Protein AF-0000000080324371 (afdb_homodimer)

Structure (mmCIF, N/CA/C/O backbone):
data_AF-0000000080324371-model_v1
#
loop_
_entity.id
_entity.type
_entity.pdbx_description
1 polymer 'TetR family transcriptional regulator'
#
loop_
_atom_site.group_PDB
_atom_site.id
_atom_site.type_symbol
_atom_site.label_atom_id
_atom_site.label_alt_id
_atom_site.label_comp_id
_atom_site.label_asym_id
_atom_site.label_entity_id
_atom_site.label_seq_id
_atom_site.pdbx_PDB_ins_code
_atom_site.Cartn_x
_atom_site.Cartn_y
_atom_site.Cartn_z
_atom_site.occupancy
_atom_site.B_iso_or_equiv
_atom_site.auth_seq_id
_atom_site.auth_comp_id
_atom_site.auth_asym_id
_atom_site.auth_atom_id
_atom_site.pdbx_PDB_model_num
ATOM 1 N N . MET A 1 1 ? -36.125 21.266 4.137 1 37.28 1 MET A N 1
ATOM 2 C CA . MET A 1 1 ? -34.969 22 4.645 1 37.28 1 MET A CA 1
ATOM 3 C C . MET A 1 1 ? -33.719 21.109 4.645 1 37.28 1 MET A C 1
ATOM 5 O O . MET A 1 1 ? -32.625 21.578 4.938 1 37.28 1 MET A O 1
ATOM 9 N N . ARG A 1 2 ? -33.875 19.75 4.891 1 46.59 2 ARG A N 1
ATOM 10 C CA . ARG A 1 2 ? -33 18.625 5.188 1 46.59 2 ARG A CA 1
ATOM 11 C C . ARG A 1 2 ? -32.125 18.297 3.982 1 46.59 2 ARG A C 1
ATOM 13 O O . ARG A 1 2 ? -31.016 17.75 4.137 1 46.59 2 ARG A O 1
ATOM 20 N N . PRO A 1 3 ? -32.656 18.453 2.887 1 45.94 3 PRO A N 1
ATOM 21 C CA . PRO A 1 3 ? -32 18 1.656 1 45.94 3 PRO A CA 1
ATOM 22 C C . PRO A 1 3 ? -30.75 18.812 1.309 1 45.94 3 PRO A C 1
ATOM 24 O O . PRO A 1 3 ? -29.766 18.25 0.835 1 45.94 3 PRO A O 1
ATOM 27 N N . LYS A 1 4 ? -30.766 20.062 1.471 1 50.97 4 LYS A N 1
ATOM 28 C CA . LYS A 1 4 ? -29.656 20.953 1.147 1 50.97 4 LYS A CA 1
ATOM 29 C C . LYS A 1 4 ? -28.438 20.656 2.021 1 50.97 4 LYS A C 1
ATOM 31 O O . LYS A 1 4 ? -27.297 20.734 1.558 1 50.97 4 LYS A O 1
ATOM 36 N N . ASN A 1 5 ? -28.797 20.266 3.211 1 60.06 5 ASN A N 1
ATOM 37 C CA . ASN A 1 5 ? -27.75 19.938 4.168 1 60.06 5 ASN A CA 1
ATOM 38 C C . ASN A 1 5 ? -26.969 18.688 3.76 1 60.06 5 ASN A C 1
ATOM 40 O O . ASN A 1 5 ? -25.75 18.641 3.871 1 60.06 5 ASN A O 1
ATOM 44 N N . LEU A 1 6 ? -27.781 17.797 3.229 1 59.62 6 LEU A N 1
ATOM 45 C CA . LEU A 1 6 ? -27.156 16.547 2.809 1 59.62 6 LEU A CA 1
ATOM 46 C C . LEU A 1 6 ? -26.281 16.766 1.571 1 59.62 6 LEU A C 1
ATOM 48 O O . LEU A 1 6 ? -25.203 16.188 1.453 1 59.62 6 LEU A O 1
ATOM 52 N N . GLU A 1 7 ? -26.781 17.578 0.767 1 70.62 7 GLU A N 1
ATOM 53 C CA . GLU A 1 7 ? -26.031 17.891 -0.445 1 70.62 7 GLU A CA 1
ATOM 54 C C . GLU A 1 7 ? -24.719 18.609 -0.115 1 70.62 7 GLU A C 1
ATOM 56 O O . GLU A 1 7 ? -23.688 18.359 -0.734 1 70.62 7 GLU A O 1
ATOM 61 N N . LYS A 1 8 ? -24.875 19.375 0.866 1 74.19 8 LYS A N 1
ATOM 62 C CA . LYS A 1 8 ? -23.672 20.109 1.271 1 74.19 8 LYS A CA 1
ATOM 63 C C . LYS A 1 8 ? -22.656 19.188 1.927 1 74.19 8 LYS A C 1
ATOM 65 O O . LYS A 1 8 ? -21.453 19.312 1.682 1 74.19 8 LYS A O 1
ATOM 70 N N . GLU A 1 9 ? -23.234 18.297 2.664 1 78.81 9 GLU A N 1
ATOM 71 C CA . GLU A 1 9 ? -22.344 17.344 3.332 1 78.81 9 GLU A CA 1
ATOM 72 C C . GLU A 1 9 ? -21.625 16.453 2.322 1 78.81 9 GLU A C 1
ATOM 74 O O . GLU A 1 9 ? -20.422 16.188 2.461 1 78.81 9 GLU A O 1
ATOM 79 N N . GLU A 1 10 ? -22.391 16.047 1.33 1 85.38 10 GLU A N 1
ATOM 80 C CA . GLU A 1 10 ? -21.797 15.234 0.272 1 85.38 10 GLU A CA 1
ATOM 81 C C . GLU A 1 10 ? -20.734 16.016 -0.492 1 85.38 10 GLU A C 1
ATOM 83 O O . GLU A 1 10 ? -19.703 15.445 -0.878 1 85.38 10 GLU A O 1
ATOM 88 N N . ALA A 1 11 ? -20.969 17.266 -0.593 1 88.38 11 ALA A N 1
ATOM 89 C CA . ALA A 1 11 ? -20.016 18.125 -1.287 1 88.38 11 ALA A CA 1
ATOM 90 C C . ALA A 1 11 ? -18.719 18.25 -0.486 1 88.38 11 ALA A C 1
ATOM 92 O O . ALA A 1 11 ? -17.625 18.188 -1.049 1 88.38 11 ALA A O 1
ATOM 93 N N . ILE A 1 12 ? -18.891 18.344 0.834 1 92.88 12 ILE A N 1
ATOM 94 C CA . ILE A 1 12 ? -17.734 18.5 1.714 1 92.88 12 ILE A CA 1
ATOM 95 C C . ILE A 1 12 ? -16.875 17.234 1.66 1 92.88 12 ILE A C 1
ATOM 97 O O . ILE A 1 12 ? -15.656 17.328 1.526 1 92.88 12 ILE A O 1
ATOM 101 N N . ARG A 1 13 ? -17.5 16.125 1.705 1 94.38 13 ARG A N 1
ATOM 102 C CA . ARG A 1 13 ? -16.781 14.852 1.684 1 94.38 13 ARG A CA 1
ATOM 103 C C . ARG A 1 13 ? -16.062 14.648 0.355 1 94.38 13 ARG A C 1
ATOM 105 O O . ARG A 1 13 ? -14.906 14.234 0.329 1 94.38 13 ARG A O 1
ATOM 112 N N . THR A 1 14 ? -16.781 15.008 -0.686 1 94.44 14 THR A N 1
ATOM 113 C CA . THR A 1 14 ? -16.219 14.859 -2.02 1 94.44 14 THR A CA 1
ATOM 114 C C . THR A 1 14 ? -15.016 15.781 -2.197 1 94.44 14 THR A C 1
ATOM 116 O O . THR A 1 14 ? -13.984 15.367 -2.732 1 94.44 14 THR A O 1
ATOM 119 N N . ILE A 1 15 ? -15.141 16.938 -1.756 1 96.19 15 ILE A N 1
ATOM 120 C CA . ILE A 1 15 ? -14.062 17.922 -1.882 1 96.19 15 ILE A CA 1
ATOM 121 C C . ILE A 1 15 ? -12.875 17.5 -1.022 1 96.19 15 ILE A C 1
ATOM 123 O O . ILE A 1 15 ? -11.727 17.641 -1.436 1 96.19 15 ILE A O 1
ATOM 127 N N . ALA A 1 16 ? -13.148 16.969 0.185 1 96.94 16 ALA A N 1
ATOM 128 C CA . ALA A 1 16 ? -12.078 16.469 1.046 1 96.94 16 ALA A CA 1
ATOM 129 C C . ALA A 1 16 ? -11.297 15.352 0.355 1 96.94 16 ALA A C 1
ATOM 131 O O . ALA A 1 16 ? -10.062 15.367 0.352 1 96.94 16 ALA A O 1
ATOM 132 N N . LEU A 1 17 ? -12.023 14.461 -0.25 1 96.5 17 LEU A N 1
ATOM 133 C CA . LEU A 1 17 ? -11.391 13.344 -0.953 1 96.5 17 LEU A CA 1
ATOM 134 C C . LEU A 1 17 ? -10.555 13.844 -2.127 1 96.5 17 LEU A C 1
ATOM 136 O O . LEU A 1 17 ? -9.477 13.32 -2.393 1 96.5 17 LEU A O 1
ATOM 140 N N . GLN A 1 18 ? -11.023 14.844 -2.764 1 95.88 18 GLN A N 1
ATOM 141 C CA . GLN A 1 18 ? -10.297 15.438 -3.885 1 95.88 18 GLN A CA 1
ATOM 142 C C . GLN A 1 18 ? -9 16.078 -3.416 1 95.88 18 GLN A C 1
ATOM 144 O O . GLN A 1 18 ? -7.953 15.914 -4.051 1 95.88 18 GLN A O 1
ATOM 149 N N . ILE A 1 19 ? -9.062 16.797 -2.336 1 96.56 19 ILE A N 1
ATOM 150 C CA . ILE A 1 19 ? -7.879 17.438 -1.789 1 96.56 19 ILE A CA 1
ATOM 151 C C . ILE A 1 19 ? -6.844 16.391 -1.408 1 96.56 19 ILE A C 1
ATOM 153 O O . ILE A 1 19 ? -5.664 16.516 -1.732 1 96.56 19 ILE A O 1
ATOM 157 N N . ILE A 1 20 ? -7.297 15.305 -0.814 1 96.12 20 ILE A N 1
ATOM 158 C CA . ILE A 1 20 ? -6.398 14.242 -0.388 1 96.12 20 ILE A CA 1
ATOM 159 C C . ILE A 1 20 ? -5.73 13.609 -1.607 1 96.12 20 ILE A C 1
ATOM 161 O O . ILE A 1 20 ? -4.52 13.367 -1.606 1 96.12 20 ILE A O 1
ATOM 165 N N . ALA A 1 21 ? -6.508 13.383 -2.629 1 94.19 21 ALA A N 1
ATOM 166 C CA . ALA A 1 21 ? -6.004 12.727 -3.83 1 94.19 21 ALA A CA 1
ATOM 167 C C . ALA A 1 21 ? -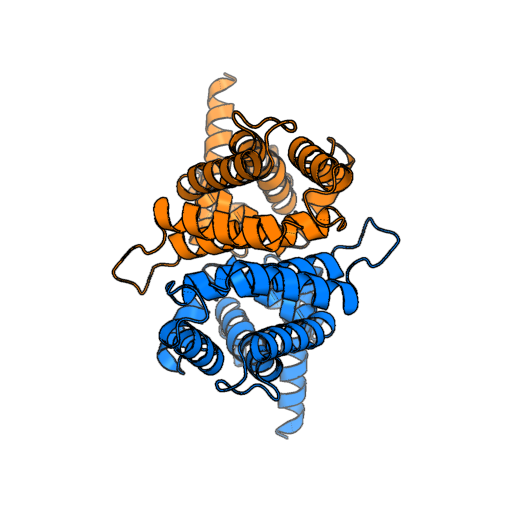5.027 13.633 -4.582 1 94.19 21 ALA A C 1
ATOM 169 O O . ALA A 1 21 ? -4.035 13.156 -5.137 1 94.19 21 ALA A O 1
ATOM 170 N N . GLU A 1 22 ? -5.207 14.906 -4.566 1 93.88 22 GLU A N 1
ATOM 171 C CA . GLU A 1 22 ? -4.441 15.828 -5.398 1 93.88 22 GLU A CA 1
ATOM 172 C C . GLU A 1 22 ? -3.246 16.391 -4.633 1 93.88 22 GLU A C 1
ATOM 174 O O . GLU A 1 22 ? -2.178 16.609 -5.207 1 93.88 22 GLU A O 1
ATOM 179 N N . GLU A 1 23 ? -3.488 16.578 -3.311 1 94.19 23 GLU A N 1
ATOM 180 C CA . GLU A 1 23 ? -2.463 17.312 -2.572 1 94.19 23 GLU A CA 1
ATOM 181 C C . GLU A 1 23 ? -1.86 16.453 -1.464 1 94.19 23 GLU A C 1
ATOM 183 O O . GLU A 1 23 ? -0.812 16.781 -0.91 1 94.19 23 GLU A O 1
ATOM 188 N N . GLY A 1 24 ? -2.529 15.383 -1.181 1 94.5 24 GLY A N 1
ATOM 189 C CA . GLY A 1 24 ? -2.033 14.523 -0.121 1 94.5 24 GLY A CA 1
ATOM 190 C C . GLY A 1 24 ? -2.758 14.719 1.196 1 94.5 24 GLY A C 1
ATOM 191 O O . GLY A 1 24 ? -3.186 15.828 1.52 1 94.5 24 GLY A O 1
ATOM 192 N N . LEU A 1 25 ? -2.828 13.648 1.938 1 94.12 25 LEU A N 1
ATOM 193 C CA . LEU A 1 25 ? -3.453 13.648 3.258 1 94.12 25 LEU A CA 1
ATOM 194 C C . LEU A 1 25 ? -2.795 14.68 4.172 1 94.12 25 LEU A C 1
ATOM 196 O O . LEU A 1 25 ? -3.471 15.32 4.973 1 94.12 25 LEU A O 1
ATOM 200 N N . GLU A 1 26 ? -1.536 14.844 4.02 1 90.88 26 GLU A N 1
ATOM 201 C CA . GLU A 1 26 ? -0.729 15.703 4.875 1 90.88 26 GLU A CA 1
ATOM 202 C C . GLU A 1 26 ? -1.031 17.172 4.613 1 90.88 26 GLU A C 1
ATOM 204 O O . GLU A 1 26 ? -0.633 18.047 5.391 1 90.88 26 GLU A O 1
ATOM 209 N N . ASN A 1 27 ? -1.759 17.453 3.582 1 92.06 27 ASN A N 1
ATOM 210 C CA . ASN A 1 27 ? -2.023 18.844 3.238 1 92.06 27 ASN A CA 1
ATOM 211 C C . ASN A 1 27 ? -3.498 19.203 3.414 1 92.06 27 ASN A C 1
ATOM 213 O O . ASN A 1 27 ? -3.928 20.297 3.049 1 92.06 27 ASN A O 1
ATOM 217 N N . LEU A 1 28 ? -4.25 18.281 3.902 1 94.38 28 LEU A N 1
ATOM 218 C CA . LEU A 1 28 ? -5.641 18.578 4.234 1 94.38 28 LEU A CA 1
ATOM 219 C C . LEU A 1 28 ? -5.742 19.297 5.578 1 94.38 28 LEU A C 1
ATOM 221 O O . LEU A 1 28 ? -5.094 18.891 6.547 1 94.38 28 LEU A O 1
ATOM 225 N N . SER A 1 29 ? -6.406 20.406 5.633 1 94 29 SER A N 1
ATOM 226 C CA . SER A 1 29 ? -6.77 21.094 6.867 1 94 29 SER A CA 1
ATOM 227 C C . SER A 1 29 ? -8.234 21.5 6.859 1 94 29 SER A C 1
ATOM 229 O O . SER A 1 29 ? -8.852 21.609 5.797 1 94 29 SER A O 1
ATOM 231 N N . MET A 1 30 ? -8.75 21.766 8.062 1 95.06 30 MET A N 1
ATOM 232 C CA . MET A 1 30 ? -10.148 22.156 8.18 1 95.06 30 MET A CA 1
ATOM 233 C C . MET A 1 30 ? -10.398 23.5 7.504 1 95.06 30 MET A C 1
ATOM 235 O O . MET A 1 30 ? -11.422 23.688 6.844 1 95.06 30 MET A O 1
ATOM 239 N N . GLN A 1 31 ? -9.422 24.344 7.633 1 95.56 31 GLN A N 1
ATOM 240 C CA . GLN A 1 31 ? -9.531 25.656 7.016 1 95.56 31 GLN A CA 1
ATOM 241 C C . GLN A 1 31 ? -9.5 25.562 5.492 1 95.56 31 GLN A C 1
ATOM 243 O O . GLN A 1 31 ? -10.312 26.188 4.809 1 95.56 31 GLN A O 1
ATOM 248 N N . LYS A 1 32 ? -8.617 24.781 4.984 1 95.56 32 LYS A N 1
ATOM 249 C CA . LYS A 1 32 ? -8.5 24.578 3.541 1 95.56 32 LYS A CA 1
ATOM 250 C C . LYS A 1 32 ? -9.773 23.953 2.973 1 95.56 32 LYS A C 1
ATOM 252 O O . LYS A 1 32 ? -10.25 24.359 1.908 1 95.56 32 LYS A O 1
ATOM 257 N N . LEU A 1 33 ? -10.297 22.953 3.648 1 97 33 LEU A N 1
ATOM 258 C CA . LEU A 1 33 ? -11.516 22.281 3.227 1 97 33 LEU A CA 1
ATOM 259 C C . LEU A 1 33 ? -12.695 23.25 3.191 1 97 33 LEU A C 1
ATOM 261 O O . LEU A 1 33 ? -13.461 23.266 2.223 1 97 33 LEU A O 1
ATOM 265 N N . ALA A 1 34 ? -12.797 24.094 4.25 1 96.44 34 ALA A N 1
ATOM 266 C CA . ALA A 1 34 ? -13.875 25.094 4.309 1 96.44 34 ALA A CA 1
ATOM 267 C C . ALA A 1 34 ? -13.805 26.047 3.119 1 96.44 34 ALA A C 1
ATOM 269 O O . ALA A 1 34 ? -14.82 26.297 2.463 1 96.44 34 ALA A O 1
ATOM 270 N N . LYS A 1 35 ? -12.633 26.469 2.836 1 96.5 35 LYS A N 1
ATOM 271 C CA . LYS A 1 35 ? -12.422 27.391 1.722 1 96.5 35 LYS A CA 1
ATOM 272 C C . LYS A 1 35 ? -12.766 26.719 0.39 1 96.5 35 LYS A C 1
ATOM 274 O O . LYS A 1 35 ? -13.484 27.297 -0.427 1 96.5 35 LYS A O 1
ATOM 279 N N . ALA A 1 36 ? -12.344 25.578 0.18 1 95.62 36 ALA A N 1
ATOM 280 C CA . ALA A 1 36 ? -12.562 24.859 -1.076 1 95.62 36 ALA A CA 1
ATOM 281 C C . ALA A 1 36 ? -14.039 24.531 -1.273 1 95.62 36 ALA A C 1
ATOM 283 O O . ALA A 1 36 ? -14.539 24.531 -2.402 1 95.62 36 ALA A O 1
ATOM 284 N N . ALA A 1 37 ? -14.695 24.219 -0.164 1 94.94 37 ALA A N 1
ATOM 285 C CA . ALA A 1 37 ? -16.109 23.844 -0.215 1 94.94 37 ALA A CA 1
ATOM 286 C C . ALA A 1 37 ? -17 25.078 -0.212 1 94.94 37 ALA A C 1
ATOM 288 O O . ALA A 1 37 ? -18.234 24.969 -0.323 1 94.94 37 ALA A O 1
ATOM 289 N N . ASN A 1 38 ? -16.406 26.203 -0.071 1 94.94 38 ASN A N 1
ATOM 290 C CA . ASN A 1 38 ? -17.141 27.469 -0.043 1 94.94 38 ASN A CA 1
ATOM 291 C C . ASN A 1 38 ? -18.172 27.5 1.08 1 94.94 38 ASN A C 1
ATOM 293 O O . ASN A 1 38 ? -19.344 27.797 0.844 1 94.94 38 ASN A O 1
ATOM 297 N N . VAL A 1 39 ? -17.703 27.062 2.256 1 94.75 39 VAL A N 1
ATOM 298 C CA . VAL A 1 39 ? -18.5 27.156 3.479 1 94.75 39 VAL A CA 1
ATOM 299 C C . VAL A 1 39 ? -17.641 27.75 4.602 1 94.75 39 VAL A C 1
ATOM 301 O O . VAL A 1 39 ? -16.422 27.844 4.48 1 94.75 39 VAL A O 1
ATOM 304 N N . SER A 1 40 ? -18.344 28.172 5.613 1 92.5 40 SER A N 1
ATOM 305 C CA . SER A 1 40 ? -17.609 28.688 6.762 1 92.5 40 SER A CA 1
ATOM 306 C C . SER A 1 40 ? -16.953 27.562 7.555 1 92.5 40 SER A C 1
ATOM 308 O O . SER A 1 40 ? -17.469 26.453 7.598 1 92.5 40 SER A O 1
ATOM 310 N N . PRO A 1 41 ? -15.789 27.844 8.188 1 94.06 41 PRO A N 1
ATOM 311 C CA . PRO A 1 41 ? -15.188 26.844 9.07 1 94.06 41 PRO A CA 1
ATOM 312 C C . PRO A 1 41 ? -16.156 26.328 10.133 1 94.06 41 PRO A C 1
ATOM 314 O O . PRO A 1 41 ? -16.109 25.156 10.508 1 94.06 41 PRO A O 1
ATOM 317 N N . ARG A 1 42 ? -17.016 27.156 10.57 1 92.88 42 ARG A N 1
ATOM 318 C CA . ARG A 1 42 ? -17.984 26.766 11.578 1 92.88 42 ARG A CA 1
ATOM 319 C C . ARG A 1 42 ? -18.875 25.625 11.086 1 92.88 42 ARG A C 1
ATOM 321 O O . ARG A 1 42 ? -19.141 24.672 11.82 1 92.88 42 ARG A O 1
ATOM 328 N N . THR A 1 43 ? -19.281 25.672 9.891 1 91.81 43 THR A N 1
ATOM 329 C CA . THR A 1 43 ? -20.125 24.641 9.281 1 91.81 43 THR A CA 1
ATOM 330 C C . THR A 1 43 ? -19.406 23.297 9.305 1 91.81 43 THR A C 1
ATOM 332 O O . THR A 1 43 ? -20.031 22.266 9.602 1 91.81 43 THR A O 1
ATOM 335 N N . ILE A 1 44 ? -18.109 23.297 9 1 93.81 44 ILE A N 1
ATOM 336 C CA . ILE A 1 44 ? -17.328 22.078 8.992 1 93.81 44 ILE A CA 1
ATOM 337 C C . ILE A 1 44 ? -17.219 21.516 10.406 1 93.81 44 ILE A C 1
ATOM 339 O O . ILE A 1 44 ? -17.391 20.312 10.625 1 93.81 44 ILE A O 1
ATOM 343 N N . TYR A 1 45 ? -17.078 22.375 11.375 1 94.19 45 TYR A N 1
ATOM 344 C CA . TYR A 1 45 ? -16.828 21.969 12.75 1 94.19 45 TYR A CA 1
ATOM 345 C C . TYR A 1 45 ? -18.109 21.484 13.414 1 94.19 45 TYR A C 1
ATOM 347 O O . TYR A 1 45 ? -18.078 20.734 14.398 1 94.19 45 TYR A O 1
ATOM 355 N N . ILE A 1 46 ? -19.219 21.906 12.969 1 92.94 46 ILE A N 1
ATOM 356 C CA . ILE A 1 46 ? -20.5 21.375 13.43 1 92.94 46 ILE A CA 1
ATOM 357 C C . ILE A 1 46 ? -20.609 19.891 13.078 1 92.94 46 ILE A C 1
ATOM 359 O O . ILE A 1 46 ? -21.141 19.109 13.852 1 92.94 46 ILE A O 1
ATOM 363 N N . LYS A 1 47 ? -19.984 19.594 12.016 1 91.81 47 LYS A N 1
ATOM 364 C CA . LYS A 1 47 ? -20.141 18.234 11.516 1 91.81 47 LYS A CA 1
ATOM 365 C C . LYS A 1 47 ? -18.953 17.359 11.953 1 91.81 47 LYS A C 1
ATOM 367 O O . LYS A 1 47 ? -19.109 16.156 12.156 1 91.81 47 LYS A O 1
ATOM 372 N N . TYR A 1 48 ? -17.812 18 12.016 1 95.06 48 TYR A N 1
ATOM 373 C CA . TYR A 1 48 ? -16.594 17.281 12.367 1 95.06 48 TYR A CA 1
ATOM 374 C C . TYR A 1 48 ? -15.844 17.984 13.492 1 95.06 48 TYR A C 1
ATOM 376 O O . TYR A 1 48 ? -15.5 19.156 13.375 1 95.06 48 TYR A O 1
ATOM 384 N N . GLU A 1 49 ? -15.5 17.25 14.469 1 95.75 49 GLU A N 1
ATOM 385 C CA . GLU A 1 49 ? -14.859 17.828 15.648 1 95.75 49 GLU A CA 1
ATOM 386 C C . GLU A 1 49 ? -13.469 18.359 15.32 1 95.75 49 GLU A C 1
ATOM 388 O O . GLU A 1 49 ? -13.055 19.391 15.852 1 95.75 49 GLU A O 1
ATOM 393 N N . ASN A 1 50 ? -12.758 17.609 14.539 1 95.06 50 ASN A N 1
ATOM 394 C CA . ASN A 1 50 ? -11.406 17.953 14.094 1 95.06 50 ASN A CA 1
ATOM 395 C C . ASN A 1 50 ? -11.016 17.172 12.844 1 95.06 50 ASN A C 1
ATOM 397 O O . ASN A 1 50 ? -11.828 16.422 12.297 1 95.06 50 ASN A O 1
ATOM 401 N N . LYS A 1 51 ? -9.914 17.359 12.391 1 93.94 51 LYS A N 1
ATOM 402 C CA . LYS A 1 51 ? -9.43 16.719 11.172 1 93.94 51 LYS A CA 1
ATOM 403 C C . LYS A 1 51 ? -9.445 15.203 11.305 1 93.94 51 LYS A C 1
ATOM 405 O O . LYS A 1 51 ? -9.805 14.5 10.367 1 93.94 51 LYS A O 1
ATOM 410 N N . GLU A 1 52 ? -9.055 14.695 12.453 1 94.88 52 GLU A N 1
ATOM 411 C CA . GLU A 1 52 ? -9.023 13.25 12.688 1 94.88 52 GLU A CA 1
ATOM 412 C C . GLU A 1 52 ? -10.422 12.648 12.578 1 94.88 52 GLU A C 1
ATOM 414 O O . GLU A 1 52 ? -10.609 11.609 11.945 1 94.88 52 GLU A O 1
ATOM 419 N N . ASP A 1 53 ? -11.312 13.328 13.188 1 96 53 ASP A N 1
ATOM 420 C CA . ASP A 1 53 ? -12.703 12.883 13.125 1 96 53 ASP A CA 1
ATOM 421 C C . ASP A 1 53 ? -13.203 12.859 11.68 1 96 53 ASP A C 1
ATOM 423 O O . ASP A 1 53 ? -13.859 11.906 11.258 1 96 53 ASP A O 1
ATOM 427 N N . LEU A 1 54 ? -12.93 13.906 10.953 1 96.19 54 LEU A N 1
ATOM 428 C CA . LEU A 1 54 ? -13.305 13.992 9.547 1 96.19 54 LEU A CA 1
ATOM 429 C C . LEU A 1 54 ? -12.711 12.828 8.758 1 96.19 54 LEU A C 1
ATOM 431 O O . LEU A 1 54 ? -13.422 12.148 8.008 1 96.19 54 LEU A O 1
ATOM 435 N N . LEU A 1 55 ? -11.438 12.555 8.922 1 96.19 55 LEU A N 1
ATOM 436 C CA . LEU A 1 55 ? -10.719 11.539 8.156 1 96.19 55 LEU A CA 1
ATOM 437 C C . LEU A 1 55 ? -11.266 10.148 8.469 1 96.19 55 LEU A C 1
ATOM 439 O O . LEU A 1 55 ? -11.422 9.32 7.562 1 96.19 55 LEU A O 1
ATOM 443 N N . VAL A 1 56 ? -11.531 9.898 9.719 1 95.38 56 VAL A N 1
ATOM 444 C CA . VAL A 1 56 ? -12.039 8.594 10.125 1 95.38 56 VAL A CA 1
ATOM 445 C C . VAL A 1 56 ? -13.414 8.359 9.516 1 95.38 56 VAL A C 1
ATOM 447 O O . VAL A 1 56 ? -13.68 7.293 8.961 1 95.38 56 VAL A O 1
ATOM 450 N N . LYS A 1 57 ? -14.242 9.359 9.594 1 94.12 57 LYS A N 1
ATOM 451 C CA . LYS A 1 57 ? -15.578 9.234 9.023 1 94.12 57 LYS A CA 1
ATOM 452 C C . LYS A 1 57 ? -15.523 9.062 7.512 1 94.12 57 LYS A C 1
ATOM 454 O O . LYS A 1 57 ? -16.25 8.242 6.949 1 94.12 57 LYS A O 1
ATOM 459 N N . LEU A 1 58 ? -14.672 9.883 6.879 1 95.5 58 LEU A N 1
ATOM 460 C CA . LEU A 1 58 ? -14.492 9.789 5.434 1 95.5 58 LEU A CA 1
ATOM 461 C C . LEU A 1 58 ? -14.039 8.391 5.039 1 95.5 58 LEU A C 1
ATOM 463 O O . LEU A 1 58 ? -14.57 7.801 4.094 1 95.5 58 LEU A O 1
ATOM 467 N N . PHE A 1 59 ? -13.156 7.824 5.77 1 96.31 59 PHE A N 1
ATOM 468 C CA . PHE A 1 59 ? -12.539 6.543 5.453 1 96.31 59 PHE A CA 1
ATOM 469 C C . PHE A 1 59 ? -13.516 5.398 5.699 1 96.31 59 PHE A C 1
ATOM 471 O O . PHE A 1 59 ? -13.734 4.562 4.816 1 96.31 59 PHE A O 1
ATOM 478 N N . ILE A 1 60 ? -14.117 5.367 6.867 1 93.44 60 ILE A N 1
ATOM 479 C CA . ILE A 1 60 ? -14.938 4.23 7.277 1 93.44 60 ILE A CA 1
ATOM 480 C C . ILE A 1 60 ? -16.281 4.281 6.555 1 93.44 60 ILE A C 1
ATOM 482 O O . ILE A 1 60 ? -16.703 3.301 5.934 1 93.44 60 ILE A O 1
ATOM 486 N N . GLU A 1 61 ? -16.859 5.414 6.551 1 87.25 61 GLU A N 1
ATOM 487 C CA . GLU A 1 61 ? -18.234 5.508 6.074 1 87.25 61 GLU A CA 1
ATOM 488 C C . GLU A 1 61 ? -18.281 5.711 4.562 1 87.25 61 GLU A C 1
ATOM 490 O O . GLU A 1 61 ? -19.078 5.07 3.867 1 87.25 61 GLU A O 1
ATOM 495 N N . GLU A 1 62 ? -17.469 6.551 4.062 1 90.25 62 GLU A N 1
ATOM 496 C CA . GLU A 1 62 ? -17.578 6.922 2.654 1 90.25 62 GLU A CA 1
ATOM 497 C C . GLU A 1 62 ? -16.766 5.969 1.772 1 90.25 62 GLU A C 1
ATOM 499 O O . GLU A 1 62 ? -17.266 5.496 0.747 1 90.25 62 GLU A O 1
ATOM 504 N N . VAL A 1 63 ? -15.633 5.641 2.205 1 94.81 63 VAL A N 1
ATOM 505 C CA . VAL A 1 63 ? -14.734 4.941 1.29 1 94.81 63 VAL A CA 1
ATOM 506 C C . VAL A 1 63 ? -14.859 3.434 1.494 1 94.81 63 VAL A C 1
ATOM 508 O O . VAL A 1 63 ? -15.203 2.701 0.563 1 94.81 63 VAL A O 1
ATOM 511 N N . LEU A 1 64 ? -14.703 2.949 2.711 1 94.25 64 LEU A N 1
ATOM 512 C CA . LEU A 1 64 ? -14.672 1.514 2.971 1 94.25 64 LEU A CA 1
ATOM 513 C C . LEU A 1 64 ? -16.031 0.885 2.744 1 94.25 64 LEU A C 1
ATOM 515 O O . LEU A 1 64 ? -16.141 -0.191 2.15 1 94.25 64 LEU A O 1
ATOM 519 N N . GLY A 1 65 ? -17.031 1.562 3.283 1 92.94 65 GLY A N 1
ATOM 520 C CA . GLY A 1 65 ? -18.375 1.04 3.102 1 92.94 65 GLY A CA 1
ATOM 521 C C . GLY A 1 65 ? -18.781 0.9 1.644 1 92.94 65 GLY A C 1
ATOM 522 O O . GLY A 1 65 ? -19.281 -0.146 1.229 1 92.94 65 GLY A O 1
ATOM 523 N N . ALA A 1 66 ? -18.562 1.95 0.867 1 94.69 66 ALA A N 1
ATOM 524 C CA . ALA A 1 66 ? -18.875 1.93 -0.558 1 94.69 66 ALA A CA 1
ATOM 525 C C . ALA A 1 66 ? -18.031 0.908 -1.299 1 94.69 66 ALA A C 1
ATOM 527 O O . ALA A 1 66 ? -18.516 0.204 -2.186 1 94.69 66 ALA A O 1
ATOM 528 N N . TYR A 1 67 ? -16.781 0.793 -0.966 1 96.62 67 TYR A N 1
ATOM 529 C CA . TYR A 1 67 ? -15.867 -0.155 -1.59 1 96.62 67 TYR A CA 1
ATOM 530 C C . TYR A 1 67 ? -16.297 -1.591 -1.315 1 96.62 67 TYR A C 1
ATOM 532 O O . TYR A 1 67 ? -16.312 -2.424 -2.227 1 96.62 67 TYR A O 1
ATOM 540 N N . GLU A 1 68 ? -16.641 -1.861 -0.06 1 95.69 68 GLU A N 1
ATOM 541 C CA . GLU A 1 68 ? -17.078 -3.207 0.287 1 95.69 68 GLU A CA 1
ATOM 542 C C . GLU A 1 68 ? -18.312 -3.602 -0.516 1 95.69 68 GLU A C 1
ATOM 544 O O . GLU A 1 68 ? -18.391 -4.715 -1.042 1 95.69 68 GLU A O 1
ATOM 549 N N . LYS A 1 69 ? -19.25 -2.672 -0.565 1 96.44 69 LYS A N 1
ATOM 550 C CA . LYS A 1 69 ? -20.453 -2.947 -1.33 1 96.44 69 LYS A CA 1
ATOM 551 C C . LYS A 1 69 ? -20.125 -3.25 -2.789 1 96.44 69 LYS A C 1
ATOM 553 O O . LYS A 1 69 ? -20.672 -4.195 -3.369 1 96.44 69 LYS A O 1
ATOM 558 N N . ALA A 1 70 ? -19.25 -2.488 -3.371 1 97.56 70 ALA A N 1
ATOM 559 C CA . ALA A 1 70 ? -18.891 -2.641 -4.777 1 97.56 70 ALA A CA 1
ATOM 560 C C . ALA A 1 70 ? -18.141 -3.951 -5.016 1 97.56 70 ALA A C 1
ATOM 562 O O . ALA A 1 70 ? -18.406 -4.652 -5.996 1 97.56 70 ALA A O 1
ATOM 563 N N . VAL A 1 71 ? -17.25 -4.289 -4.16 1 97.5 71 VAL A N 1
ATOM 564 C CA . VAL A 1 71 ? -16.406 -5.465 -4.324 1 97.5 71 VAL A CA 1
ATOM 565 C C . VAL A 1 71 ? -17.25 -6.73 -4.207 1 97.5 71 VAL A C 1
ATOM 567 O O . VAL A 1 71 ? -16.969 -7.734 -4.867 1 97.5 71 VAL A O 1
ATOM 570 N N . LEU A 1 72 ? -18.328 -6.66 -3.42 1 97.69 72 LEU A N 1
ATOM 571 C CA . LEU A 1 72 ? -19.125 -7.84 -3.127 1 97.69 72 LEU A CA 1
ATOM 572 C C . LEU A 1 72 ? -20.312 -7.938 -4.082 1 97.69 72 LEU A C 1
ATOM 574 O O . LEU A 1 72 ? -21.125 -8.867 -3.98 1 97.69 72 LEU A O 1
ATOM 578 N N . ALA A 1 73 ? -20.422 -7.004 -4.988 1 98.19 73 ALA A N 1
ATOM 579 C CA . ALA A 1 73 ? -21.547 -7.016 -5.93 1 98.19 73 ALA A CA 1
ATOM 580 C C . ALA A 1 73 ? -21.594 -8.328 -6.707 1 98.19 73 ALA A C 1
ATOM 582 O O . ALA A 1 73 ? -20.625 -8.695 -7.383 1 98.19 73 ALA A O 1
ATOM 583 N N . ASN A 1 74 ? -22.688 -9.047 -6.617 1 98.12 74 ASN A N 1
ATOM 584 C CA . ASN A 1 74 ? -22.953 -10.312 -7.297 1 98.12 74 ASN A CA 1
ATOM 585 C C . ASN A 1 74 ? -21.922 -11.383 -6.922 1 98.12 74 ASN A C 1
ATOM 587 O O . ASN A 1 74 ? -21.656 -12.281 -7.715 1 98.12 74 ASN A O 1
ATOM 591 N N . PHE A 1 75 ? -21.266 -11.195 -5.867 1 98.38 75 PHE A N 1
ATOM 592 C CA . PHE A 1 75 ? -20.359 -12.195 -5.305 1 98.38 75 PHE A CA 1
ATOM 593 C C . PHE A 1 75 ? -21.109 -13.117 -4.352 1 98.38 75 PHE A C 1
ATOM 595 O O . PHE A 1 75 ? -21.984 -12.672 -3.598 1 98.38 75 PHE A O 1
ATOM 602 N N . ASP A 1 76 ? -20.766 -14.367 -4.402 1 97.31 76 ASP A N 1
ATOM 603 C CA . ASP A 1 76 ? -21.312 -15.398 -3.535 1 97.31 76 ASP A CA 1
ATOM 604 C C . ASP A 1 76 ? -20.219 -16.25 -2.91 1 97.31 76 ASP A C 1
ATOM 606 O O . ASP A 1 76 ? -19.406 -16.859 -3.621 1 97.31 76 ASP A O 1
ATOM 610 N N . PRO A 1 77 ? -20.188 -16.344 -1.624 1 96.62 77 PRO A N 1
ATOM 611 C CA . PRO A 1 77 ? -19.141 -17.094 -0.951 1 96.62 77 PRO A CA 1
ATOM 612 C C . PRO A 1 77 ? -1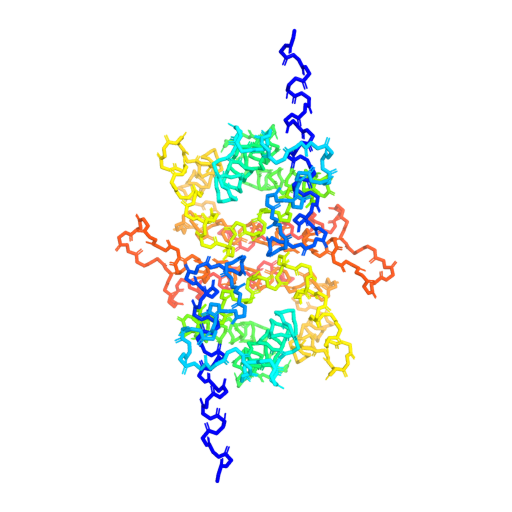9.141 -18.578 -1.346 1 96.62 77 PRO A C 1
ATOM 614 O O . PRO A 1 77 ? -18.172 -19.297 -1.073 1 96.62 77 PRO A O 1
ATOM 617 N N . GLU A 1 78 ? -20.109 -19.016 -1.991 1 96.69 78 GLU A N 1
ATOM 618 C CA . GLU A 1 78 ? -20.188 -20.422 -2.369 1 96.69 78 GLU A CA 1
ATOM 619 C C . GLU A 1 78 ? -19.75 -20.641 -3.814 1 96.69 78 GLU A C 1
ATOM 621 O O . GLU A 1 78 ? -19.797 -21.75 -4.324 1 96.69 78 GLU A O 1
ATOM 626 N N . MET A 1 79 ? -19.281 -19.609 -4.434 1 97.5 79 MET A N 1
ATOM 627 C CA . MET A 1 79 ? -18.766 -19.719 -5.793 1 97.5 79 MET A CA 1
ATOM 628 C C . MET A 1 79 ? -17.531 -20.609 -5.84 1 97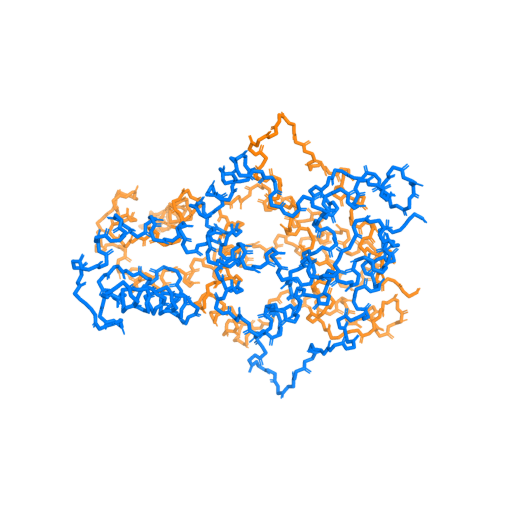.5 79 MET A C 1
ATOM 630 O O . MET A 1 79 ? -16.844 -20.781 -4.832 1 97.5 79 MET A O 1
ATOM 634 N N . ASP A 1 80 ? -17.312 -21.078 -7.086 1 97.81 80 ASP A N 1
ATOM 635 C CA . ASP A 1 80 ? -16.031 -21.734 -7.316 1 97.81 80 ASP A CA 1
ATOM 636 C C . ASP A 1 80 ? -14.867 -20.781 -7.055 1 97.81 80 ASP A C 1
ATOM 638 O O . ASP A 1 80 ? -14.977 -19.578 -7.324 1 97.81 80 ASP A O 1
ATOM 642 N N . PHE A 1 81 ? -13.844 -21.359 -6.602 1 98.38 81 PHE A N 1
ATOM 643 C CA . PHE A 1 81 ? -12.734 -20.531 -6.121 1 98.38 81 PHE A CA 1
ATOM 644 C C . PHE A 1 81 ? -12.266 -19.562 -7.199 1 98.38 81 PHE A C 1
ATOM 646 O O . PHE A 1 81 ? -12.234 -18.359 -6.984 1 98.38 81 PHE A O 1
ATOM 653 N N . ALA A 1 82 ? -11.938 -20.109 -8.391 1 98.25 82 ALA A N 1
ATOM 654 C CA . ALA A 1 82 ? -11.422 -19.266 -9.461 1 98.25 82 ALA A CA 1
ATOM 655 C C . ALA A 1 82 ? -12.445 -18.203 -9.867 1 98.25 82 ALA A C 1
ATOM 657 O O . ALA A 1 82 ? -12.094 -17.031 -10.055 1 98.25 82 ALA A O 1
ATOM 658 N N . LYS A 1 83 ? -13.703 -18.594 -9.977 1 98.31 83 LYS A N 1
ATOM 659 C CA . LYS A 1 83 ? -14.766 -17.656 -10.344 1 98.31 83 LYS A CA 1
ATOM 660 C C . LYS A 1 83 ? -14.938 -16.578 -9.289 1 98.31 83 LYS A C 1
ATOM 662 O O . LYS A 1 83 ? -15.125 -15.406 -9.617 1 98.31 83 LYS A O 1
ATOM 667 N N . GLY A 1 84 ? -14.883 -17 -8.047 1 98.56 84 GLY A N 1
ATOM 668 C CA . GLY A 1 84 ? -15.016 -16.047 -6.953 1 98.56 84 GLY A CA 1
ATOM 669 C C . GLY A 1 84 ? -13.898 -15.023 -6.91 1 98.56 84 GLY A C 1
ATOM 670 O O . GLY A 1 84 ? -14.156 -13.82 -6.777 1 98.56 84 GLY A O 1
ATOM 671 N N . VAL A 1 85 ? -12.664 -15.492 -7.023 1 98.69 85 VAL A N 1
ATOM 672 C CA . VAL A 1 85 ? -11.523 -14.586 -7 1 98.69 85 VAL A CA 1
ATOM 673 C C . VAL A 1 85 ? -11.602 -13.617 -8.18 1 98.69 85 VAL A C 1
ATOM 675 O O . VAL A 1 85 ? -11.398 -12.414 -8.023 1 98.69 85 VAL A O 1
ATOM 678 N N . LYS A 1 86 ? -11.922 -14.125 -9.336 1 98.69 86 LYS A N 1
ATOM 679 C CA . LYS A 1 86 ? -12.031 -13.297 -10.531 1 98.69 86 LYS A CA 1
ATOM 680 C C . LYS A 1 86 ? -13.117 -12.242 -10.367 1 98.69 86 LYS A C 1
ATOM 682 O O . LYS A 1 86 ? -12.953 -11.094 -10.797 1 98.69 86 LYS A O 1
ATOM 687 N N . LYS A 1 87 ? -14.227 -12.617 -9.789 1 98.69 87 LYS A N 1
ATOM 688 C CA . LYS A 1 87 ? -15.312 -11.672 -9.539 1 98.69 87 LYS A CA 1
ATOM 689 C C . LYS A 1 87 ? -14.867 -10.539 -8.625 1 98.69 87 LYS A C 1
ATOM 691 O O . LYS A 1 87 ? -15.125 -9.367 -8.898 1 98.69 87 LYS A O 1
ATOM 696 N N . ILE A 1 88 ? -14.188 -10.883 -7.57 1 98.56 88 ILE A N 1
ATOM 697 C CA . ILE A 1 88 ? -13.688 -9.891 -6.617 1 98.56 88 ILE A CA 1
ATOM 698 C C . ILE A 1 88 ? -12.695 -8.961 -7.312 1 98.56 88 ILE A C 1
ATOM 700 O O . ILE A 1 88 ? -12.758 -7.738 -7.148 1 98.56 88 ILE A O 1
ATOM 704 N N . TRP A 1 89 ? -11.812 -9.5 -8.125 1 98.75 89 TRP A N 1
ATOM 705 C CA . TRP A 1 89 ? -10.828 -8.711 -8.852 1 98.75 89 TRP A CA 1
ATOM 706 C C . TRP A 1 89 ? -11.5 -7.75 -9.82 1 98.75 89 TRP A C 1
ATOM 708 O O . TRP A 1 89 ? -11.148 -6.57 -9.883 1 98.75 89 TRP A O 1
ATOM 718 N N . GLN A 1 90 ? -12.406 -8.281 -10.516 1 98.31 90 GLN A N 1
ATOM 719 C CA . GLN A 1 90 ? -13.117 -7.473 -11.5 1 98.31 90 GLN A CA 1
ATOM 720 C C . GLN A 1 90 ? -13.875 -6.336 -10.82 1 98.31 90 GLN A C 1
ATOM 722 O O . GLN A 1 90 ? -13.82 -5.191 -11.273 1 98.31 90 GLN A O 1
ATOM 727 N N . ASN A 1 91 ? -14.625 -6.656 -9.773 1 98.56 91 ASN A N 1
ATOM 728 C CA . ASN A 1 91 ? -15.367 -5.641 -9.031 1 98.56 91 ASN A CA 1
ATOM 729 C C . ASN A 1 91 ? -14.445 -4.578 -8.453 1 98.56 91 ASN A C 1
ATOM 731 O O . ASN A 1 91 ? -14.742 -3.383 -8.516 1 98.56 91 ASN A O 1
ATOM 735 N N . THR A 1 92 ? -13.344 -5.039 -7.879 1 98.56 92 THR A N 1
ATOM 736 C CA . THR A 1 92 ? -12.359 -4.141 -7.285 1 98.56 92 THR A CA 1
ATOM 737 C C . THR A 1 92 ? -11.805 -3.18 -8.336 1 98.56 92 THR A C 1
ATOM 739 O O . THR A 1 92 ? -11.82 -1.963 -8.133 1 98.56 92 THR A O 1
ATOM 742 N N . PHE A 1 93 ? -11.398 -3.707 -9.469 1 98.31 93 PHE A N 1
ATOM 743 C CA . PHE A 1 93 ? -10.805 -2.889 -10.523 1 98.31 93 PHE A CA 1
ATOM 744 C C . PHE A 1 93 ? -11.828 -1.904 -11.086 1 98.31 93 PHE A C 1
ATOM 746 O O . PHE A 1 93 ? -11.531 -0.715 -11.227 1 98.31 93 PHE A O 1
ATOM 753 N N . GLN A 1 94 ? -13.016 -2.377 -11.359 1 97.88 94 GLN A N 1
ATOM 754 C CA . GLN A 1 94 ? -14.047 -1.534 -11.945 1 97.88 94 GLN A CA 1
ATOM 755 C C . GLN A 1 94 ? -14.422 -0.387 -1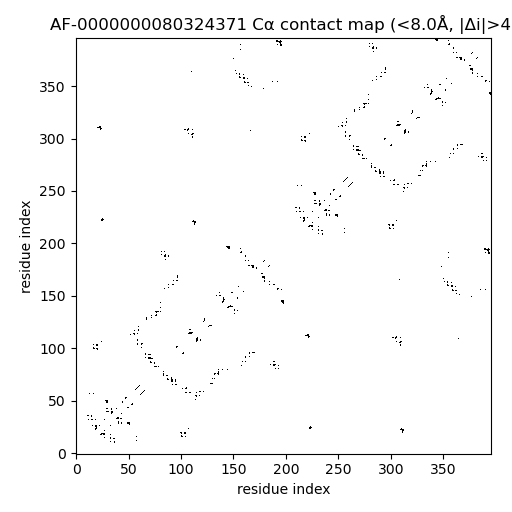1.008 1 97.88 94 GLN A C 1
ATOM 757 O O . GLN A 1 94 ? -14.57 0.754 -11.445 1 97.88 94 GLN A O 1
ATOM 762 N N . TYR A 1 95 ? -14.5 -0.694 -9.812 1 98.06 95 TYR A N 1
ATOM 763 C CA . TYR A 1 95 ? -14.898 0.338 -8.859 1 98.06 95 TYR A CA 1
ATOM 764 C C . TYR A 1 95 ? -13.781 1.353 -8.656 1 98.06 95 TYR A C 1
ATOM 766 O O . TYR A 1 95 ? -14 2.561 -8.789 1 98.06 95 TYR A O 1
ATOM 774 N N . LEU A 1 96 ? -12.609 0.861 -8.359 1 97.31 96 LEU A N 1
ATOM 775 C CA . LEU A 1 96 ? -11.531 1.751 -7.941 1 97.31 96 LEU A CA 1
ATOM 776 C C . LEU A 1 96 ? -11 2.557 -9.125 1 97.31 96 LEU A C 1
ATOM 778 O O . LEU A 1 96 ? -10.609 3.717 -8.961 1 97.31 96 LEU A O 1
ATOM 782 N N . LYS A 1 97 ? -10.969 1.94 -10.344 1 95.56 97 LYS A N 1
ATOM 783 C CA . LYS A 1 97 ? -10.523 2.705 -11.508 1 95.56 97 LYS A CA 1
ATOM 784 C C . LYS A 1 97 ? -11.422 3.916 -11.742 1 95.56 97 LYS A C 1
ATOM 786 O O . LYS A 1 97 ? -10.961 4.941 -12.25 1 95.56 97 LYS A O 1
ATOM 791 N N . ASN A 1 98 ? -12.68 3.807 -11.32 1 96 98 ASN A N 1
ATOM 792 C CA . ASN A 1 98 ? -13.648 4.875 -11.539 1 96 98 ASN A CA 1
ATOM 793 C C . ASN A 1 98 ? -13.812 5.742 -10.289 1 96 98 ASN A C 1
ATOM 795 O O . ASN A 1 98 ? -14.617 6.676 -10.281 1 96 98 ASN A O 1
ATOM 799 N N . ASN A 1 99 ? -13.141 5.422 -9.258 1 95.88 99 ASN A N 1
ATOM 800 C CA . ASN A 1 99 ? -13.172 6.164 -8 1 95.88 99 ASN A CA 1
ATOM 801 C C . ASN A 1 99 ? -11.766 6.383 -7.445 1 95.88 99 ASN A C 1
ATOM 803 O O . ASN A 1 99 ? -11.461 5.945 -6.336 1 95.88 99 ASN A O 1
ATOM 807 N N . ARG A 1 100 ? -11.023 7.145 -8.148 1 94.56 100 ARG A N 1
ATOM 808 C CA . ARG A 1 100 ? -9.617 7.359 -7.832 1 94.56 100 ARG A CA 1
ATOM 809 C C . ARG A 1 100 ? -9.453 7.961 -6.441 1 94.56 100 ARG A C 1
ATOM 811 O O . ARG A 1 100 ? -8.547 7.59 -5.699 1 94.56 100 ARG A O 1
ATOM 818 N N . HIS A 1 101 ? -10.367 8.914 -6.113 1 94.69 101 HIS A N 1
ATOM 819 C CA . HIS A 1 101 ? -10.25 9.594 -4.828 1 94.69 101 HIS A CA 1
ATOM 820 C C . HIS A 1 101 ? -10.445 8.625 -3.67 1 94.69 101 HIS A C 1
ATOM 822 O O . HIS A 1 101 ? -9.766 8.727 -2.646 1 94.69 101 HIS A O 1
ATOM 828 N N . ALA A 1 102 ? -11.359 7.684 -3.863 1 94.88 102 ALA A N 1
ATOM 829 C CA . ALA A 1 102 ? -11.555 6.641 -2.859 1 94.88 102 ALA A CA 1
ATOM 830 C C . ALA A 1 102 ? -10.344 5.723 -2.777 1 94.88 102 ALA A C 1
ATOM 832 O O . ALA A 1 102 ? -9.922 5.332 -1.684 1 94.88 102 ALA A O 1
ATOM 833 N N . PHE A 1 103 ? -9.766 5.445 -3.928 1 96.19 103 PHE A N 1
ATOM 834 C CA . PHE A 1 103 ? -8.602 4.562 -3.98 1 96.19 103 PHE A CA 1
ATOM 835 C C . PHE A 1 103 ? -7.426 5.168 -3.227 1 96.19 103 PHE A C 1
ATOM 837 O O . PHE A 1 103 ? -6.734 4.469 -2.482 1 96.19 103 PHE A O 1
ATOM 844 N N . VAL A 1 104 ? -7.234 6.398 -3.383 1 94.88 104 VAL A N 1
ATOM 845 C CA . VAL A 1 104 ? -6.121 7.082 -2.738 1 94.88 104 VAL A CA 1
ATOM 846 C C . VAL A 1 104 ? -6.273 7.004 -1.221 1 94.88 104 VAL A C 1
ATOM 848 O O . VAL A 1 104 ? -5.32 6.676 -0.512 1 94.88 104 VAL A O 1
ATOM 851 N N . LEU A 1 105 ? -7.457 7.277 -0.734 1 96.12 105 LEU A N 1
ATOM 852 C CA . LEU A 1 105 ? -7.664 7.215 0.709 1 96.12 105 LEU A CA 1
ATOM 853 C C . LEU A 1 105 ? -7.535 5.785 1.217 1 96.12 105 LEU A C 1
ATOM 855 O O . LEU A 1 105 ? -7.043 5.555 2.324 1 96.12 105 LEU A O 1
ATOM 859 N N . LEU A 1 106 ? -7.926 4.824 0.392 1 95.06 106 LEU A N 1
ATOM 860 C CA . LEU A 1 106 ? -7.746 3.42 0.746 1 95.06 106 LEU A CA 1
ATOM 861 C C . LEU A 1 106 ? -6.266 3.09 0.92 1 95.06 106 LEU A C 1
ATOM 863 O O . LEU A 1 106 ? -5.895 2.357 1.839 1 95.06 106 LEU A O 1
ATOM 867 N N . GLN A 1 107 ? -5.449 3.645 0.063 1 93.38 107 GLN A N 1
ATOM 868 C CA . GLN A 1 107 ? -4.008 3.436 0.164 1 93.38 107 GLN A CA 1
ATOM 869 C C . GLN A 1 107 ? -3.455 4.039 1.451 1 93.38 107 GLN A C 1
ATOM 871 O O . GLN A 1 107 ? -2.598 3.441 2.105 1 93.38 107 GLN A O 1
ATOM 876 N N . TYR A 1 108 ? -4.008 5.156 1.806 1 93.62 108 TYR A N 1
ATOM 877 C CA . TYR A 1 108 ? -3.592 5.77 3.061 1 93.62 108 TYR A CA 1
ATOM 878 C C . TYR A 1 108 ? -4 4.91 4.25 1 93.62 108 TYR A C 1
ATOM 880 O O . TYR A 1 108 ? -3.332 4.914 5.289 1 93.62 108 TYR A O 1
ATOM 888 N N . GLY A 1 109 ? -5.062 4.188 4.098 1 91.19 109 GLY A N 1
ATOM 889 C CA . GLY A 1 109 ? -5.531 3.305 5.156 1 91.19 109 GLY A CA 1
ATOM 890 C C . GLY A 1 109 ? -4.488 2.295 5.598 1 91.19 109 GLY A C 1
ATOM 891 O O . GLY A 1 109 ? -4.484 1.862 6.75 1 91.19 109 GLY A O 1
ATOM 892 N N . GLN A 1 110 ? -3.564 2.029 4.73 1 85.25 110 GLN A N 1
ATOM 893 C CA . GLN A 1 110 ? -2.516 1.062 5.039 1 85.25 110 GLN A CA 1
ATOM 894 C C . GLN A 1 110 ? -1.318 1.739 5.699 1 85.25 110 GLN A C 1
ATOM 896 O O . GLN A 1 110 ? -0.584 1.107 6.461 1 85.25 110 GLN A O 1
ATOM 901 N N . SER A 1 111 ? -1.194 3.031 5.5 1 86.88 111 SER A N 1
ATOM 902 C CA . SER A 1 111 ? 0.03 3.709 5.914 1 86.88 111 SER A CA 1
ATOM 903 C C . SER A 1 111 ? -0.216 4.602 7.129 1 86.88 111 SER A C 1
ATOM 905 O O . SER A 1 111 ? 0.655 4.742 7.988 1 86.88 111 SER A O 1
ATOM 907 N N . SER A 1 112 ? -1.401 5.09 7.223 1 91.25 112 SER A N 1
ATOM 908 C CA . SER A 1 112 ? -1.724 6.016 8.305 1 91.25 112 SER A CA 1
ATOM 909 C C . SER A 1 112 ? -2.1 5.273 9.578 1 91.25 112 SER A C 1
ATOM 911 O O . SER A 1 112 ? -3.064 4.504 9.594 1 91.25 112 SER A O 1
ATOM 913 N N . PRO A 1 113 ? -1.388 5.562 10.648 1 90.56 113 PRO A N 1
ATOM 914 C CA . PRO A 1 113 ? -1.756 4.934 11.922 1 90.56 113 PRO A CA 1
ATOM 915 C C . PRO A 1 113 ? -3.184 5.266 12.352 1 90.56 113 PRO A C 1
ATOM 917 O O . PRO A 1 113 ? -3.887 4.406 12.883 1 90.56 113 PRO A O 1
ATOM 920 N N . LEU A 1 114 ? -3.598 6.434 12.094 1 92.69 114 LEU A N 1
ATOM 921 C CA . LEU A 1 114 ? -4.949 6.867 12.445 1 92.69 114 LEU A CA 1
ATOM 922 C C . LEU A 1 114 ? -5.992 6.039 11.695 1 92.69 114 LEU A C 1
ATOM 924 O O . LEU A 1 114 ? -6.914 5.5 12.312 1 92.69 114 LEU A O 1
ATOM 928 N N . LEU A 1 115 ? -5.801 5.926 10.422 1 93.25 115 LEU A N 1
ATOM 929 C CA . LEU A 1 115 ? -6.793 5.246 9.594 1 93.25 115 LEU A CA 1
ATOM 930 C C . LEU A 1 115 ? -6.746 3.74 9.812 1 93.25 115 LEU A C 1
ATOM 932 O O . LEU A 1 115 ? -7.785 3.074 9.812 1 93.25 115 LEU A O 1
ATOM 936 N N . ASN A 1 116 ? -5.582 3.266 9.992 1 89.19 116 ASN A N 1
ATOM 937 C CA . ASN A 1 116 ? -5.441 1.846 10.305 1 89.19 116 ASN A CA 1
ATOM 938 C C . ASN A 1 116 ? -6.137 1.484 11.609 1 89.19 116 ASN A C 1
ATOM 940 O O . ASN A 1 116 ? -6.859 0.486 11.68 1 89.19 116 ASN A O 1
ATOM 944 N N . LYS A 1 117 ? -5.938 2.293 12.609 1 88.38 117 LYS A N 1
ATOM 945 C CA . LYS A 1 117 ? -6.594 2.082 13.891 1 88.38 117 LYS A CA 1
ATOM 946 C C . LYS A 1 117 ? -8.109 2.184 13.766 1 88.38 117 LYS A C 1
ATOM 948 O O . LYS A 1 117 ? -8.844 1.404 14.367 1 88.38 117 LYS A O 1
ATOM 953 N N . ALA A 1 118 ? -8.508 3.119 13.047 1 90.81 118 ALA A N 1
ATOM 954 C CA . ALA A 1 118 ? -9.945 3.289 12.812 1 90.81 118 ALA A CA 1
ATOM 955 C C . ALA A 1 118 ? -10.539 2.049 12.156 1 90.81 118 ALA A C 1
ATOM 957 O O . ALA A 1 118 ? -11.641 1.617 12.516 1 90.81 118 ALA A O 1
ATOM 958 N N . PHE A 1 119 ? -9.852 1.524 11.18 1 89.25 119 PHE A N 1
ATOM 959 C CA . PHE A 1 119 ? -10.297 0.313 10.5 1 89.25 119 PHE A CA 1
ATOM 960 C C . PHE A 1 119 ? -10.414 -0.846 11.484 1 89.25 119 PHE A C 1
ATOM 962 O O . PHE A 1 119 ? -11.43 -1.554 11.492 1 89.25 119 PHE A O 1
ATOM 969 N N . GLN A 1 120 ? -9.453 -1.006 12.305 1 84.19 120 GLN A N 1
ATOM 970 C CA . GLN A 1 120 ? -9.453 -2.092 13.273 1 84.19 120 GLN A CA 1
ATOM 971 C C . GLN A 1 120 ? -10.625 -1.96 14.242 1 84.19 120 GLN A C 1
ATOM 973 O O . GLN A 1 120 ? -11.297 -2.947 14.555 1 84.19 120 GLN A O 1
ATOM 978 N N . GLN A 1 121 ? -10.852 -0.787 14.672 1 85.81 121 GLN A N 1
ATOM 979 C CA . GLN A 1 121 ? -11.93 -0.537 15.625 1 85.81 121 GLN A CA 1
ATOM 980 C C . GLN A 1 121 ? -13.297 -0.767 14.977 1 85.81 121 GLN A C 1
ATOM 982 O O . GLN A 1 121 ? -14.18 -1.375 15.586 1 85.81 121 GLN A O 1
ATOM 987 N N . ALA A 1 122 ? -13.367 -0.289 13.789 1 85.44 122 ALA A N 1
ATOM 988 C CA . ALA A 1 122 ? -14.633 -0.47 13.07 1 85.44 122 ALA A CA 1
ATOM 989 C C . ALA A 1 122 ? -14.883 -1.944 12.773 1 85.44 122 ALA A C 1
ATOM 991 O O . ALA A 1 122 ? -16.031 -2.406 12.805 1 85.44 122 ALA A O 1
ATOM 992 N N . ASN A 1 123 ? -13.852 -2.613 12.445 1 82.56 123 ASN A N 1
ATOM 993 C CA . ASN A 1 123 ? -13.945 -4.035 12.125 1 82.56 123 ASN A CA 1
ATOM 994 C C . ASN A 1 123 ? -14.445 -4.844 13.32 1 82.56 123 ASN A C 1
ATOM 996 O O . ASN A 1 123 ? -15.203 -5.797 13.156 1 82.56 123 ASN A O 1
ATOM 1000 N N . ILE A 1 124 ? -14.07 -4.559 14.453 1 70.38 124 ILE A N 1
ATOM 1001 C CA . ILE A 1 124 ? -14.492 -5.215 15.688 1 70.38 124 ILE A CA 1
ATOM 1002 C C . ILE A 1 124 ? -15.945 -4.859 16 1 70.38 124 ILE A C 1
ATOM 1004 O O . ILE A 1 124 ? -16.734 -5.734 16.344 1 70.38 124 ILE A O 1
ATOM 1008 N N . LYS A 1 125 ? -16.359 -3.6 15.812 1 69 125 LYS A N 1
ATOM 1009 C CA . LYS A 1 125 ? -17.656 -3.08 16.234 1 69 125 LYS A CA 1
ATOM 1010 C C . LYS A 1 125 ? -18.75 -3.5 15.266 1 69 125 LYS A C 1
ATOM 1012 O O . LYS A 1 125 ? -19.844 -3.877 15.695 1 69 125 LYS A O 1
ATOM 1017 N N . GLU A 1 126 ? -18.609 -3.207 14.047 1 64.12 126 GLU A N 1
ATOM 1018 C CA . GLU A 1 126 ? -19.656 -3.336 13.047 1 64.12 126 GLU A CA 1
ATOM 1019 C C . GLU A 1 126 ? -19.656 -4.719 12.406 1 64.12 126 GLU A C 1
ATOM 1021 O O . GLU A 1 126 ? -20.531 -5.051 11.617 1 64.12 126 GLU A O 1
ATOM 1026 N N . GLY A 1 127 ? -18.891 -5.426 12.922 1 65.25 127 GLY A N 1
ATOM 1027 C CA . GLY A 1 127 ? -18.688 -6.688 12.234 1 65.25 127 GLY A CA 1
ATOM 1028 C C . GLY A 1 127 ? -17.562 -6.637 11.211 1 65.25 127 GLY A C 1
ATOM 1029 O O . GLY A 1 127 ? -17.078 -5.555 10.875 1 65.25 127 GLY A O 1
ATOM 1030 N N . TYR A 1 128 ? -16.922 -7.734 10.812 1 72.38 128 TYR A N 1
ATOM 1031 C CA . TYR A 1 128 ? -15.695 -7.883 10.031 1 72.38 128 TYR A CA 1
ATOM 1032 C C . TYR A 1 128 ? -15.93 -7.465 8.578 1 72.38 128 TYR A C 1
ATOM 1034 O O . TYR A 1 128 ? -16.734 -8.078 7.871 1 72.38 128 TYR A O 1
ATOM 1042 N N . PHE A 1 129 ? -15.5 -6.227 8.195 1 83 129 PHE A N 1
ATOM 1043 C CA . PHE A 1 129 ? -15.445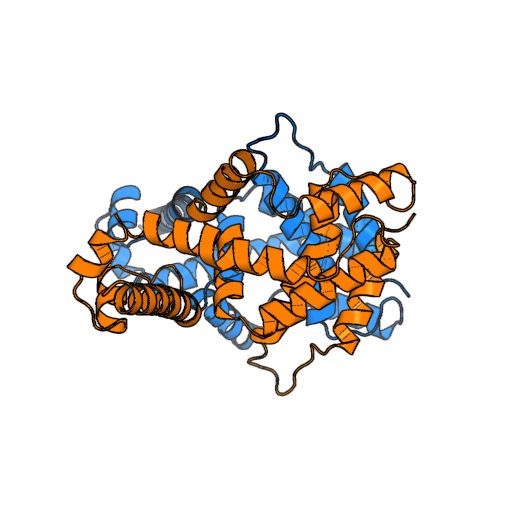 -5.855 6.789 1 83 129 PHE A CA 1
ATOM 1044 C C . PHE A 1 129 ? -15.016 -7.039 5.934 1 83 129 PHE A C 1
ATOM 1046 O O . PHE A 1 129 ? -14.141 -7.812 6.332 1 83 129 PHE A O 1
ATOM 1053 N N . PHE A 1 130 ? -15.812 -7.234 4.797 1 93 130 PHE A N 1
ATOM 1054 C CA . PHE A 1 130 ? -15.469 -8.234 3.793 1 93 130 PHE A CA 1
ATOM 1055 C C . PHE A 1 130 ? -15.656 -9.641 4.348 1 93 130 PHE A C 1
ATOM 1057 O O . PHE A 1 130 ? -14.961 -10.578 3.936 1 93 130 PHE A O 1
ATOM 1064 N N . ALA A 1 131 ? -16.5 -9.828 5.309 1 93.38 131 ALA A N 1
ATOM 1065 C CA . ALA A 1 131 ? -16.75 -11.109 5.957 1 93.38 131 ALA A CA 1
ATOM 1066 C C . ALA A 1 131 ? -17.109 -12.188 4.934 1 93.38 131 ALA A C 1
ATOM 1068 O O . ALA A 1 131 ? -16.625 -13.32 5.031 1 93.38 131 ALA A O 1
ATOM 1069 N N . PRO A 1 132 ? -17.906 -11.82 3.957 1 96.12 132 PRO A N 1
ATOM 1070 C CA . PRO A 1 132 ? -18.219 -12.844 2.959 1 96.12 132 PRO A CA 1
ATOM 1071 C C . PRO A 1 132 ? -16.969 -13.359 2.238 1 96.12 132 PRO A C 1
ATOM 1073 O O . PRO A 1 132 ? -16.891 -14.539 1.892 1 96.12 132 PRO A O 1
ATOM 1076 N N . ILE A 1 133 ? -16.016 -12.555 2.01 1 97.12 133 ILE A N 1
ATOM 1077 C CA . ILE A 1 133 ? -14.766 -12.969 1.364 1 97.12 133 ILE A CA 1
ATOM 1078 C C . ILE A 1 133 ? -13.977 -13.875 2.299 1 97.12 133 ILE A C 1
ATOM 1080 O O . ILE A 1 133 ? -13.406 -14.883 1.865 1 97.12 133 ILE A O 1
ATOM 1084 N N . HIS A 1 134 ? -13.977 -13.516 3.564 1 94.81 134 HIS A N 1
ATOM 1085 C CA . HIS A 1 134 ? -13.289 -14.359 4.539 1 94.81 134 HIS A CA 1
ATOM 1086 C C . HIS A 1 134 ? -13.922 -15.742 4.617 1 94.81 134 HIS A C 1
ATOM 1088 O O . HIS A 1 134 ? -13.211 -16.75 4.68 1 94.81 134 HIS A O 1
ATOM 1094 N N . HIS A 1 135 ? -15.172 -15.734 4.594 1 96.06 135 HIS A N 1
ATOM 1095 C CA . HIS A 1 135 ? -15.891 -17 4.602 1 96.06 135 HIS A CA 1
ATOM 1096 C C . HIS A 1 135 ? -15.578 -17.812 3.348 1 96.06 135 HIS A C 1
ATOM 1098 O O . HIS A 1 135 ? -15.336 -19.016 3.43 1 96.06 135 HIS A O 1
ATOM 1104 N N . PHE A 1 136 ? -15.578 -17.172 2.232 1 98.06 136 PHE A N 1
ATOM 1105 C CA . PHE A 1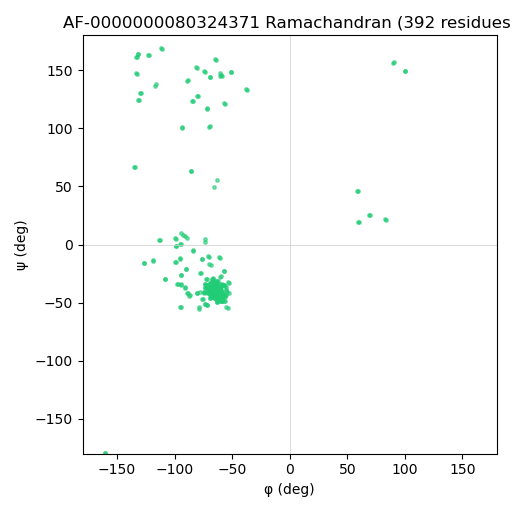 136 ? -15.242 -17.781 0.948 1 98.06 136 PHE A CA 1
ATOM 1106 C C . PHE A 1 136 ? -13.867 -18.422 0.998 1 98.06 136 PHE A C 1
ATOM 1108 O O . PHE A 1 136 ? -13.695 -19.562 0.566 1 98.06 136 PHE A O 1
ATOM 1115 N N . LEU A 1 137 ? -12.914 -17.734 1.555 1 97.81 137 LEU A N 1
ATOM 1116 C CA . LEU A 1 137 ? -11.539 -18.234 1.64 1 97.81 137 LEU A CA 1
ATOM 1117 C C . LEU A 1 137 ? -11.453 -19.406 2.615 1 97.81 137 LEU A C 1
ATOM 1119 O O . LEU A 1 137 ? -10.773 -20.406 2.338 1 97.81 137 LEU A O 1
ATOM 1123 N N . GLU A 1 138 ? -12.094 -19.281 3.686 1 96.06 138 GLU A N 1
ATOM 1124 C CA . GLU A 1 138 ? -12.117 -20.344 4.68 1 96.06 138 GLU A CA 1
ATOM 1125 C C . GLU A 1 138 ? -12.727 -21.625 4.109 1 96.06 138 GLU A C 1
ATOM 1127 O O . GLU A 1 138 ? -12.211 -22.719 4.336 1 96.06 138 GLU A O 1
ATOM 1132 N N . LEU A 1 139 ? -13.789 -21.484 3.438 1 97.12 139 LEU A N 1
ATOM 1133 C CA . LEU A 1 139 ? -14.461 -22.625 2.826 1 97.12 139 LEU A CA 1
ATOM 1134 C C . LEU A 1 139 ? -13.531 -23.359 1.854 1 97.12 139 LEU A C 1
ATOM 1136 O O . LEU A 1 139 ? -13.438 -24.578 1.879 1 97.12 139 LEU A O 1
ATOM 1140 N N . ASN A 1 140 ? -12.875 -22.625 1.034 1 98.06 140 ASN A N 1
ATOM 1141 C CA . ASN A 1 140 ? -12.016 -23.219 0.017 1 98.06 140 ASN A CA 1
ATOM 1142 C C . ASN A 1 140 ? -10.75 -23.812 0.63 1 98.06 140 ASN A C 1
ATOM 1144 O O . ASN A 1 140 ? -10.211 -24.797 0.126 1 98.06 140 ASN A O 1
ATOM 1148 N N . ALA A 1 141 ? -10.32 -23.219 1.741 1 97 141 ALA A N 1
ATOM 1149 C CA . ALA A 1 141 ? -9.203 -23.812 2.473 1 97 141 ALA A CA 1
ATOM 1150 C C . ALA A 1 141 ? -9.609 -25.141 3.121 1 97 141 ALA A C 1
ATOM 1152 O O . ALA A 1 141 ? -8.867 -26.125 3.055 1 97 141 ALA A O 1
ATOM 1153 N N . THR A 1 142 ? -10.734 -25.172 3.705 1 96.44 142 THR A N 1
ATOM 1154 C CA . THR A 1 142 ? -11.242 -26.359 4.379 1 96.44 142 THR A CA 1
ATOM 1155 C C . THR A 1 142 ? -11.461 -27.484 3.383 1 96.44 142 THR A C 1
ATOM 1157 O O . THR A 1 142 ? -11.266 -28.656 3.715 1 96.44 142 THR A O 1
ATOM 1160 N N . LYS A 1 143 ? -11.867 -27.172 2.18 1 97.06 143 LYS A N 1
ATOM 1161 C CA . LYS A 1 143 ? -12.102 -28.141 1.122 1 97.06 143 LYS A CA 1
ATOM 1162 C C . LYS A 1 143 ? -10.789 -28.625 0.513 1 97.06 143 LYS A C 1
ATOM 1164 O O . LYS A 1 143 ? -10.781 -29.531 -0.328 1 97.06 143 LYS A O 1
ATOM 1169 N N . GLY A 1 144 ? -9.727 -27.953 0.826 1 96.56 144 GLY A N 1
ATOM 1170 C CA . GLY A 1 144 ? -8.422 -28.344 0.333 1 96.56 144 GLY A CA 1
ATOM 1171 C C . GLY A 1 144 ? -8.133 -27.844 -1.07 1 96.56 144 GLY A C 1
ATOM 1172 O O . GLY A 1 144 ? -7.305 -28.406 -1.782 1 96.56 144 GLY A O 1
ATOM 1173 N N . ILE A 1 145 ? -8.812 -26.844 -1.458 1 97.56 145 ILE A N 1
ATOM 1174 C CA . ILE A 1 145 ? -8.617 -26.25 -2.779 1 97.56 145 ILE A CA 1
ATOM 1175 C C . ILE A 1 145 ? -7.406 -25.328 -2.76 1 97.56 145 ILE A C 1
ATOM 1177 O O . ILE A 1 145 ? -6.621 -25.297 -3.713 1 97.56 145 ILE A O 1
ATOM 1181 N N . ILE A 1 146 ? -7.297 -24.562 -1.666 1 97.25 146 ILE A N 1
ATOM 1182 C CA . ILE A 1 146 ? -6.137 -23.688 -1.504 1 97.25 146 ILE A CA 1
ATOM 1183 C C . ILE A 1 146 ? -5.422 -24.016 -0.197 1 97.25 146 ILE A C 1
ATOM 1185 O O . ILE A 1 146 ? -5.98 -24.688 0.674 1 97.25 146 ILE A O 1
ATOM 1189 N N . LYS A 1 147 ? -4.184 -23.531 -0.157 1 92.25 147 LYS A N 1
ATOM 1190 C CA . LYS A 1 147 ? -3.406 -23.766 1.057 1 92.25 147 LYS A CA 1
ATOM 1191 C C . LYS A 1 147 ? -4.098 -23.172 2.277 1 92.25 147 LYS A C 1
ATOM 1193 O O . LYS A 1 147 ? -4.672 -22.078 2.197 1 92.25 147 LYS A O 1
ATOM 1198 N N . ASN A 1 148 ? -3.949 -23.859 3.344 1 92.75 148 ASN A N 1
ATOM 1199 C CA . ASN A 1 148 ? -4.633 -23.453 4.566 1 92.75 148 ASN A CA 1
ATOM 1200 C C . ASN A 1 148 ? -3.822 -22.406 5.34 1 92.75 148 ASN A C 1
ATOM 1202 O O . ASN A 1 148 ? -3.482 -22.625 6.504 1 92.75 148 ASN A O 1
ATOM 1206 N N . TYR A 1 149 ? -3.609 -21.281 4.77 1 94.31 149 TYR A N 1
ATOM 1207 C CA . TYR A 1 149 ? -2.996 -20.141 5.418 1 94.31 149 TYR A CA 1
ATOM 1208 C C . TYR A 1 149 ? -4.016 -19.375 6.258 1 94.31 149 TYR A C 1
ATOM 1210 O O . TYR A 1 149 ? -5.219 -19.438 5.988 1 94.31 149 TYR A O 1
ATOM 1218 N N . PRO A 1 150 ? -3.518 -18.688 7.328 1 92.38 150 PRO A N 1
ATOM 1219 C CA . PRO A 1 150 ? -4.406 -17.703 7.93 1 92.38 150 PRO A CA 1
ATOM 1220 C C . PRO A 1 150 ? -4.996 -16.734 6.902 1 92.38 150 PRO A C 1
ATOM 1222 O O . PRO A 1 150 ? -4.34 -16.406 5.906 1 92.38 150 PRO A O 1
ATOM 1225 N N . VAL A 1 151 ? -6.184 -16.266 7.145 1 92.56 151 VAL A N 1
ATOM 1226 C CA . VAL A 1 151 ? -6.949 -15.484 6.184 1 92.56 151 VAL A CA 1
ATOM 1227 C C . VAL A 1 151 ? -6.168 -14.227 5.805 1 92.56 151 VAL A C 1
ATOM 1229 O O . VAL A 1 151 ? -6.23 -13.766 4.664 1 92.56 151 VAL A O 1
ATOM 1232 N N . GLN A 1 152 ? -5.402 -13.633 6.719 1 92.06 152 GLN A N 1
ATOM 1233 C CA . GLN A 1 152 ? -4.598 -12.445 6.461 1 92.06 152 GLN A CA 1
ATOM 1234 C C . GLN A 1 152 ? -3.562 -12.703 5.371 1 92.06 152 GLN A C 1
ATOM 1236 O O . GLN A 1 152 ? -3.299 -11.836 4.539 1 92.06 152 GLN A O 1
ATOM 1241 N N . ILE A 1 153 ? -3.035 -13.906 5.43 1 96.06 153 ILE A N 1
ATOM 1242 C CA . ILE A 1 153 ? -2.021 -14.305 4.457 1 96.06 153 ILE A CA 1
ATOM 1243 C C . ILE A 1 153 ? -2.68 -14.57 3.105 1 96.06 153 ILE A C 1
ATOM 1245 O O . ILE A 1 153 ? -2.16 -14.164 2.064 1 96.06 153 ILE A O 1
ATOM 1249 N N . GLN A 1 154 ? -3.826 -15.227 3.141 1 97.25 154 GLN A N 1
ATOM 1250 C CA . GLN A 1 154 ? -4.566 -15.461 1.907 1 97.25 154 GLN A CA 1
ATOM 1251 C C . GLN A 1 154 ? -4.922 -14.156 1.214 1 97.25 154 GLN A C 1
ATOM 1253 O O . GLN A 1 154 ? -4.77 -14.023 -0.003 1 97.25 154 GLN A O 1
ATOM 1258 N N . ARG A 1 155 ? -5.332 -13.188 1.966 1 95.44 155 ARG A N 1
ATOM 1259 C CA . ARG A 1 155 ? -5.688 -11.883 1.418 1 95.44 155 ARG A CA 1
ATOM 1260 C C . ARG A 1 155 ? -4.469 -11.195 0.811 1 95.44 155 ARG A C 1
ATOM 1262 O O . ARG A 1 155 ? -4.559 -10.594 -0.264 1 95.44 155 ARG A O 1
ATOM 1269 N N . ALA A 1 156 ? -3.365 -11.297 1.508 1 96.44 156 ALA A N 1
ATOM 1270 C CA . ALA A 1 156 ? -2.135 -10.688 1.015 1 96.44 156 ALA A CA 1
ATOM 1271 C C . ALA A 1 156 ? -1.731 -11.273 -0.334 1 96.44 156 ALA A C 1
ATOM 1273 O O . ALA A 1 156 ? -1.381 -10.539 -1.26 1 96.44 156 ALA A O 1
ATOM 1274 N N . LEU A 1 157 ? -1.839 -12.562 -0.44 1 98.19 157 LEU A N 1
ATOM 1275 C CA . LEU A 1 157 ? -1.414 -13.25 -1.651 1 98.19 157 LEU A CA 1
ATOM 1276 C C . LEU A 1 157 ? -2.395 -13 -2.793 1 98.19 157 LEU A C 1
ATOM 1278 O O . LEU A 1 157 ? -1.986 -12.844 -3.945 1 98.19 157 LEU A O 1
ATOM 1282 N N . LEU A 1 158 ? -3.686 -12.875 -2.453 1 98.25 158 LEU A N 1
ATOM 1283 C CA . LEU A 1 158 ? -4.703 -12.875 -3.498 1 98.25 158 LEU A CA 1
ATOM 1284 C C . LEU A 1 158 ? -5.051 -11.445 -3.918 1 98.25 158 LEU A C 1
ATOM 1286 O O . LEU A 1 158 ? -5.414 -11.211 -5.07 1 98.25 158 LEU A O 1
ATOM 1290 N N . PHE A 1 159 ? -4.867 -10.484 -3.006 1 97.75 159 PHE A N 1
ATOM 1291 C CA . PHE A 1 159 ? -5.555 -9.234 -3.32 1 97.75 159 PHE A CA 1
ATOM 1292 C C . PHE A 1 159 ? -4.582 -8.062 -3.303 1 97.75 159 PHE A C 1
ATOM 1294 O O . PHE A 1 159 ? -4.875 -6.996 -3.848 1 97.75 159 PHE A O 1
ATOM 1301 N N . SER A 1 160 ? -3.387 -8.211 -2.719 1 97.38 160 SER A N 1
ATOM 1302 C CA . SER A 1 160 ? -2.42 -7.121 -2.768 1 97.38 160 SER A CA 1
ATOM 1303 C C . SER A 1 160 ? -1.979 -6.836 -4.199 1 97.38 160 SER A C 1
ATOM 1305 O O . SER A 1 160 ? -1.761 -5.68 -4.57 1 97.38 160 SER A O 1
ATOM 1307 N N . PRO A 1 161 ? -1.891 -7.82 -5.086 1 98.38 161 PRO A N 1
ATOM 1308 C CA . PRO A 1 161 ? -1.456 -7.535 -6.457 1 98.38 161 PRO A CA 1
ATOM 1309 C C . PRO A 1 161 ? -2.461 -6.684 -7.227 1 98.38 161 PRO A C 1
ATOM 1311 O O . PRO A 1 161 ? -2.066 -5.805 -8 1 98.38 161 PRO A O 1
ATOM 1314 N N . VAL A 1 162 ? -3.752 -6.926 -7.047 1 98.44 162 VAL A N 1
ATOM 1315 C CA . VAL A 1 162 ? -4.727 -6.16 -7.812 1 98.44 162 VAL A CA 1
ATOM 1316 C C . VAL A 1 162 ? -4.676 -4.691 -7.395 1 98.44 162 VAL A C 1
ATOM 1318 O O . VAL A 1 162 ? -4.816 -3.795 -8.227 1 98.44 162 VAL A O 1
ATOM 1321 N N . LEU A 1 163 ? -4.473 -4.477 -6.098 1 96.81 163 LEU A N 1
ATOM 1322 C CA . LEU A 1 163 ? -4.332 -3.098 -5.637 1 96.81 163 LEU A CA 1
ATOM 1323 C C . LEU A 1 163 ? -3.086 -2.449 -6.227 1 96.81 163 LEU A C 1
ATOM 1325 O O . LEU A 1 163 ? -3.113 -1.277 -6.609 1 96.81 163 LEU A O 1
ATOM 1329 N N . SER A 1 164 ? -2.047 -3.199 -6.309 1 95.88 164 SER A N 1
ATOM 1330 C CA . SER A 1 164 ? -0.817 -2.701 -6.918 1 95.88 164 SER A CA 1
ATOM 1331 C C . SER A 1 164 ? -1.016 -2.4 -8.398 1 95.88 164 SER A C 1
ATOM 1333 O O . SER A 1 164 ? -0.504 -1.401 -8.906 1 95.88 164 SER A O 1
ATOM 1335 N N . LEU A 1 165 ? -1.717 -3.225 -9.078 1 96.94 165 LEU A N 1
ATOM 1336 C CA . LEU A 1 165 ? -1.993 -3.018 -10.492 1 96.94 165 LEU A CA 1
ATOM 1337 C C . LEU A 1 165 ? -2.854 -1.775 -10.703 1 96.94 165 LEU A C 1
ATOM 1339 O O . LEU A 1 165 ? -2.656 -1.033 -11.672 1 96.94 165 LEU A O 1
ATOM 1343 N N . ILE A 1 166 ? -3.766 -1.557 -9.844 1 96.12 166 ILE A N 1
ATOM 1344 C CA . ILE A 1 166 ? -4.613 -0.372 -9.93 1 96.12 166 ILE A CA 1
ATOM 1345 C C . ILE A 1 166 ? -3.771 0.88 -9.688 1 96.12 166 ILE A C 1
ATOM 1347 O O . ILE A 1 166 ? -3.965 1.904 -10.344 1 96.12 166 ILE A O 1
ATOM 1351 N N . ASN A 1 167 ? -2.891 0.748 -8.719 1 93.38 167 ASN A N 1
ATOM 1352 C CA . ASN A 1 167 ? -1.95 1.849 -8.539 1 93.38 167 ASN A CA 1
ATOM 1353 C C . ASN A 1 167 ? -1.185 2.146 -9.828 1 93.38 167 ASN A C 1
ATOM 1355 O O . ASN A 1 167 ? -1.035 3.309 -10.211 1 93.38 167 ASN A O 1
ATOM 1359 N N . GLU A 1 168 ? -0.748 1.125 -10.477 1 92.19 168 GLU A N 1
ATOM 1360 C CA . GLU A 1 168 ? -0.05 1.28 -11.75 1 92.19 168 GLU A CA 1
ATOM 1361 C C . GLU A 1 168 ? -0.962 1.895 -12.805 1 92.19 168 GLU A C 1
ATOM 1363 O O . GLU A 1 168 ? -0.51 2.674 -13.648 1 92.19 168 GLU A O 1
ATOM 1368 N N . TYR A 1 169 ? -2.197 1.518 -12.758 1 93.94 169 TYR A N 1
ATOM 1369 C CA . TYR A 1 169 ? -3.182 2.064 -13.688 1 93.94 169 TYR A CA 1
ATOM 1370 C C . TYR A 1 169 ? -3.217 3.586 -13.609 1 93.94 169 TYR A C 1
ATOM 1372 O O . TYR A 1 169 ? -3.312 4.262 -14.633 1 93.94 169 TYR A O 1
ATOM 1380 N N . PHE A 1 170 ? -3.043 4.141 -12.461 1 90.56 170 PHE A N 1
ATOM 1381 C CA . PHE A 1 170 ? -3.139 5.586 -12.273 1 90.56 170 PHE A CA 1
ATOM 1382 C C . PHE A 1 170 ? -1.777 6.246 -12.461 1 90.56 170 PHE A C 1
ATOM 1384 O O . PHE A 1 170 ? -1.695 7.414 -12.836 1 90.56 170 PHE A O 1
ATOM 1391 N N . GLU A 1 171 ? -0.662 5.656 -12.047 1 80.38 171 GLU A N 1
ATOM 1392 C CA . GLU A 1 171 ? 0.678 6.234 -12.055 1 80.38 171 GLU A CA 1
ATOM 1393 C C . GLU A 1 171 ? 1.236 6.305 -13.477 1 80.38 171 GLU A C 1
ATOM 1395 O O . GLU A 1 171 ? 2.25 6.961 -13.719 1 80.38 171 GLU A O 1
ATOM 1400 N N . TYR A 1 172 ? 0.539 5.977 -14.523 1 64.75 172 TYR A N 1
ATOM 1401 C CA . TYR A 1 172 ? 1.118 5.875 -15.859 1 64.75 172 TYR A CA 1
ATOM 1402 C C . TYR A 1 172 ? 1.596 7.238 -16.359 1 64.75 172 TYR A C 1
ATOM 1404 O O . TYR A 1 172 ? 1.87 7.414 -17.547 1 64.75 172 TYR A O 1
ATOM 1412 N N . GLN A 1 173 ? 2.273 7.824 -15.578 1 56.09 173 GLN A N 1
ATOM 1413 C CA . GLN A 1 173 ? 2.623 9.18 -15.992 1 56.09 173 GLN A CA 1
ATOM 1414 C C . GLN A 1 173 ? 3.686 9.164 -17.094 1 56.09 173 GLN A C 1
ATOM 1416 O O . GLN A 1 173 ? 3.682 10.023 -17.969 1 56.09 173 GLN A O 1
ATOM 1421 N N . ASP A 1 174 ? 4.656 8.25 -16.922 1 55.41 174 ASP A N 1
ATOM 1422 C CA . ASP A 1 174 ? 5.805 8.359 -17.812 1 55.41 174 ASP A CA 1
ATOM 1423 C C . ASP A 1 174 ? 5.625 7.484 -19.047 1 55.41 174 ASP A C 1
ATOM 1425 O O . ASP A 1 174 ? 6.57 7.289 -19.828 1 55.41 174 ASP A O 1
ATOM 1429 N N . ARG A 1 175 ? 4.336 7.016 -19.016 1 62.5 175 ARG A N 1
ATOM 1430 C CA . ARG A 1 175 ? 4.195 6.109 -20.141 1 62.5 175 ARG A CA 1
ATOM 1431 C C . ARG A 1 175 ? 3.158 6.629 -21.141 1 62.5 175 ARG A C 1
ATOM 1433 O O . ARG A 1 175 ? 2.125 7.164 -20.734 1 62.5 175 ARG A O 1
ATOM 1440 N N . PRO A 1 176 ? 3.572 6.5 -22.266 1 67 176 PRO A N 1
ATOM 1441 C CA . PRO A 1 176 ? 2.656 6.938 -23.312 1 67 176 PRO A CA 1
ATOM 1442 C C . PRO A 1 176 ? 1.418 6.055 -23.438 1 67 176 PRO A C 1
ATOM 1444 O O . PRO A 1 176 ? 0.412 6.461 -24.016 1 67 176 PRO A O 1
ATOM 1447 N N . LYS A 1 177 ? 1.509 4.766 -22.828 1 81.5 177 LYS A N 1
ATOM 1448 C CA . LYS A 1 177 ? 0.376 3.875 -23.062 1 81.5 177 LYS A CA 1
ATOM 1449 C C . LYS A 1 177 ? -0.087 3.229 -21.75 1 81.5 177 LYS A C 1
ATOM 1451 O O . LYS A 1 177 ? 0.716 3.006 -20.844 1 81.5 177 LYS A O 1
ATOM 1456 N N . GLN A 1 178 ? -1.417 3.01 -21.703 1 89.44 178 GLN A N 1
ATOM 1457 C CA . GLN A 1 178 ? -2.033 2.258 -20.625 1 89.44 178 GLN A CA 1
ATOM 1458 C C . GLN A 1 178 ? -1.715 0.769 -20.734 1 89.44 178 GLN A C 1
ATOM 1460 O O . GLN A 1 178 ? -2.113 0.116 -21.703 1 89.44 178 GLN A O 1
ATOM 1465 N N . ILE A 1 179 ? -1.032 0.26 -19.766 1 90.75 179 ILE A N 1
ATOM 1466 C CA . ILE A 1 179 ? -0.617 -1.135 -19.875 1 90.75 179 ILE A CA 1
ATOM 1467 C C . ILE A 1 179 ? -1.567 -2.018 -19.078 1 90.75 179 ILE A C 1
ATOM 1469 O O . ILE A 1 179 ? -1.579 -3.24 -19.234 1 90.75 179 ILE A O 1
ATOM 1473 N N . ILE A 1 180 ? -2.348 -1.35 -18.219 1 95.06 180 ILE A N 1
ATOM 1474 C CA . ILE A 1 180 ? -3.301 -2.107 -17.406 1 95.06 180 ILE A CA 1
ATOM 1475 C C . ILE A 1 180 ? -4.656 -2.139 -18.109 1 95.06 180 ILE A C 1
ATOM 1477 O O . ILE A 1 180 ? -5.414 -1.166 -18.062 1 95.06 180 ILE A O 1
ATOM 1481 N N . THR A 1 181 ? -4.891 -3.209 -18.734 1 93.94 181 THR A N 1
ATOM 1482 C CA . THR A 1 181 ? -6.16 -3.449 -19.406 1 93.94 181 THR A CA 1
ATOM 1483 C C . THR A 1 181 ? -6.957 -4.539 -18.703 1 93.94 181 THR A C 1
ATOM 1485 O O . THR A 1 181 ? -6.43 -5.227 -17.812 1 93.94 181 THR A O 1
ATOM 1488 N N . GLU A 1 182 ? -8.211 -4.68 -19.078 1 94.88 182 GLU A N 1
ATOM 1489 C CA . GLU A 1 182 ? -9.039 -5.742 -18.516 1 94.88 182 GLU A CA 1
ATOM 1490 C C . GLU A 1 182 ? -8.438 -7.117 -18.797 1 94.88 182 GLU A C 1
ATOM 1492 O O . GLU A 1 182 ? -8.508 -8.016 -17.953 1 94.88 182 GLU A O 1
ATOM 1497 N N . LYS A 1 183 ? -7.922 -7.27 -19.953 1 95.75 183 LYS A N 1
ATOM 1498 C CA . LYS A 1 183 ? -7.297 -8.539 -20.312 1 95.75 183 LYS A CA 1
ATOM 1499 C C . LYS A 1 183 ? -6.082 -8.82 -19.438 1 95.75 183 LYS A C 1
ATOM 1501 O O . LYS A 1 183 ? -5.926 -9.938 -18.938 1 95.75 183 LYS A O 1
ATOM 1506 N N . ILE A 1 184 ? -5.238 -7.859 -19.266 1 96.12 184 ILE A N 1
ATOM 1507 C CA . ILE A 1 184 ? -4.043 -8.016 -18.453 1 96.12 184 ILE A CA 1
ATOM 1508 C C . ILE A 1 184 ? -4.441 -8.336 -17.016 1 96.12 184 ILE A C 1
ATOM 1510 O O . ILE A 1 184 ? -3.822 -9.18 -16.359 1 96.12 184 ILE A O 1
ATOM 1514 N N . LEU A 1 185 ? -5.473 -7.66 -16.531 1 97.69 185 LEU A N 1
ATOM 1515 C CA . LEU A 1 185 ? -5.965 -7.918 -15.188 1 97.69 185 LEU A CA 1
ATOM 1516 C C . LEU A 1 185 ? -6.418 -9.367 -15.039 1 97.69 185 LEU A C 1
ATOM 1518 O O . LEU A 1 185 ? -6.121 -10.016 -14.039 1 97.69 185 LEU A O 1
ATOM 1522 N N . ALA A 1 186 ? -7.156 -9.797 -16.031 1 97.69 186 ALA A N 1
ATOM 1523 C CA . ALA A 1 186 ? -7.637 -11.18 -16 1 97.69 186 ALA A CA 1
ATOM 1524 C C . ALA A 1 186 ? -6.469 -12.164 -16.031 1 97.69 186 ALA A C 1
ATOM 1526 O O . ALA A 1 186 ? -6.484 -13.164 -15.305 1 97.69 186 ALA A O 1
ATOM 1527 N N . ASP A 1 187 ? -5.473 -11.898 -16.828 1 97.56 187 ASP A N 1
ATOM 1528 C CA . ASP A 1 187 ? -4.293 -12.758 -16.906 1 97.56 187 ASP A CA 1
ATOM 1529 C C . ASP A 1 187 ? -3.535 -12.773 -15.57 1 97.56 187 ASP A C 1
ATOM 1531 O O . ASP A 1 187 ? -3.074 -13.828 -15.133 1 97.56 187 ASP A O 1
ATOM 1535 N N . CYS A 1 188 ? -3.406 -11.625 -14.992 1 98.5 188 CYS A N 1
ATOM 1536 C CA . CYS A 1 188 ? -2.736 -11.523 -13.703 1 98.5 188 CYS A CA 1
ATOM 1537 C C . CYS A 1 188 ? -3.514 -12.266 -12.625 1 98.5 188 CYS A C 1
ATOM 1539 O O . CYS A 1 188 ? -2.924 -12.945 -11.781 1 98.5 188 CYS A O 1
ATOM 1541 N N . CYS A 1 189 ? -4.793 -12.109 -12.688 1 98.62 189 CYS A N 1
ATOM 1542 C CA . CYS A 1 189 ? -5.637 -12.82 -11.734 1 98.62 189 CYS A CA 1
ATOM 1543 C C . CYS A 1 189 ? -5.441 -14.328 -11.852 1 98.62 189 CYS A C 1
ATOM 1545 O O . CYS A 1 189 ? -5.305 -15.016 -10.836 1 98.62 189 CYS A O 1
ATOM 1547 N N . ASP A 1 190 ? -5.387 -14.836 -13.055 1 98.06 190 ASP A N 1
ATOM 1548 C CA . ASP A 1 190 ? -5.145 -16.25 -13.289 1 98.06 190 ASP A CA 1
ATOM 1549 C C . ASP A 1 190 ? -3.797 -16.688 -12.711 1 98.06 190 ASP A C 1
ATOM 1551 O O . ASP A 1 190 ? -3.672 -17.781 -12.164 1 98.06 190 ASP A O 1
ATOM 1555 N N . THR A 1 191 ? -2.85 -15.82 -12.891 1 97.88 191 THR A N 1
ATOM 1556 C CA . THR A 1 191 ? -1.514 -16.094 -12.375 1 97.88 191 THR A CA 1
ATOM 1557 C C . THR A 1 191 ? -1.541 -16.25 -10.859 1 97.88 191 THR A C 1
ATOM 1559 O O . THR A 1 191 ? -0.954 -17.188 -10.312 1 97.88 191 THR A O 1
ATOM 1562 N N . VAL A 1 192 ? -2.242 -15.375 -10.172 1 98.19 192 VAL A N 1
ATOM 1563 C CA . VAL A 1 192 ? -2.344 -15.383 -8.719 1 98.19 192 VAL A CA 1
ATOM 1564 C C . VAL A 1 192 ? -3.113 -16.625 -8.266 1 98.19 192 VAL A C 1
ATOM 1566 O O . VAL A 1 192 ? -2.703 -17.297 -7.32 1 98.19 192 VAL A O 1
ATOM 1569 N N . ILE A 1 193 ? -4.18 -16.922 -8.969 1 98.12 193 ILE A N 1
ATOM 1570 C CA . ILE A 1 193 ? -5 -18.078 -8.648 1 98.12 193 ILE A CA 1
ATOM 1571 C C . ILE A 1 193 ? -4.168 -19.359 -8.781 1 98.12 193 ILE A C 1
ATOM 1573 O O . ILE A 1 193 ? -4.172 -20.203 -7.887 1 98.12 193 ILE A O 1
ATOM 1577 N N . LYS A 1 194 ? -3.449 -19.453 -9.859 1 96.81 194 LYS A N 1
ATOM 1578 C CA . LYS A 1 194 ? -2.605 -20.625 -10.109 1 96.81 194 LYS A CA 1
ATOM 1579 C C . LYS A 1 194 ? -1.637 -20.859 -8.961 1 96.81 194 LYS A C 1
ATOM 1581 O O . LYS A 1 194 ? -1.409 -22 -8.555 1 96.81 194 LYS A O 1
ATOM 1586 N N . GLY A 1 195 ? -1.11 -19.844 -8.414 1 96.56 195 GLY A N 1
ATOM 1587 C CA . GLY A 1 195 ? -0.097 -19.953 -7.375 1 96.56 195 GLY A CA 1
ATOM 1588 C C . GLY A 1 195 ? -0.636 -20.5 -6.066 1 96.56 195 GLY A C 1
ATOM 1589 O O . GLY A 1 195 ? 0.076 -21.188 -5.336 1 96.56 195 GLY A O 1
ATOM 1590 N N . ILE A 1 196 ? -1.859 -20.172 -5.746 1 96.5 196 ILE A N 1
ATOM 1591 C CA . ILE A 1 196 ? -2.354 -20.484 -4.41 1 96.5 196 ILE A CA 1
ATOM 1592 C C . ILE A 1 196 ? -3.105 -21.812 -4.426 1 96.5 196 ILE A C 1
ATOM 1594 O O . ILE A 1 196 ? -3.408 -22.375 -3.369 1 96.5 196 ILE A O 1
ATOM 1598 N N . LEU A 1 197 ? -3.389 -22.297 -5.602 1 94.5 197 LEU A N 1
ATOM 1599 C CA . LEU A 1 197 ? -4.066 -23.594 -5.723 1 94.5 197 LEU A CA 1
ATOM 1600 C C . LEU A 1 197 ? -3.145 -24.734 -5.305 1 94.5 197 LEU A C 1
ATOM 1602 O O . LEU A 1 197 ? -1.938 -24.672 -5.547 1 94.5 197 LEU A O 1
ATOM 1606 N N . ILE A 1 198 ? -3.66 -25.75 -4.695 1 91.81 198 ILE A N 1
ATOM 1607 C CA . ILE A 1 198 ? -2.904 -26.938 -4.297 1 91.81 198 ILE A CA 1
ATOM 1608 C C . ILE A 1 198 ? -2.723 -27.859 -5.496 1 91.81 198 ILE A C 1
ATOM 1610 O O . ILE A 1 198 ? -3.65 -28.047 -6.289 1 91.81 198 ILE A O 1
ATOM 1614 N N . MET B 1 1 ? 34.719 19.766 13.969 1 36.72 1 MET B N 1
ATOM 1615 C CA . MET B 1 1 ? 33.5 20.531 14.148 1 36.72 1 MET B CA 1
ATOM 1616 C C . MET B 1 1 ? 32.344 19.859 13.461 1 36.72 1 MET B C 1
ATOM 1618 O O . MET B 1 1 ? 31.188 20.312 13.57 1 36.72 1 MET B O 1
ATOM 1622 N N . ARG B 1 2 ? 32.594 19.156 12.289 1 46.44 2 ARG B N 1
ATOM 1623 C CA . ARG B 1 2 ? 31.766 18.562 11.227 1 46.44 2 ARG B CA 1
ATOM 1624 C C . ARG B 1 2 ? 30.953 17.391 11.75 1 46.44 2 ARG B C 1
ATOM 1626 O O . ARG B 1 2 ? 29.922 17.047 11.18 1 46.44 2 ARG B O 1
ATOM 1633 N N . PRO B 1 3 ? 31.516 16.734 12.641 1 45.91 3 PRO B N 1
ATOM 1634 C CA . PRO B 1 3 ? 30.922 15.469 13.086 1 45.91 3 PRO B CA 1
ATOM 1635 C C . PRO B 1 3 ? 29.641 15.664 13.883 1 45.91 3 PRO B C 1
ATOM 1637 O O . PRO B 1 3 ? 28.688 14.883 13.742 1 45.91 3 PRO B O 1
ATOM 1640 N N . LYS B 1 4 ? 29.547 16.594 14.719 1 50.34 4 LYS B N 1
ATOM 1641 C CA . LYS B 1 4 ? 28.391 16.875 15.562 1 50.34 4 LYS B CA 1
ATOM 1642 C C . LYS B 1 4 ? 27.172 17.266 14.719 1 50.34 4 LYS B C 1
ATOM 1644 O O . LYS B 1 4 ? 26.047 16.906 15.047 1 50.34 4 LYS B O 1
ATOM 1649 N N . ASN B 1 5 ? 27.547 17.875 13.656 1 61 5 ASN B N 1
ATOM 1650 C CA . ASN B 1 5 ? 26.484 18.312 12.742 1 61 5 ASN B CA 1
ATOM 1651 C C . ASN B 1 5 ? 25.812 17.125 12.055 1 61 5 ASN B C 1
ATOM 1653 O O . ASN B 1 5 ? 24.594 17.109 11.906 1 61 5 ASN B O 1
ATOM 1657 N N . LEU B 1 6 ? 26.703 16.188 11.773 1 60 6 LEU B N 1
ATOM 1658 C CA . LEU B 1 6 ? 26.172 15.008 11.109 1 60 6 LEU B CA 1
ATOM 1659 C C . LEU B 1 6 ? 25.328 14.18 12.062 1 60 6 LEU B C 1
ATOM 1661 O O . LEU B 1 6 ? 24.297 13.633 11.672 1 60 6 LEU B O 1
ATOM 1665 N N . GLU B 1 7 ? 25.781 14.164 13.219 1 71.12 7 GLU B N 1
ATOM 1666 C CA . GLU B 1 7 ? 25.031 13.422 14.234 1 71.12 7 GLU B CA 1
ATOM 1667 C C . GLU B 1 7 ? 23.672 14.055 14.508 1 71.12 7 GLU B C 1
ATOM 1669 O O . GLU B 1 7 ? 22.688 13.352 14.688 1 71.12 7 GLU B O 1
ATOM 1674 N N . LYS B 1 8 ? 23.75 15.305 14.414 1 74.81 8 LYS B N 1
ATOM 1675 C CA . LYS B 1 8 ? 22.484 16.016 14.656 1 74.81 8 LYS B CA 1
ATOM 1676 C C . LYS B 1 8 ? 21.516 15.812 13.5 1 74.81 8 LYS B C 1
ATOM 1678 O O . LYS B 1 8 ? 20.312 15.641 13.711 1 74.81 8 LYS B O 1
ATOM 1683 N N . GLU B 1 9 ? 22.125 15.805 12.352 1 79.69 9 GLU B N 1
ATOM 1684 C CA . GLU B 1 9 ? 21.281 15.609 11.172 1 79.69 9 GLU B CA 1
ATOM 1685 C C . GLU B 1 9 ? 20.656 14.219 11.164 1 79.69 9 GLU B C 1
ATOM 1687 O O . GLU B 1 9 ? 19.484 14.062 10.836 1 79.69 9 GLU B O 1
ATOM 1692 N N . GLU B 1 10 ? 21.469 13.273 11.547 1 86.25 10 GLU B N 1
ATOM 1693 C CA . GLU B 1 10 ? 20.969 11.906 11.625 1 86.25 10 GLU B CA 1
ATOM 1694 C C . GLU B 1 10 ? 19.875 11.781 12.68 1 86.25 10 GLU B C 1
ATOM 1696 O O . GLU B 1 10 ? 18.906 11.047 12.484 1 86.25 10 GLU B O 1
ATOM 1701 N N . ALA B 1 11 ? 20.047 12.547 13.703 1 88.62 11 ALA B N 1
ATOM 1702 C CA . ALA B 1 11 ? 19.047 12.523 14.766 1 88.62 11 ALA B CA 1
ATOM 1703 C C . ALA B 1 11 ? 17.719 13.125 14.297 1 88.62 11 ALA B C 1
ATOM 1705 O O . ALA B 1 11 ? 16.656 12.594 14.594 1 88.62 11 ALA B O 1
ATOM 1706 N N . ILE B 1 12 ? 17.844 14.18 13.508 1 92.88 12 ILE B N 1
ATOM 1707 C CA . ILE B 1 12 ? 16.656 14.859 13 1 92.88 12 ILE B CA 1
ATOM 1708 C C . ILE B 1 12 ? 15.891 13.93 12.07 1 92.88 12 ILE B C 1
ATOM 1710 O O . ILE B 1 12 ? 14.672 13.797 12.18 1 92.88 12 ILE B O 1
ATOM 1714 N N . ARG B 1 13 ? 16.578 13.258 11.234 1 94.31 13 ARG B N 1
ATOM 1715 C CA . ARG B 1 13 ? 15.953 12.352 10.273 1 94.31 13 ARG B CA 1
ATOM 1716 C C . ARG B 1 13 ? 15.289 11.18 10.984 1 94.31 13 ARG B C 1
ATOM 1718 O O . ARG B 1 13 ? 14.164 10.805 10.656 1 94.31 13 ARG B O 1
ATOM 1725 N N . THR B 1 14 ? 16.031 10.695 11.961 1 94.44 14 THR B N 1
ATOM 1726 C CA . THR B 1 14 ? 15.508 9.562 12.727 1 94.44 14 THR B CA 1
ATOM 1727 C C . THR B 1 14 ? 14.25 9.961 13.492 1 94.44 14 THR B C 1
ATOM 1729 O O . THR B 1 14 ? 13.266 9.219 13.508 1 94.44 14 THR B O 1
ATOM 1732 N N . ILE B 1 15 ? 14.273 11.062 14.062 1 96.19 15 ILE B N 1
ATOM 1733 C CA . ILE B 1 15 ? 13.141 11.547 14.844 1 96.19 15 ILE B CA 1
ATOM 1734 C C . ILE B 1 15 ? 11.961 11.82 13.914 1 96.19 15 ILE B C 1
ATOM 1736 O O . ILE B 1 15 ? 10.812 11.531 14.258 1 96.19 15 ILE B O 1
ATOM 1740 N N . ALA B 1 16 ? 12.227 12.391 12.727 1 96.94 16 ALA B N 1
ATOM 1741 C CA . ALA B 1 16 ? 11.172 12.625 11.75 1 96.94 16 ALA B CA 1
ATOM 1742 C C . ALA B 1 16 ? 10.484 11.32 11.359 1 96.94 16 ALA B C 1
ATOM 1744 O O . ALA B 1 16 ? 9.25 11.242 11.328 1 96.94 16 ALA B O 1
ATOM 1745 N N . LEU B 1 17 ? 11.289 10.32 11.117 1 96.5 17 LEU B N 1
ATOM 1746 C CA . LEU B 1 17 ? 10.758 9.016 10.734 1 96.5 17 LEU B CA 1
ATOM 1747 C C . LEU B 1 17 ? 9.93 8.414 11.859 1 96.5 17 LEU B C 1
ATOM 1749 O O . LEU B 1 17 ? 8.891 7.797 11.609 1 96.5 17 LEU B O 1
ATOM 1753 N N . GLN B 1 18 ? 10.344 8.641 13.047 1 95.88 18 GLN B N 1
ATOM 1754 C CA . GLN B 1 18 ? 9.617 8.148 14.211 1 95.88 18 GLN B CA 1
ATOM 1755 C C . GLN B 1 18 ? 8.266 8.836 14.336 1 95.88 18 GLN B C 1
ATOM 1757 O O . GLN B 1 18 ? 7.254 8.18 14.609 1 95.88 18 GLN B O 1
ATOM 1762 N N . ILE B 1 19 ? 8.25 10.117 14.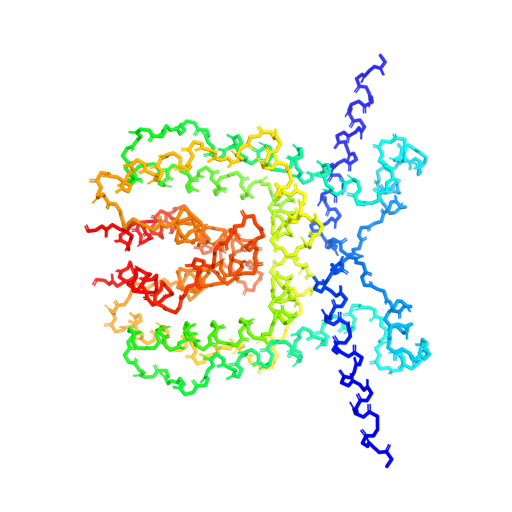156 1 96.56 19 ILE B N 1
ATOM 1763 C CA . ILE B 1 19 ? 7 10.875 14.242 1 96.56 19 ILE B CA 1
ATOM 1764 C C . ILE B 1 19 ? 6.027 10.391 13.172 1 96.56 19 ILE B C 1
ATOM 1766 O O . ILE B 1 19 ? 4.852 10.156 13.453 1 96.56 19 ILE B O 1
ATOM 1770 N N . ILE B 1 20 ? 6.531 10.148 11.977 1 96.19 20 ILE B N 1
ATOM 1771 C CA . ILE B 1 20 ? 5.691 9.703 10.875 1 96.19 20 ILE B CA 1
ATOM 1772 C C . ILE B 1 20 ? 5.109 8.328 11.195 1 96.19 20 ILE B C 1
ATOM 1774 O O . ILE B 1 20 ? 3.92 8.086 10.977 1 96.19 20 ILE B O 1
ATOM 1778 N N . ALA B 1 21 ? 5.938 7.473 11.727 1 94.19 21 ALA B N 1
ATOM 1779 C CA . ALA B 1 21 ? 5.516 6.102 12.016 1 94.19 21 ALA B CA 1
ATOM 1780 C C . ALA B 1 21 ? 4.504 6.07 13.156 1 94.19 21 ALA B C 1
ATOM 1782 O O . ALA B 1 21 ? 3.562 5.273 13.141 1 94.19 21 ALA B O 1
ATOM 1783 N N . GLU B 1 22 ? 4.602 6.938 14.109 1 93.94 22 GLU B N 1
ATOM 1784 C CA . GLU B 1 22 ? 3.799 6.875 15.328 1 93.94 22 GLU B CA 1
ATOM 1785 C C . GLU B 1 22 ? 2.549 7.738 15.219 1 93.94 22 GLU B C 1
ATOM 1787 O O . GLU B 1 22 ? 1.487 7.379 15.727 1 93.94 22 GLU B O 1
ATOM 1792 N N . GLU B 1 23 ? 2.734 8.867 14.484 1 94.25 23 GLU B N 1
ATOM 1793 C CA . GLU B 1 23 ? 1.639 9.828 14.516 1 94.25 23 GLU B CA 1
ATOM 1794 C C . GLU B 1 23 ? 1.062 10.047 13.117 1 94.25 23 GLU B C 1
ATOM 1796 O O . GLU B 1 23 ? -0.023 10.617 12.969 1 94.25 23 GLU B O 1
ATOM 1801 N N . GLY B 1 24 ? 1.772 9.594 12.156 1 94.5 24 GLY B N 1
ATOM 1802 C CA . GLY B 1 24 ? 1.298 9.781 10.789 1 94.5 24 GLY B CA 1
ATOM 1803 C C . GLY B 1 24 ? 1.963 10.938 10.078 1 94.5 24 GLY B C 1
ATOM 1804 O O . GLY B 1 24 ? 2.309 11.945 10.703 1 94.5 24 GLY B O 1
ATOM 1805 N N . LEU B 1 25 ? 2.072 10.789 8.789 1 94.06 25 LEU B N 1
ATOM 1806 C CA . LEU B 1 25 ? 2.65 11.82 7.934 1 94.06 25 LEU B CA 1
ATOM 1807 C C . LEU B 1 25 ? 1.896 13.141 8.078 1 94.06 25 LEU B C 1
ATOM 1809 O O . LEU B 1 25 ? 2.504 14.211 8.047 1 94.06 25 LEU B O 1
ATOM 1813 N N . GLU B 1 26 ? 0.642 13.047 8.266 1 90.62 26 GLU B N 1
ATOM 1814 C CA . GLU B 1 26 ? -0.246 14.203 8.328 1 90.62 26 GLU B CA 1
ATOM 1815 C C . GLU B 1 26 ? -0.023 15.008 9.602 1 90.62 26 GLU B C 1
ATOM 1817 O O . GLU B 1 26 ? -0.5 16.141 9.727 1 90.62 26 GLU B O 1
ATOM 1822 N N . ASN B 1 27 ? 0.719 14.461 10.516 1 91.94 27 ASN B N 1
ATOM 1823 C CA . ASN B 1 27 ? 0.909 15.141 11.789 1 91.94 27 ASN B CA 1
ATOM 1824 C C . ASN B 1 27 ? 2.352 15.609 11.969 1 91.94 27 ASN B C 1
ATOM 1826 O O . ASN B 1 27 ? 2.723 16.094 13.031 1 91.94 27 ASN B O 1
ATOM 1830 N N . LEU B 1 28 ? 3.135 15.422 10.977 1 94.44 28 LEU B N 1
ATOM 1831 C CA . LEU B 1 28 ? 4.492 15.953 11.008 1 94.44 28 LEU B CA 1
ATOM 1832 C C . LEU B 1 28 ? 4.5 17.438 10.648 1 94.44 28 LEU B C 1
ATOM 1834 O O . LEU B 1 28 ? 3.84 17.859 9.695 1 94.44 28 LEU B O 1
ATOM 1838 N N . SER B 1 29 ? 5.109 18.266 11.461 1 94 29 SER B N 1
ATOM 1839 C CA . SER B 1 29 ? 5.383 19.656 11.156 1 94 29 SER B CA 1
ATOM 1840 C C . SER B 1 29 ? 6.816 20.031 11.516 1 94 29 SER B C 1
ATOM 1842 O O . SER B 1 29 ? 7.457 19.359 12.328 1 94 29 SER B O 1
ATOM 1844 N N . MET B 1 30 ? 7.258 21.141 10.93 1 95.12 30 MET B N 1
ATOM 1845 C CA . MET B 1 30 ? 8.625 21.594 11.188 1 95.12 30 MET B CA 1
ATOM 1846 C C . MET B 1 30 ? 8.805 22 12.648 1 95.12 30 MET B C 1
ATOM 1848 O O . MET B 1 30 ? 9.828 21.703 13.258 1 95.12 30 MET B O 1
ATOM 1852 N N . GLN B 1 31 ? 7.781 22.578 13.164 1 95.62 31 GLN B N 1
ATOM 1853 C CA . GLN B 1 31 ? 7.812 23 14.555 1 95.62 31 GLN B CA 1
ATOM 1854 C C . GLN B 1 31 ? 7.844 21.797 15.492 1 95.62 31 GLN B C 1
ATOM 1856 O O . GLN B 1 31 ? 8.625 21.766 16.438 1 95.62 31 GLN B O 1
ATOM 1861 N N . LYS B 1 32 ? 7.027 20.828 15.227 1 95.62 32 LYS B N 1
ATOM 1862 C CA . LYS B 1 32 ? 6.973 19.609 16.031 1 95.62 32 LYS B CA 1
ATOM 1863 C C . LYS B 1 32 ? 8.305 18.875 15.984 1 95.62 32 LYS B C 1
ATOM 1865 O O . LYS B 1 32 ? 8.781 18.375 17 1 95.62 32 LYS B O 1
ATOM 1870 N N . LEU B 1 33 ? 8.867 18.75 14.805 1 97 33 LEU B N 1
ATOM 1871 C CA . LEU B 1 33 ? 10.148 18.078 14.609 1 97 33 LEU B CA 1
ATOM 1872 C C . LEU B 1 33 ? 11.25 18.766 15.398 1 97 33 LEU B C 1
ATOM 1874 O O . LEU B 1 33 ? 12.047 18.109 16.078 1 97 33 LEU B O 1
ATOM 1878 N N . ALA B 1 34 ? 11.273 20.125 15.328 1 96.38 34 ALA B N 1
ATOM 1879 C CA . ALA B 1 34 ? 12.273 20.906 16.047 1 96.38 34 ALA B CA 1
ATOM 1880 C C . ALA B 1 34 ? 12.18 20.641 17.562 1 96.38 34 ALA B C 1
ATOM 1882 O O . ALA B 1 34 ? 13.188 20.391 18.219 1 96.38 34 ALA B O 1
ATOM 1883 N N . LYS B 1 35 ? 10.984 20.641 18.031 1 96.56 35 LYS B N 1
ATOM 1884 C CA . LYS B 1 35 ? 10.742 20.406 19.453 1 96.56 35 LYS B CA 1
ATOM 1885 C C . LYS B 1 35 ? 11.172 19 19.859 1 96.56 35 LYS B C 1
ATOM 1887 O O . LYS B 1 35 ? 11.875 18.812 20.844 1 96.56 35 LYS B O 1
ATOM 1892 N N . ALA B 1 36 ? 10.844 18.047 19.125 1 95.62 36 ALA B N 1
ATOM 1893 C CA . ALA B 1 36 ? 11.148 16.641 19.438 1 95.62 36 ALA B CA 1
ATOM 1894 C C . ALA B 1 36 ? 12.648 16.391 19.375 1 95.62 36 ALA B C 1
ATOM 1896 O O . ALA B 1 36 ? 13.18 15.578 20.141 1 95.62 36 ALA B O 1
ATOM 1897 N N . ALA B 1 37 ? 13.289 17.047 18.422 1 94.94 37 ALA B N 1
ATOM 1898 C CA . ALA B 1 37 ? 14.719 16.859 18.219 1 94.94 37 ALA B CA 1
ATOM 1899 C C . ALA B 1 37 ? 15.531 17.734 19.156 1 94.94 37 ALA B C 1
ATOM 1901 O O . ALA B 1 37 ? 16.766 17.672 19.188 1 94.94 37 ALA B O 1
ATOM 1902 N N . ASN B 1 38 ? 14.859 18.562 19.875 1 94.88 38 ASN B N 1
ATOM 1903 C CA . ASN B 1 38 ? 15.492 19.469 20.828 1 94.88 38 ASN B CA 1
ATOM 1904 C C . ASN B 1 38 ? 16.484 20.391 20.125 1 94.88 38 ASN B C 1
ATOM 1906 O O . ASN B 1 38 ? 17.641 20.5 20.547 1 94.88 38 ASN B O 1
ATOM 1910 N N . VAL B 1 39 ? 16.016 20.938 19.016 1 94.75 39 VAL B N 1
ATOM 1911 C CA . VAL B 1 39 ? 16.766 21.969 18.281 1 94.75 39 VAL B CA 1
ATOM 1912 C C . VAL B 1 39 ? 15.844 23.141 17.953 1 94.75 39 VAL B C 1
ATOM 1914 O O . VAL B 1 39 ? 14.617 23.031 18.078 1 94.75 39 VAL B O 1
ATOM 1917 N N . SER B 1 40 ? 16.484 24.219 17.609 1 92.56 40 SER B N 1
ATOM 1918 C CA . SER B 1 40 ? 15.68 25.375 17.219 1 92.56 40 SER B CA 1
ATOM 1919 C C . SER B 1 40 ? 15.078 25.172 15.828 1 92.56 40 SER B C 1
ATOM 1921 O O . SER B 1 40 ? 15.672 24.5 14.977 1 92.56 40 SER B O 1
ATOM 1923 N N . PRO B 1 41 ? 13.875 25.75 15.57 1 94.12 41 PRO B N 1
ATOM 1924 C CA . PRO B 1 41 ? 13.312 25.703 14.219 1 94.12 41 PRO B CA 1
ATOM 1925 C C . PRO B 1 41 ? 14.289 26.234 13.164 1 94.12 41 PRO B C 1
ATOM 1927 O O . PRO B 1 41 ? 14.312 25.734 12.031 1 94.12 41 PRO B O 1
ATOM 1930 N N . ARG B 1 42 ? 15.078 27.156 13.523 1 92.88 42 ARG B N 1
ATOM 1931 C CA . ARG B 1 42 ? 16.047 27.719 12.594 1 92.88 42 ARG B CA 1
ATOM 1932 C C . ARG B 1 42 ? 17.016 26.656 12.102 1 92.88 42 ARG B C 1
ATOM 1934 O O . ARG B 1 42 ? 17.328 26.594 10.914 1 92.88 42 ARG B O 1
ATOM 1941 N N . THR B 1 43 ? 17.469 25.812 12.938 1 91.75 43 THR B N 1
ATOM 1942 C CA . THR B 1 43 ? 18.391 24.734 12.602 1 91.75 43 THR B CA 1
ATOM 1943 C C . THR B 1 43 ? 17.781 23.812 11.562 1 91.75 43 THR B C 1
ATOM 1945 O O . THR B 1 43 ? 18.453 23.391 10.617 1 91.75 43 THR B O 1
ATOM 1948 N N . ILE B 1 44 ? 16.484 23.5 11.727 1 93.75 44 ILE B N 1
ATOM 1949 C CA . ILE B 1 44 ? 15.789 22.625 10.789 1 93.75 44 ILE B CA 1
ATOM 1950 C C . ILE B 1 44 ? 15.68 23.297 9.43 1 93.75 44 ILE B C 1
ATOM 1952 O O . ILE B 1 44 ? 15.922 22.688 8.391 1 93.75 44 ILE B O 1
ATOM 1956 N N . TYR B 1 45 ? 15.438 24.594 9.43 1 94.12 45 TYR B N 1
ATOM 1957 C CA . TYR B 1 45 ? 15.18 25.328 8.195 1 94.12 45 TYR B CA 1
ATOM 1958 C C . TYR B 1 45 ? 16.484 25.578 7.43 1 94.12 45 TYR B C 1
ATOM 1960 O O . TYR B 1 45 ? 16.453 25.828 6.223 1 94.12 45 TYR B O 1
ATOM 1968 N N . ILE B 1 46 ? 17.562 25.594 8.078 1 92.88 46 ILE B N 1
ATOM 1969 C CA . ILE B 1 46 ? 18.859 25.672 7.414 1 92.88 46 ILE B CA 1
ATOM 1970 C C . ILE B 1 46 ? 19.062 24.438 6.547 1 92.88 46 ILE B C 1
ATOM 1972 O O . ILE B 1 46 ? 19.625 24.531 5.453 1 92.88 46 ILE B O 1
ATOM 1976 N N . LYS B 1 47 ? 18.5 23.406 7.008 1 91.75 47 LYS B N 1
ATOM 1977 C CA . LYS B 1 47 ? 18.75 22.141 6.324 1 91.75 47 LYS B CA 1
ATOM 1978 C C . LYS B 1 47 ? 17.625 21.812 5.352 1 91.75 47 LYS B C 1
ATOM 1980 O O . LYS B 1 47 ? 17.844 21.156 4.324 1 91.75 47 LYS B O 1
ATOM 1985 N N . TYR B 1 48 ? 16.422 22.219 5.75 1 95.06 48 TYR B N 1
ATOM 1986 C CA . TYR B 1 48 ? 15.25 21.906 4.945 1 95.06 48 TYR B CA 1
ATOM 1987 C C . TYR B 1 48 ? 14.422 23.172 4.703 1 95.06 48 TYR B C 1
ATOM 1989 O O . TYR B 1 48 ? 14.008 23.844 5.652 1 95.06 48 TYR B O 1
ATOM 1997 N N . GLU B 1 49 ? 14.094 23.375 3.496 1 95.75 49 GLU B N 1
ATOM 1998 C CA . GLU B 1 49 ? 13.383 24.594 3.117 1 95.75 49 GLU B CA 1
ATOM 1999 C C . GLU B 1 49 ? 11.969 24.594 3.693 1 95.75 49 GLU B C 1
ATOM 2001 O O . GLU B 1 49 ? 11.461 25.656 4.094 1 95.75 49 GLU B O 1
ATOM 2006 N N . ASN B 1 50 ? 11.336 23.484 3.643 1 95 50 ASN B N 1
ATOM 2007 C CA . ASN B 1 50 ? 9.984 23.281 4.152 1 95 50 ASN B CA 1
ATOM 2008 C C . ASN B 1 50 ? 9.688 21.797 4.391 1 95 50 ASN B C 1
ATOM 2010 O O . ASN B 1 50 ? 10.562 20.953 4.211 1 95 50 ASN B O 1
ATOM 2014 N N . LYS B 1 51 ? 8.594 21.516 4.801 1 93.88 51 LYS B N 1
ATOM 2015 C CA . LYS B 1 51 ? 8.195 20.156 5.121 1 93.88 51 LYS B CA 1
ATOM 2016 C C . LYS B 1 51 ? 8.305 19.25 3.898 1 93.88 51 LYS B C 1
ATOM 2018 O O . LYS B 1 51 ? 8.742 18.094 4.008 1 93.88 51 LYS B O 1
ATOM 2023 N N . GLU B 1 52 ? 7.91 19.734 2.742 1 94.81 52 GLU B N 1
ATOM 2024 C CA . GLU B 1 52 ? 7.973 18.953 1.514 1 94.81 52 GLU B CA 1
ATOM 2025 C C . GLU B 1 52 ? 9.414 18.562 1.175 1 94.81 52 GLU B C 1
ATOM 2027 O O . GLU B 1 52 ? 9.688 17.422 0.824 1 94.81 52 GLU B O 1
ATOM 2032 N N . ASP B 1 53 ? 10.234 19.531 1.296 1 95.94 53 ASP B N 1
ATOM 2033 C CA . ASP B 1 53 ? 11.656 19.281 1.049 1 95.94 53 ASP B CA 1
ATOM 2034 C C . ASP B 1 53 ? 12.203 18.234 2.008 1 95.94 53 ASP B C 1
ATOM 2036 O O . ASP B 1 53 ? 12.938 17.328 1.595 1 95.94 53 ASP B O 1
ATOM 2040 N N . LEU B 1 54 ? 11.891 18.359 3.268 1 96.12 54 LEU B N 1
ATOM 2041 C CA . LEU B 1 54 ? 12.297 17.391 4.281 1 96.12 54 LEU B CA 1
ATOM 2042 C C . LEU B 1 54 ? 11.812 15.992 3.92 1 96.12 54 LEU B C 1
ATOM 2044 O O . LEU B 1 54 ? 12.594 15.039 3.932 1 96.12 54 LEU B O 1
ATOM 2048 N N . LEU B 1 55 ? 10.555 15.852 3.568 1 96.19 55 LEU B N 1
ATOM 2049 C CA . LEU B 1 55 ? 9.938 14.562 3.293 1 96.19 55 LEU B CA 1
ATOM 2050 C C . LEU B 1 55 ? 10.562 13.906 2.066 1 96.19 55 LEU B C 1
ATOM 2052 O O . LEU B 1 55 ? 10.812 12.695 2.059 1 96.19 55 LEU B O 1
ATOM 2056 N N . VAL B 1 56 ? 10.805 14.695 1.063 1 95.31 56 VAL B N 1
ATOM 2057 C CA . VAL B 1 56 ? 11.391 14.172 -0.168 1 95.31 56 VAL B CA 1
ATOM 2058 C C . VAL B 1 56 ? 12.805 13.656 0.105 1 95.31 56 VAL B C 1
ATOM 2060 O O . VAL B 1 56 ? 13.156 12.547 -0.308 1 95.31 56 VAL B O 1
ATOM 2063 N N . LYS B 1 57 ? 13.555 14.422 0.821 1 94 57 LYS B N 1
ATOM 2064 C CA . LYS B 1 57 ? 14.922 14.016 1.146 1 94 57 LYS B CA 1
ATOM 2065 C C . LYS B 1 57 ? 14.922 12.766 2.025 1 94 57 LYS B C 1
ATOM 2067 O O . LYS B 1 57 ? 15.719 11.852 1.807 1 94 57 LYS B O 1
ATOM 2072 N N . LEU B 1 58 ? 14.039 12.781 3.029 1 95.5 58 LEU B N 1
ATOM 2073 C CA . LEU B 1 58 ? 13.906 11.625 3.91 1 95.5 58 LEU B CA 1
ATOM 2074 C C . LEU B 1 58 ? 13.562 10.375 3.117 1 95.5 58 LEU B C 1
ATOM 2076 O O . LEU B 1 58 ? 14.156 9.312 3.326 1 95.5 58 LEU B O 1
ATOM 2080 N N . PHE B 1 59 ? 12.695 10.484 2.184 1 96.31 59 PHE B N 1
ATOM 2081 C CA . PHE B 1 59 ? 12.18 9.359 1.421 1 96.31 59 PHE B CA 1
ATOM 2082 C C . PHE B 1 59 ? 13.219 8.852 0.434 1 96.31 59 PHE B C 1
ATOM 2084 O O . PHE B 1 59 ? 13.523 7.656 0.405 1 96.31 59 PHE B O 1
ATOM 2091 N N . ILE B 1 60 ? 13.781 9.734 -0.349 1 93.25 60 ILE B N 1
ATOM 2092 C CA . ILE B 1 60 ? 14.672 9.344 -1.441 1 93.25 60 ILE B CA 1
ATOM 2093 C C . ILE B 1 60 ? 16.031 8.93 -0.882 1 93.25 60 ILE B C 1
ATOM 2095 O O . ILE B 1 60 ? 16.531 7.848 -1.189 1 93.25 60 ILE B O 1
ATOM 2099 N N . GLU B 1 61 ? 16.531 9.727 -0.017 1 87.06 61 GLU B N 1
ATOM 2100 C CA . GLU B 1 61 ? 17.922 9.523 0.414 1 87.06 61 GLU B CA 1
ATOM 2101 C C . GLU B 1 61 ? 18 8.539 1.571 1 87.06 61 GLU B C 1
ATOM 2103 O O . GLU B 1 61 ? 18.859 7.648 1.58 1 87.06 61 GLU B O 1
ATOM 2108 N N . GLU B 1 62 ? 17.141 8.656 2.502 1 90.19 62 GLU B N 1
ATOM 2109 C CA . GLU B 1 62 ? 17.266 7.859 3.717 1 90.19 62 GLU B CA 1
ATOM 2110 C C . GLU B 1 62 ? 16.547 6.516 3.572 1 90.19 62 GLU B C 1
ATOM 2112 O O . GLU B 1 62 ? 17.109 5.473 3.922 1 90.19 62 GLU B O 1
ATOM 2117 N N . VAL B 1 63 ? 15.422 6.547 3.004 1 94.75 63 VAL B N 1
ATOM 2118 C CA . VAL B 1 63 ? 14.602 5.34 3.062 1 94.75 63 VAL B CA 1
ATOM 2119 C C . VAL B 1 63 ? 14.828 4.5 1.808 1 94.75 63 VAL B C 1
ATOM 2121 O O . VAL B 1 63 ? 15.25 3.346 1.893 1 94.75 63 VAL B O 1
ATOM 2124 N N . LEU B 1 64 ? 14.664 5.086 0.637 1 94.19 64 LEU B N 1
ATOM 2125 C CA . LEU B 1 64 ? 14.719 4.324 -0.606 1 94.19 64 LEU B CA 1
ATOM 2126 C C . LEU B 1 64 ? 16.141 3.834 -0.879 1 94.19 64 LEU B C 1
ATOM 2128 O O . LEU B 1 64 ? 16.344 2.684 -1.276 1 94.19 64 LEU B O 1
ATOM 2132 N N . GLY B 1 65 ? 17.078 4.754 -0.703 1 92.88 65 GLY B N 1
ATOM 2133 C CA . GLY B 1 65 ? 18.453 4.367 -0.929 1 92.88 65 GLY B CA 1
ATOM 2134 C C . GLY B 1 65 ? 18.906 3.213 -0.05 1 92.88 65 GLY B C 1
ATOM 2135 O O . GLY B 1 65 ? 19.5 2.246 -0.537 1 92.88 65 GLY B O 1
ATOM 2136 N N . ALA B 1 66 ? 18.641 3.316 1.243 1 94.56 66 ALA B N 1
ATOM 2137 C CA . ALA B 1 66 ? 19 2.264 2.188 1 94.56 66 ALA B CA 1
ATOM 2138 C C . ALA B 1 66 ? 18.234 0.975 1.892 1 94.56 66 ALA B C 1
ATOM 2140 O O . ALA B 1 66 ? 18.797 -0.119 1.973 1 94.56 66 ALA B O 1
ATOM 2141 N N . TYR B 1 67 ? 17 1.062 1.548 1 96.5 67 TYR B N 1
ATOM 2142 C CA . TYR B 1 67 ? 16.172 -0.095 1.229 1 96.5 67 TYR B CA 1
ATOM 2143 C C . TYR B 1 67 ? 16.688 -0.815 -0.009 1 96.5 67 TYR B C 1
ATOM 2145 O O . TYR B 1 67 ? 16.812 -2.043 -0.018 1 96.5 67 TYR B O 1
ATOM 2153 N N . GLU B 1 68 ? 17 -0.04 -1.031 1 95.62 68 GLU B N 1
ATOM 2154 C CA . GLU B 1 68 ? 17.516 -0.643 -2.252 1 95.62 68 GLU B CA 1
ATOM 2155 C C . GLU B 1 68 ? 18.812 -1.416 -1.974 1 95.62 68 GLU B C 1
ATOM 2157 O O . GLU B 1 68 ? 18.984 -2.541 -2.447 1 95.62 68 GLU B O 1
ATOM 2162 N N . LYS B 1 69 ? 19.672 -0.766 -1.226 1 96.31 69 LYS B N 1
ATOM 2163 C CA . LYS B 1 69 ? 20.938 -1.433 -0.885 1 96.31 69 LYS B CA 1
ATOM 2164 C C . LYS B 1 69 ? 20.672 -2.742 -0.146 1 96.31 69 LYS B C 1
ATOM 2166 O O . LYS B 1 69 ? 21.297 -3.762 -0.443 1 96.31 69 LYS B O 1
ATOM 2171 N N . ALA B 1 70 ? 19.766 -2.736 0.78 1 97.5 70 ALA B N 1
ATOM 2172 C CA . ALA B 1 70 ? 19.469 -3.912 1.592 1 97.5 70 ALA B CA 1
ATOM 2173 C C . ALA B 1 70 ? 18.812 -5.008 0.749 1 97.5 70 ALA B C 1
ATOM 2175 O O . ALA B 1 70 ? 19.156 -6.188 0.886 1 97.5 70 ALA B O 1
ATOM 2176 N N . VAL B 1 71 ? 17.922 -4.66 -0.103 1 97.44 71 VAL B N 1
ATOM 2177 C CA . VAL B 1 71 ? 17.156 -5.617 -0.899 1 97.44 71 VAL B CA 1
ATOM 2178 C C . VAL B 1 71 ? 18.094 -6.312 -1.896 1 97.44 71 VAL B C 1
ATOM 2180 O O . VAL B 1 71 ? 17.906 -7.488 -2.209 1 97.44 71 VAL B O 1
ATOM 2183 N N . LEU B 1 72 ? 19.125 -5.598 -2.332 1 97.62 72 LEU B N 1
ATOM 2184 C CA . LEU B 1 72 ? 20 -6.105 -3.381 1 97.62 72 LEU B CA 1
ATOM 2185 C C . LEU B 1 72 ? 21.219 -6.797 -2.781 1 97.62 72 LEU B C 1
ATOM 2187 O O . LEU B 1 72 ? 22.094 -7.277 -3.512 1 97.62 72 LEU B O 1
ATOM 2191 N N . ALA B 1 73 ? 21.297 -6.852 -1.479 1 98.12 73 ALA B N 1
ATOM 2192 C CA . ALA B 1 73 ? 22.438 -7.484 -0.826 1 98.12 73 ALA B CA 1
ATOM 2193 C C . ALA B 1 73 ? 22.609 -8.93 -1.292 1 98.12 73 ALA B C 1
ATOM 2195 O O . ALA B 1 73 ? 21.703 -9.742 -1.144 1 98.12 73 ALA B O 1
ATOM 2196 N N . ASN B 1 74 ? 23.734 -9.25 -1.862 1 98.06 74 ASN B N 1
ATOM 2197 C CA . ASN B 1 74 ? 24.125 -10.57 -2.348 1 98.06 74 ASN B CA 1
ATOM 2198 C C . ASN B 1 74 ? 23.156 -11.07 -3.424 1 98.06 74 ASN B C 1
ATOM 2200 O O . ASN B 1 74 ? 22.969 -12.281 -3.588 1 98.06 74 ASN B O 1
ATOM 2204 N N . PHE B 1 75 ? 22.453 -10.203 -3.996 1 98.31 75 PHE B N 1
ATOM 2205 C CA . PHE B 1 75 ? 21.594 -10.508 -5.145 1 98.31 75 PHE B CA 1
ATOM 2206 C C . PHE B 1 75 ? 22.375 -10.359 -6.445 1 98.31 75 PHE B C 1
ATOM 2208 O O . PHE B 1 75 ? 23.188 -9.438 -6.586 1 98.31 75 PHE B O 1
ATOM 2215 N N . ASP B 1 76 ? 22.109 -11.25 -7.359 1 97.25 76 ASP B N 1
ATOM 2216 C CA . ASP B 1 76 ? 22.719 -11.25 -8.688 1 97.25 76 ASP B CA 1
ATOM 2217 C C . ASP B 1 76 ? 21.656 -11.422 -9.773 1 97.25 76 ASP B C 1
ATOM 2219 O O . ASP B 1 76 ? 20.922 -12.414 -9.773 1 97.25 76 ASP B O 1
ATOM 2223 N N . PRO B 1 77 ? 21.594 -10.523 -10.695 1 96.56 77 PRO B N 1
ATOM 2224 C CA . PRO B 1 77 ? 20.578 -10.609 -11.75 1 96.56 77 PRO B CA 1
ATOM 2225 C C . PRO B 1 77 ? 20.688 -11.883 -12.586 1 96.56 77 PRO B C 1
ATOM 2227 O O . PRO B 1 77 ? 19.766 -12.227 -13.32 1 96.56 77 PRO B O 1
ATOM 2230 N N . GLU B 1 78 ? 21.719 -12.578 -12.445 1 96.62 78 GLU B N 1
ATOM 2231 C CA . GLU B 1 78 ? 21.922 -13.781 -13.242 1 96.62 78 GLU B CA 1
ATOM 2232 C C . GLU B 1 78 ? 21.531 -15.031 -12.453 1 96.62 78 GLU B C 1
ATOM 2234 O O . GLU B 1 78 ? 21.656 -16.156 -12.953 1 96.62 78 GLU B O 1
ATOM 2239 N N . MET B 1 79 ? 21.016 -14.844 -11.289 1 97.44 79 MET B N 1
ATOM 2240 C CA . MET B 1 79 ? 20.547 -15.961 -10.477 1 97.44 79 MET B CA 1
ATOM 2241 C C . MET B 1 79 ? 19.391 -16.672 -11.156 1 97.44 79 MET B C 1
ATOM 2243 O O . MET B 1 79 ? 18.672 -16.078 -11.969 1 97.44 79 MET B O 1
ATOM 2247 N N . ASP B 1 80 ? 19.25 -17.938 -10.68 1 97.75 80 ASP B N 1
ATOM 2248 C CA . ASP B 1 80 ? 18.016 -18.641 -11.047 1 97.75 80 ASP B CA 1
ATOM 2249 C C . ASP B 1 80 ? 16.781 -17.891 -10.539 1 97.75 80 ASP B C 1
ATOM 2251 O O . ASP B 1 80 ? 16.812 -17.266 -9.469 1 97.75 80 ASP B O 1
ATOM 2255 N N . PHE B 1 81 ? 15.789 -18 -11.32 1 98.38 81 PHE B N 1
ATOM 2256 C CA . PHE B 1 81 ? 14.617 -17.188 -11.062 1 98.38 81 PHE B CA 1
ATOM 2257 C C . PHE B 1 81 ? 14.117 -17.375 -9.633 1 98.38 81 PHE B C 1
ATOM 2259 O O . PHE B 1 81 ? 13.992 -16.422 -8.875 1 98.38 81 PHE B O 1
ATOM 2266 N N . ALA B 1 82 ? 13.859 -18.641 -9.25 1 98.25 82 ALA B N 1
ATOM 2267 C CA . ALA B 1 82 ? 13.312 -18.922 -7.918 1 98.25 82 ALA B CA 1
ATOM 2268 C C . ALA B 1 82 ? 14.273 -18.453 -6.828 1 98.25 82 ALA B C 1
ATOM 2270 O O . ALA B 1 82 ? 13.844 -17.844 -5.844 1 98.25 82 ALA B O 1
ATOM 2271 N N . LYS B 1 83 ? 15.555 -18.703 -7.012 1 98.31 83 LYS B N 1
ATOM 2272 C CA . LYS B 1 83 ? 16.562 -18.297 -6.039 1 98.31 83 LYS B CA 1
ATOM 2273 C C . LYS B 1 83 ? 16.625 -16.766 -5.926 1 98.31 83 LYS B C 1
ATOM 2275 O O . LYS B 1 83 ? 16.734 -16.234 -4.824 1 98.31 83 LYS B O 1
ATOM 2280 N N . GLY B 1 84 ? 16.562 -16.141 -7.066 1 98.56 84 GLY B N 1
ATOM 2281 C CA . GLY B 1 84 ? 16.594 -14.688 -7.082 1 98.56 84 GLY B CA 1
ATOM 2282 C C . GLY B 1 84 ? 15.406 -14.047 -6.379 1 98.56 84 GLY B C 1
ATOM 2283 O O . GLY B 1 84 ? 15.578 -13.141 -5.566 1 98.56 84 GLY B O 1
ATOM 2284 N N . VAL B 1 85 ? 14.211 -14.531 -6.684 1 98.69 85 VAL B N 1
ATOM 2285 C CA . VAL B 1 85 ? 13.008 -13.992 -6.059 1 98.69 85 VAL B CA 1
ATOM 2286 C C . VAL B 1 85 ? 13.055 -14.227 -4.551 1 98.69 85 VAL B C 1
ATOM 2288 O O . VAL B 1 85 ? 12.766 -13.328 -3.762 1 98.69 85 VAL B O 1
ATOM 2291 N N . LYS B 1 86 ? 13.445 -15.406 -4.156 1 98.69 86 LYS B N 1
ATOM 2292 C CA . LYS B 1 86 ? 13.539 -15.734 -2.738 1 98.69 86 LYS B CA 1
ATOM 2293 C C . LYS B 1 86 ? 14.547 -14.836 -2.029 1 98.69 86 LYS B C 1
ATOM 2295 O O . LYS B 1 86 ? 14.312 -14.406 -0.898 1 98.69 86 LYS B O 1
ATOM 2300 N N . LYS B 1 87 ? 15.656 -14.578 -2.668 1 98.69 87 LYS B N 1
ATOM 2301 C CA . LYS B 1 87 ? 16.672 -13.695 -2.098 1 98.69 87 LYS B CA 1
ATOM 2302 C C . LYS B 1 87 ? 16.109 -12.289 -1.876 1 98.69 87 LYS B C 1
ATOM 2304 O O . LYS B 1 87 ? 16.312 -11.703 -0.81 1 98.69 87 LYS B O 1
ATOM 2309 N N . ILE B 1 88 ? 15.43 -11.773 -2.852 1 98.56 88 ILE B N 1
ATOM 2310 C CA . ILE B 1 88 ? 14.836 -10.438 -2.76 1 98.56 88 ILE B CA 1
ATOM 2311 C C . ILE B 1 88 ? 13.805 -10.414 -1.637 1 98.56 88 ILE B C 1
ATOM 2313 O O . ILE B 1 88 ? 13.781 -9.477 -0.832 1 98.56 88 ILE B O 1
ATOM 2317 N N . TRP B 1 89 ? 12.984 -11.438 -1.52 1 98.75 89 TRP B N 1
ATOM 2318 C CA . TRP B 1 89 ? 11.961 -11.523 -0.479 1 98.75 89 TRP B CA 1
ATOM 2319 C C . TRP B 1 89 ? 12.602 -11.562 0.906 1 98.75 89 TRP B C 1
ATOM 2321 O O . TRP B 1 89 ? 12.172 -10.852 1.815 1 98.75 89 TRP B O 1
ATOM 2331 N N . GLN B 1 90 ? 13.555 -12.367 0.991 1 98.31 90 GLN B N 1
ATOM 2332 C CA . GLN B 1 90 ? 14.242 -12.516 2.271 1 98.31 90 GLN B CA 1
ATOM 2333 C C . GLN B 1 90 ? 14.906 -11.211 2.695 1 98.31 90 GLN B C 1
ATOM 2335 O O . GLN B 1 90 ? 14.781 -10.789 3.848 1 98.31 90 GLN B O 1
ATOM 2340 N N . ASN B 1 91 ? 15.648 -10.586 1.777 1 98.56 91 ASN B N 1
ATOM 2341 C CA . ASN B 1 91 ? 16.297 -9.312 2.066 1 98.56 91 ASN B CA 1
ATOM 2342 C C . ASN B 1 91 ? 15.281 -8.242 2.447 1 98.56 91 ASN B C 1
ATOM 2344 O O . ASN B 1 91 ? 15.5 -7.48 3.391 1 98.56 91 ASN B O 1
ATOM 2348 N N . THR B 1 92 ? 14.188 -8.195 1.688 1 98.5 92 THR B N 1
ATOM 2349 C CA . THR B 1 92 ? 13.125 -7.227 1.933 1 98.5 92 THR B CA 1
ATOM 2350 C C . THR B 1 92 ? 12.539 -7.41 3.328 1 98.5 92 THR B C 1
ATOM 2352 O O . THR B 1 92 ? 12.461 -6.457 4.105 1 98.5 92 THR B O 1
ATOM 2355 N N . PHE B 1 93 ? 12.211 -8.633 3.682 1 98.31 93 PHE B N 1
ATOM 2356 C CA . PHE B 1 93 ? 11.594 -8.922 4.969 1 98.31 93 PHE B CA 1
ATOM 2357 C C . PHE B 1 93 ? 12.555 -8.617 6.113 1 98.31 93 PHE B C 1
ATOM 2359 O O . PHE B 1 93 ? 12.188 -7.957 7.086 1 98.31 93 PHE B O 1
ATOM 2366 N N . GLN B 1 94 ? 13.781 -9.055 5.984 1 97.88 94 GLN B N 1
ATOM 2367 C CA . GLN B 1 94 ? 14.773 -8.859 7.035 1 97.88 94 GLN B CA 1
ATOM 2368 C C . GLN B 1 94 ? 15.031 -7.379 7.281 1 97.88 94 GLN B C 1
ATOM 2370 O O . GLN B 1 94 ? 15.117 -6.938 8.43 1 97.88 94 GLN B O 1
ATOM 2375 N N . TYR B 1 95 ? 15.102 -6.688 6.254 1 98.12 95 TYR B N 1
ATOM 2376 C CA . TYR B 1 95 ? 15.398 -5.266 6.406 1 98.12 95 TYR B CA 1
ATOM 2377 C C . TYR B 1 95 ? 14.211 -4.52 6.992 1 98.12 95 TYR B C 1
ATOM 2379 O O . TYR B 1 95 ? 14.344 -3.803 7.984 1 98.12 95 TYR B O 1
ATOM 2387 N N . LEU B 1 96 ? 13.062 -4.695 6.387 1 97.31 96 LEU B N 1
ATOM 2388 C CA . LEU B 1 96 ? 11.914 -3.869 6.738 1 97.31 96 LEU B CA 1
ATOM 2389 C C . LEU B 1 96 ? 11.367 -4.254 8.109 1 97.31 96 LEU B C 1
ATOM 2391 O O . LEU B 1 96 ? 10.891 -3.393 8.859 1 97.31 96 LEU B O 1
ATOM 2395 N N . LYS B 1 97 ? 11.414 -5.582 8.461 1 95.69 97 LYS B N 1
ATOM 2396 C CA . LYS B 1 97 ? 10.953 -5.969 9.797 1 95.69 97 LYS B CA 1
ATOM 2397 C C . LYS B 1 97 ? 11.766 -5.281 10.883 1 95.69 97 LYS B C 1
ATOM 2399 O O . LYS B 1 97 ? 11.258 -5.008 11.969 1 95.69 97 LYS B O 1
ATOM 2404 N N . ASN B 1 98 ? 13.023 -4.945 10.555 1 96.06 98 ASN B N 1
ATOM 2405 C CA . ASN B 1 98 ? 13.922 -4.328 11.523 1 96.06 98 ASN B CA 1
ATOM 2406 C C . ASN B 1 98 ? 13.992 -2.814 11.344 1 96.06 98 ASN B C 1
ATOM 2408 O O . ASN B 1 98 ? 14.727 -2.133 12.062 1 96.06 98 ASN B O 1
ATOM 2412 N N . ASN B 1 99 ? 13.305 -2.301 10.406 1 95.88 99 ASN B N 1
ATOM 2413 C CA . ASN B 1 99 ? 13.25 -0.87 10.125 1 95.88 99 ASN B CA 1
ATOM 2414 C C . ASN B 1 99 ? 11.812 -0.408 9.867 1 95.88 99 ASN B C 1
ATOM 2416 O O . ASN B 1 99 ? 11.5 0.105 8.797 1 95.88 99 ASN B O 1
ATOM 2420 N N . ARG B 1 100 ? 11.047 -0.476 10.883 1 94.69 100 ARG B N 1
ATOM 2421 C CA . ARG B 1 100 ? 9.617 -0.196 10.789 1 94.69 100 ARG B CA 1
ATOM 2422 C C . ARG B 1 100 ? 9.367 1.229 10.312 1 94.69 100 ARG B C 1
ATOM 2424 O O . ARG B 1 100 ? 8.461 1.472 9.508 1 94.69 100 ARG B O 1
ATOM 2431 N N . HIS B 1 101 ? 10.211 2.168 10.828 1 94.69 101 HIS B N 1
ATOM 2432 C CA . HIS B 1 101 ? 10.008 3.57 10.484 1 94.69 101 HIS B CA 1
ATOM 2433 C C . HIS B 1 101 ? 10.227 3.811 8.992 1 94.69 101 HIS B C 1
ATOM 2435 O O . HIS B 1 101 ? 9.508 4.59 8.367 1 94.69 101 HIS B O 1
ATOM 2441 N N . ALA B 1 102 ? 11.211 3.109 8.453 1 94.88 102 ALA B N 1
ATOM 2442 C CA . ALA B 1 102 ? 11.445 3.186 7.016 1 94.88 102 ALA B CA 1
ATOM 2443 C C . ALA B 1 102 ? 10.297 2.551 6.234 1 94.88 102 ALA B C 1
ATOM 2445 O O . ALA B 1 102 ? 9.875 3.08 5.207 1 94.88 102 ALA B O 1
ATOM 2446 N N . PHE B 1 103 ? 9.773 1.469 6.777 1 96.25 103 PHE B N 1
ATOM 2447 C CA . PHE B 1 103 ? 8.688 0.761 6.113 1 96.25 103 PHE B CA 1
ATOM 2448 C C . PHE B 1 103 ? 7.445 1.64 6.023 1 96.25 103 PHE B C 1
ATOM 2450 O O . PHE B 1 103 ? 6.785 1.686 4.984 1 96.25 103 PHE B O 1
ATOM 2457 N N . VAL B 1 104 ? 7.18 2.318 7.043 1 94.88 104 VAL B N 1
ATOM 2458 C CA . VAL B 1 104 ? 5.996 3.174 7.09 1 94.88 104 VAL B CA 1
ATOM 2459 C C . VAL B 1 104 ? 6.105 4.266 6.027 1 94.88 104 VAL B C 1
ATOM 2461 O O . VAL B 1 104 ? 5.156 4.508 5.281 1 94.88 104 VAL B O 1
ATOM 2464 N N . LEU B 1 105 ? 7.25 4.895 5.945 1 96.12 105 LEU B N 1
ATOM 2465 C CA . LEU B 1 105 ? 7.418 5.945 4.945 1 96.12 105 LEU B CA 1
ATOM 2466 C C . LEU B 1 105 ? 7.375 5.367 3.537 1 96.12 105 LEU B C 1
ATOM 2468 O O . LEU B 1 105 ? 6.863 6.008 2.613 1 96.12 105 LEU B O 1
ATOM 2472 N N . LEU B 1 106 ? 7.852 4.148 3.377 1 95 106 LEU B N 1
ATOM 2473 C CA . LEU B 1 106 ? 7.762 3.469 2.088 1 95 106 LEU B CA 1
ATOM 2474 C C . LEU B 1 106 ? 6.305 3.277 1.678 1 95 106 LEU B C 1
ATOM 2476 O O . LEU B 1 106 ? 5.957 3.455 0.508 1 95 106 LEU B O 1
ATOM 2480 N N . GLN B 1 107 ? 5.477 2.947 2.641 1 93.38 107 GLN B N 1
ATOM 2481 C CA . GLN B 1 107 ? 4.055 2.783 2.369 1 93.38 107 GLN B CA 1
ATOM 2482 C C . GLN B 1 107 ? 3.418 4.105 1.943 1 93.38 107 GLN B C 1
ATOM 2484 O O . GLN B 1 107 ? 2.586 4.137 1.034 1 93.38 107 GLN B O 1
ATOM 2489 N N . TYR B 1 108 ? 3.881 5.137 2.555 1 93.56 108 TYR B N 1
ATOM 2490 C CA . TYR B 1 108 ? 3.381 6.453 2.164 1 93.56 108 TYR B CA 1
ATOM 2491 C C . TYR B 1 108 ? 3.812 6.801 0.745 1 93.56 108 TYR B C 1
ATOM 2493 O O . TYR B 1 108 ? 3.113 7.531 0.038 1 93.56 108 TYR B O 1
ATOM 2501 N N . GLY B 1 109 ? 4.926 6.277 0.347 1 91.12 109 GLY B N 1
ATOM 2502 C CA . GLY B 1 109 ? 5.422 6.516 -0.999 1 91.12 109 GLY B CA 1
ATOM 2503 C C . GLY B 1 109 ? 4.434 6.109 -2.078 1 91.12 109 GLY B C 1
ATOM 2504 O O . GLY B 1 109 ? 4.43 6.684 -3.17 1 91.12 109 GLY B O 1
ATOM 2505 N N . GLN B 1 110 ? 3.551 5.223 -1.733 1 85.19 110 GLN B N 1
ATOM 2506 C CA . GLN B 1 110 ? 2.561 4.746 -2.693 1 85.19 110 GLN B CA 1
ATOM 2507 C C . GLN B 1 110 ? 1.297 5.602 -2.65 1 85.19 110 GLN B C 1
ATOM 2509 O O . GLN B 1 110 ? 0.579 5.707 -3.646 1 85.19 110 GLN B O 1
ATOM 2514 N N . SER B 1 111 ? 1.095 6.289 -1.556 1 86.62 111 SER B N 1
ATOM 2515 C CA . SER B 1 111 ? -0.186 6.957 -1.351 1 86.62 111 SER B CA 1
ATOM 2516 C C . SER B 1 111 ? -0.047 8.469 -1.481 1 86.62 111 SER B C 1
ATOM 2518 O O . SER B 1 111 ? -0.963 9.148 -1.958 1 86.62 111 SER B O 1
ATOM 2520 N N . SER B 1 112 ? 1.1 8.953 -1.153 1 91.25 112 SER B N 1
ATOM 2521 C CA . SER B 1 112 ? 1.321 10.398 -1.173 1 91.25 112 SER B CA 1
ATOM 2522 C C . SER B 1 112 ? 1.707 10.875 -2.568 1 91.25 112 SER B C 1
ATOM 2524 O O . SER B 1 112 ? 2.723 10.445 -3.119 1 91.25 112 SER B O 1
ATOM 2526 N N . PRO B 1 113 ? 0.943 11.82 -3.088 1 90.5 113 PRO B N 1
ATOM 2527 C CA . PRO B 1 113 ? 1.313 12.375 -4.391 1 90.5 113 PRO B CA 1
ATOM 2528 C C . PRO B 1 113 ? 2.699 13.016 -4.391 1 90.5 113 PRO B C 1
ATOM 2530 O O . PRO B 1 113 ? 3.441 12.891 -5.367 1 90.5 113 PRO B O 1
ATOM 2533 N N . LEU B 1 114 ? 3.047 13.625 -3.334 1 92.62 114 LEU B N 1
ATOM 2534 C CA . LEU B 1 114 ? 4.352 14.258 -3.203 1 92.62 114 LEU B CA 1
ATOM 2535 C C . LEU B 1 114 ? 5.473 13.227 -3.293 1 92.62 114 LEU B C 1
ATOM 2537 O O . LEU B 1 114 ? 6.41 13.391 -4.078 1 92.62 114 LEU B O 1
ATOM 2541 N N . LEU B 1 115 ? 5.328 12.195 -2.541 1 93.19 115 LEU B N 1
ATOM 2542 C CA . LEU B 1 115 ? 6.387 11.195 -2.465 1 93.19 115 LEU B CA 1
ATOM 2543 C C . LEU B 1 115 ? 6.434 10.352 -3.736 1 93.19 115 LEU B C 1
ATOM 2545 O O . LEU B 1 115 ? 7.516 9.984 -4.199 1 93.19 115 LEU B O 1
ATOM 2549 N N . ASN B 1 116 ? 5.297 10.094 -4.23 1 89.06 116 ASN B N 1
ATOM 2550 C CA . ASN B 1 116 ? 5.242 9.367 -5.496 1 89.06 116 ASN B CA 1
ATOM 2551 C C . ASN B 1 116 ? 5.918 10.148 -6.617 1 89.06 116 ASN B C 1
ATOM 2553 O O . ASN B 1 116 ? 6.699 9.594 -7.387 1 89.06 116 ASN B O 1
ATOM 2557 N N . LYS B 1 117 ? 5.648 11.422 -6.695 1 88.25 117 LYS B N 1
ATOM 2558 C CA . LYS B 1 117 ? 6.273 12.289 -7.691 1 88.25 117 LYS B CA 1
ATOM 2559 C C . LYS B 1 117 ? 7.785 12.359 -7.484 1 88.25 117 LYS B C 1
ATOM 2561 O O . LYS B 1 117 ? 8.547 12.344 -8.453 1 88.25 117 LYS B O 1
ATOM 2566 N N . ALA B 1 118 ? 8.141 12.469 -6.309 1 90.69 118 ALA B N 1
ATOM 2567 C CA . ALA B 1 118 ? 9.562 12.508 -5.988 1 90.69 118 ALA B CA 1
ATOM 2568 C C . ALA B 1 118 ? 10.266 11.234 -6.453 1 90.69 118 ALA B C 1
ATOM 2570 O O . ALA B 1 118 ? 11.375 11.289 -6.984 1 90.69 118 ALA B O 1
ATOM 2571 N N . PHE B 1 119 ? 9.648 10.117 -6.207 1 89.19 119 PHE B N 1
ATOM 2572 C CA . PHE B 1 119 ? 10.188 8.828 -6.645 1 89.19 119 PHE B CA 1
ATOM 2573 C C . PHE B 1 119 ? 10.352 8.805 -8.156 1 89.19 119 PHE B C 1
ATOM 2575 O O . PHE B 1 119 ? 11.406 8.406 -8.664 1 89.19 119 PHE B O 1
ATOM 2582 N N . GLN B 1 120 ? 9.375 9.242 -8.852 1 84.12 120 GLN B N 1
ATOM 2583 C CA . GLN B 1 120 ? 9.422 9.25 -10.305 1 84.12 120 GLN B CA 1
ATOM 2584 C C . GLN B 1 120 ? 10.547 10.141 -10.82 1 84.12 120 GLN B C 1
ATOM 2586 O O . GLN B 1 120 ? 11.273 9.758 -11.742 1 84.12 120 GLN B O 1
ATOM 2591 N N . GLN B 1 121 ? 10.688 11.25 -10.227 1 85.38 121 GLN B N 1
ATOM 2592 C CA . GLN B 1 121 ? 11.719 12.203 -10.641 1 85.38 121 GLN B CA 1
ATOM 2593 C C . GLN B 1 121 ? 13.117 11.664 -10.344 1 85.38 121 GLN B C 1
ATOM 2595 O O . GLN B 1 121 ? 14.016 11.773 -11.172 1 85.38 121 GLN B O 1
ATOM 2600 N N . ALA B 1 122 ? 13.195 11.086 -9.195 1 85.12 122 ALA B N 1
ATOM 2601 C CA . ALA B 1 122 ? 14.484 10.523 -8.82 1 85.12 122 ALA B CA 1
ATOM 2602 C C . ALA B 1 122 ? 14.852 9.344 -9.719 1 85.12 122 ALA B C 1
ATOM 2604 O O . ALA B 1 122 ? 16.016 9.148 -10.047 1 85.12 122 ALA B O 1
ATOM 2605 N N . ASN B 1 123 ? 13.875 8.586 -10.031 1 82.25 123 ASN B N 1
ATOM 2606 C CA . ASN B 1 123 ? 14.078 7.422 -10.891 1 82.25 123 ASN B CA 1
ATOM 2607 C C . ASN B 1 123 ? 14.602 7.824 -12.266 1 82.25 123 ASN B C 1
ATOM 2609 O O . ASN B 1 123 ? 15.438 7.129 -12.844 1 82.25 123 ASN B O 1
ATOM 2613 N N . ILE B 1 124 ? 14.188 8.836 -12.82 1 69.69 124 ILE B N 1
ATOM 2614 C CA . ILE B 1 124 ? 14.609 9.352 -14.109 1 69.69 124 ILE B CA 1
ATOM 2615 C C . ILE B 1 124 ? 16.016 9.922 -14 1 69.69 124 ILE B C 1
ATOM 2617 O O . ILE B 1 124 ? 16.875 9.664 -14.859 1 69.69 124 ILE B O 1
ATOM 2621 N N . LYS B 1 125 ? 16.344 10.648 -12.914 1 68.94 125 LYS B N 1
ATOM 2622 C CA . LYS B 1 125 ? 17.578 11.398 -12.766 1 68.94 125 LYS B CA 1
ATOM 2623 C C . LYS B 1 125 ? 18.75 10.484 -12.391 1 68.94 125 LYS B C 1
ATOM 2625 O O . LYS B 1 125 ? 19.844 10.633 -12.914 1 68.94 125 LYS B O 1
ATOM 2630 N N . GLU B 1 126 ? 18.609 9.742 -11.375 1 64.88 126 GLU B N 1
ATOM 2631 C CA . GLU B 1 126 ? 19.703 9 -10.766 1 64.88 126 GLU B CA 1
ATOM 2632 C C . GLU B 1 126 ? 19.812 7.598 -11.367 1 64.88 126 GLU B C 1
ATOM 2634 O O . GLU B 1 126 ? 20.75 6.863 -11.062 1 64.88 126 GLU B O 1
ATOM 2639 N N . GLY B 1 127 ? 19.109 7.449 -12.266 1 65.19 127 GLY B N 1
ATOM 2640 C CA . GLY B 1 127 ? 19.016 6.082 -12.75 1 65.19 127 GLY B CA 1
ATOM 2641 C C . GLY B 1 127 ? 17.906 5.289 -12.07 1 65.19 127 GLY B C 1
ATOM 2642 O O . GLY B 1 127 ? 17.344 5.723 -11.062 1 65.19 127 GLY B O 1
ATOM 2643 N N . TYR B 1 128 ? 17.344 4.219 -12.641 1 72.44 128 TYR B N 1
ATOM 2644 C CA . TYR B 1 128 ? 16.172 3.449 -12.258 1 72.44 128 TYR B CA 1
ATOM 2645 C C . TYR B 1 128 ? 16.422 2.664 -10.977 1 72.44 128 TYR B C 1
ATOM 2647 O O . TYR B 1 128 ? 17.297 1.794 -10.938 1 72.44 128 TYR B O 1
ATOM 2655 N N . PHE B 1 129 ? 15.906 3.168 -9.82 1 82.69 129 PHE B N 1
ATOM 2656 C CA . PHE B 1 129 ? 15.883 2.354 -8.609 1 82.69 129 PHE B CA 1
ATOM 2657 C C . PHE B 1 129 ? 15.555 0.901 -8.945 1 82.69 129 PHE B C 1
ATOM 2659 O O . PHE B 1 129 ? 14.719 0.628 -9.805 1 82.69 129 PHE B O 1
ATOM 2666 N N . PHE B 1 130 ? 16.391 -0.026 -8.305 1 92.94 130 PHE B N 1
ATOM 2667 C CA . PHE B 1 130 ? 16.156 -1.46 -8.398 1 92.94 130 PHE B CA 1
ATOM 2668 C C . PHE B 1 130 ? 16.422 -1.96 -9.812 1 92.94 130 PHE B C 1
ATOM 2670 O O . PHE B 1 130 ? 15.805 -2.93 -10.258 1 92.94 130 PHE B O 1
ATOM 2677 N N . ALA B 1 131 ? 17.234 -1.306 -10.562 1 93.31 131 ALA B N 1
ATOM 2678 C CA . ALA B 1 131 ? 17.562 -1.649 -11.945 1 93.31 131 ALA B CA 1
ATOM 2679 C C . ALA B 1 131 ? 18.016 -3.102 -12.055 1 93.31 131 ALA B C 1
ATOM 2681 O O . ALA B 1 131 ? 17.625 -3.812 -12.977 1 93.31 131 ALA B O 1
ATOM 2682 N N . PRO B 1 132 ? 18.828 -3.527 -11.102 1 96.06 132 PRO B N 1
ATOM 2683 C CA . PRO B 1 132 ? 19.234 -4.934 -11.195 1 96.06 132 PRO B CA 1
ATOM 2684 C C . PRO B 1 132 ? 18.062 -5.895 -11.133 1 96.06 132 PRO B C 1
ATOM 2686 O O . PRO B 1 132 ? 18.078 -6.941 -11.789 1 96.06 132 PRO B O 1
ATOM 2689 N N . ILE B 1 133 ? 17.047 -5.602 -10.414 1 97.06 133 ILE B N 1
ATOM 2690 C CA . ILE B 1 133 ? 15.867 -6.438 -10.328 1 97.06 133 ILE B CA 1
ATOM 2691 C C . ILE B 1 133 ? 15.109 -6.402 -11.656 1 97.06 133 ILE B C 1
ATOM 2693 O O . ILE B 1 133 ? 14.633 -7.434 -12.133 1 97.06 133 ILE B O 1
ATOM 2697 N N . HIS B 1 134 ? 15.047 -5.219 -12.227 1 94.88 134 HIS B N 1
ATOM 2698 C CA . HIS B 1 134 ? 14.391 -5.098 -13.523 1 94.88 134 HIS B CA 1
ATOM 2699 C C . HIS B 1 134 ? 15.117 -5.918 -14.586 1 94.88 134 HIS B C 1
ATOM 2701 O O . HIS B 1 134 ? 14.477 -6.59 -15.398 1 94.88 134 HIS B O 1
ATOM 2707 N N . HIS B 1 135 ? 16.359 -5.832 -14.531 1 96.06 135 HIS B N 1
ATOM 2708 C CA . HIS B 1 135 ? 17.172 -6.621 -15.461 1 96.06 135 HIS B CA 1
ATOM 2709 C C . HIS B 1 135 ? 16.953 -8.117 -15.234 1 96.06 135 HIS B C 1
ATOM 2711 O O . HIS B 1 135 ? 16.797 -8.875 -16.203 1 96.06 135 HIS B O 1
ATOM 2717 N N . PHE B 1 136 ? 16.938 -8.523 -14.016 1 98.06 136 PHE B N 1
ATOM 2718 C CA . PHE B 1 136 ? 16.688 -9.906 -13.625 1 98.06 136 PHE B CA 1
ATOM 2719 C C . PHE B 1 136 ? 15.352 -10.391 -14.18 1 98.06 136 PHE B C 1
ATOM 2721 O O . PHE B 1 136 ? 15.273 -11.484 -14.75 1 98.06 136 PHE B O 1
ATOM 2728 N N . LEU B 1 137 ? 14.336 -9.586 -14.07 1 97.81 137 LEU B N 1
ATOM 2729 C CA . LEU B 1 137 ? 13 -9.953 -14.539 1 97.81 137 LEU B CA 1
ATOM 2730 C C . LEU B 1 137 ? 12.961 -10 -16.062 1 97.81 137 LEU B C 1
ATOM 2732 O O . LEU B 1 137 ? 12.367 -10.914 -16.641 1 97.81 137 LEU B O 1
ATOM 2736 N N . GLU B 1 138 ? 13.562 -9.078 -16.656 1 96.25 138 GLU B N 1
ATOM 2737 C CA . GLU B 1 138 ? 13.633 -9.039 -18.125 1 96.25 138 GLU B CA 1
ATOM 2738 C C . GLU B 1 138 ? 14.344 -10.273 -18.672 1 96.25 138 GLU B C 1
ATOM 2740 O O . GLU B 1 138 ? 13.906 -10.867 -19.656 1 96.25 138 GLU B O 1
ATOM 2745 N N . LEU B 1 139 ? 15.422 -10.609 -18.094 1 97.19 139 LEU B N 1
ATOM 2746 C CA . LEU B 1 139 ? 16.188 -11.773 -18.516 1 97.19 139 LEU B CA 1
ATOM 2747 C C . LEU B 1 139 ? 15.344 -13.047 -18.438 1 97.19 139 LEU B C 1
ATOM 2749 O O . LEU B 1 139 ? 15.328 -13.844 -19.375 1 97.19 139 LEU B O 1
ATOM 2753 N N . ASN B 1 140 ? 14.656 -13.211 -17.375 1 98.06 140 ASN B N 1
ATOM 2754 C CA . ASN B 1 140 ? 13.875 -14.422 -17.172 1 98.06 140 ASN B CA 1
ATOM 2755 C C . ASN B 1 140 ? 12.633 -14.445 -18.062 1 98.06 140 ASN B C 1
ATOM 2757 O O . ASN B 1 140 ? 12.188 -15.516 -18.484 1 98.06 140 ASN B O 1
ATOM 2761 N N . ALA B 1 141 ? 12.133 -13.266 -18.359 1 97.06 141 ALA B N 1
ATOM 2762 C CA . ALA B 1 141 ? 11.031 -13.188 -19.328 1 97.06 141 ALA B CA 1
ATOM 2763 C C . ALA B 1 141 ? 11.508 -13.547 -20.734 1 97.06 141 ALA B C 1
ATOM 2765 O O . ALA B 1 141 ? 10.836 -14.305 -21.438 1 97.06 141 ALA B O 1
ATOM 2766 N N . THR B 1 142 ? 12.609 -13.062 -21.109 1 96.5 142 THR B N 1
ATOM 2767 C CA . THR B 1 142 ? 13.18 -13.305 -22.422 1 96.5 142 THR B CA 1
ATOM 2768 C C . THR B 1 142 ? 13.508 -14.789 -22.594 1 96.5 142 THR B C 1
ATOM 2770 O O . THR B 1 142 ? 13.391 -15.328 -23.703 1 96.5 142 THR B O 1
ATOM 2773 N N . LYS B 1 143 ? 13.93 -15.438 -21.547 1 97.06 143 LYS B N 1
ATOM 2774 C CA . LYS B 1 143 ? 14.266 -16.859 -21.562 1 97.06 143 LYS B CA 1
ATOM 2775 C C . LYS B 1 143 ? 13.008 -17.719 -21.562 1 97.06 143 LYS B C 1
ATOM 2777 O O . LYS B 1 143 ? 13.086 -18.953 -21.672 1 97.06 143 LYS B O 1
ATOM 2782 N N . GLY B 1 144 ? 11.898 -17.125 -21.297 1 96.56 144 GLY B N 1
ATOM 2783 C CA . GLY B 1 144 ? 10.633 -17.844 -21.312 1 96.56 144 GLY B CA 1
ATOM 2784 C C . GLY B 1 144 ? 10.359 -18.578 -20 1 96.56 144 GLY B C 1
ATOM 2785 O O . GLY B 1 144 ? 9.594 -19.531 -19.984 1 96.56 144 GLY B O 1
ATOM 2786 N N . ILE B 1 145 ? 10.984 -18.156 -18.984 1 97.62 145 ILE B N 1
ATOM 2787 C CA . ILE B 1 145 ? 10.797 -18.766 -17.672 1 97.62 145 ILE B CA 1
ATOM 2788 C C . ILE B 1 145 ? 9.523 -18.219 -17.031 1 97.62 145 ILE B C 1
ATOM 2790 O O . ILE B 1 145 ? 8.766 -18.969 -16.406 1 97.62 145 ILE B O 1
ATOM 2794 N N . ILE B 1 146 ? 9.328 -16.891 -17.188 1 97.31 146 ILE B N 1
ATOM 2795 C CA . ILE B 1 146 ? 8.102 -16.281 -16.688 1 97.31 146 ILE B CA 1
ATOM 2796 C C . ILE B 1 146 ? 7.367 -15.578 -17.828 1 97.31 146 ILE B C 1
ATOM 2798 O O . ILE B 1 146 ? 7.949 -15.328 -18.875 1 97.31 146 ILE B O 1
ATOM 2802 N N . LYS B 1 147 ? 6.102 -15.32 -17.516 1 92.31 147 LYS B N 1
ATOM 2803 C CA . LYS B 1 147 ? 5.301 -14.625 -18.531 1 92.31 147 LYS B CA 1
ATOM 2804 C C . LYS B 1 147 ? 5.906 -13.266 -18.859 1 92.31 147 LYS B C 1
ATOM 2806 O O . LYS B 1 147 ? 6.402 -12.562 -17.984 1 92.31 147 LYS B O 1
ATOM 2811 N N . ASN B 1 148 ? 5.777 -12.938 -20.094 1 92.94 148 ASN B N 1
ATOM 2812 C CA . ASN B 1 148 ? 6.395 -11.703 -20.578 1 92.94 148 ASN B CA 1
ATOM 2813 C C . ASN B 1 148 ? 5.488 -10.5 -20.359 1 92.94 148 ASN B C 1
ATOM 2815 O O . ASN B 1 148 ? 5.133 -9.789 -21.297 1 92.94 148 ASN B O 1
ATOM 2819 N N . TYR B 1 149 ? 5.207 -10.195 -19.141 1 94.44 149 TYR B N 1
ATOM 2820 C CA . TYR B 1 149 ? 4.492 -8.992 -18.734 1 94.44 149 TYR B CA 1
ATOM 2821 C C . TYR B 1 149 ? 5.43 -7.789 -18.688 1 94.44 149 TYR B C 1
ATOM 2823 O O . TYR B 1 149 ? 6.641 -7.945 -18.516 1 94.44 149 TYR B O 1
ATOM 2831 N N . PRO B 1 150 ? 4.855 -6.574 -18.906 1 92.5 150 PRO B N 1
ATOM 2832 C CA . PRO B 1 150 ? 5.656 -5.402 -18.547 1 92.5 150 PRO B CA 1
ATOM 2833 C C . PRO B 1 150 ? 6.211 -5.488 -17.125 1 92.5 150 PRO B C 1
ATOM 2835 O O . PRO B 1 150 ? 5.57 -6.059 -16.25 1 92.5 150 PRO B O 1
ATOM 2838 N N . VAL B 1 151 ? 7.359 -4.922 -16.906 1 92.5 151 VAL B N 1
ATOM 2839 C CA . VAL B 1 151 ? 8.102 -5.055 -15.656 1 92.5 151 VAL B CA 1
ATOM 2840 C C . VAL B 1 151 ? 7.242 -4.559 -14.492 1 92.5 151 VAL B C 1
ATOM 2842 O O . VAL B 1 151 ? 7.312 -5.102 -13.391 1 92.5 151 VAL B O 1
ATOM 2845 N N . GLN B 1 152 ? 6.41 -3.541 -14.68 1 92.06 152 GLN B N 1
ATOM 2846 C CA . GLN B 1 152 ? 5.535 -2.998 -13.648 1 92.06 152 GLN B CA 1
ATOM 2847 C C . GLN B 1 152 ? 4.555 -4.055 -13.148 1 92.06 152 GLN B C 1
ATOM 2849 O O . GLN B 1 152 ? 4.258 -4.117 -11.953 1 92.06 152 GLN B O 1
ATOM 2854 N N . ILE B 1 153 ? 4.109 -4.848 -14.094 1 96.19 153 ILE B N 1
ATOM 2855 C CA . ILE B 1 153 ? 3.156 -5.902 -13.773 1 96.19 153 ILE B CA 1
ATOM 2856 C C . ILE B 1 153 ? 3.873 -7.043 -13.055 1 96.19 153 ILE B C 1
ATOM 2858 O O . ILE B 1 153 ? 3.359 -7.59 -12.078 1 96.19 153 ILE B O 1
ATOM 2862 N N . GLN B 1 154 ? 5.059 -7.367 -13.531 1 97.25 154 GLN B N 1
ATOM 2863 C CA . GLN B 1 154 ? 5.852 -8.398 -12.867 1 97.25 154 GLN B CA 1
ATOM 2864 C C . GLN B 1 154 ? 6.137 -8.016 -11.414 1 97.25 154 GLN B C 1
ATOM 2866 O O . GLN B 1 154 ? 6.016 -8.852 -10.516 1 97.25 154 GLN B O 1
ATOM 2871 N N . ARG B 1 155 ? 6.453 -6.793 -11.188 1 95.38 155 ARG B N 1
ATOM 2872 C CA . ARG B 1 155 ? 6.738 -6.312 -9.844 1 95.38 155 ARG B CA 1
ATOM 2873 C C . ARG B 1 155 ? 5.496 -6.395 -8.961 1 95.38 155 ARG B C 1
ATOM 2875 O O . ARG B 1 155 ? 5.578 -6.789 -7.797 1 95.38 155 ARG B O 1
ATOM 2882 N N . ALA B 1 156 ? 4.379 -6.016 -9.531 1 96.44 156 ALA B N 1
ATOM 2883 C CA . ALA B 1 156 ? 3.127 -6.062 -8.789 1 96.44 156 ALA B CA 1
ATOM 2884 C C . ALA B 1 156 ? 2.805 -7.484 -8.336 1 96.44 156 ALA B C 1
ATOM 2886 O O . ALA B 1 156 ? 2.436 -7.711 -7.184 1 96.44 156 ALA B O 1
ATOM 2887 N N . LEU B 1 157 ? 3.006 -8.414 -9.219 1 98.19 157 LEU B N 1
ATOM 2888 C CA . LEU B 1 157 ? 2.668 -9.805 -8.945 1 98.19 157 LEU B CA 1
ATOM 2889 C C . LEU B 1 157 ? 3.664 -10.422 -7.973 1 98.19 157 LEU B C 1
ATOM 2891 O O . LEU B 1 157 ? 3.281 -11.211 -7.098 1 98.19 157 LEU B O 1
ATOM 2895 N N . LEU B 1 158 ? 4.926 -9.992 -8.062 1 98.25 158 LEU B N 1
ATOM 2896 C CA . LEU B 1 158 ? 5.973 -10.703 -7.336 1 98.25 158 LEU B CA 1
ATOM 2897 C C . LEU B 1 158 ? 6.234 -10.047 -5.984 1 98.25 158 LEU B C 1
ATOM 2899 O O . LEU B 1 158 ? 6.617 -10.727 -5.023 1 98.25 158 LEU B O 1
ATOM 2903 N N . PHE B 1 159 ? 5.953 -8.742 -5.879 1 97.75 159 PHE B N 1
ATOM 2904 C CA . PHE B 1 159 ? 6.559 -8.109 -4.719 1 97.75 159 PHE B CA 1
ATOM 2905 C C . PHE B 1 159 ? 5.508 -7.383 -3.885 1 97.75 159 PHE B C 1
ATOM 2907 O O . PHE B 1 159 ? 5.746 -7.059 -2.719 1 97.75 159 PHE B O 1
ATOM 2914 N N . SER B 1 160 ? 4.312 -7.125 -4.422 1 97.38 160 SER B N 1
ATOM 2915 C CA . SER B 1 160 ? 3.273 -6.508 -3.602 1 97.38 160 SER B CA 1
ATOM 2916 C C . SER B 1 160 ? 2.859 -7.422 -2.453 1 97.38 160 SER B C 1
ATOM 2918 O O . SER B 1 160 ? 2.572 -6.949 -1.351 1 97.38 160 SER B O 1
ATOM 2920 N N . PRO B 1 161 ? 2.861 -8.742 -2.602 1 98.38 161 PRO B N 1
ATOM 2921 C CA . PRO B 1 161 ? 2.455 -9.602 -1.492 1 98.38 161 PRO B CA 1
ATOM 2922 C C . PRO B 1 161 ? 3.424 -9.547 -0.313 1 98.38 161 PRO B C 1
ATOM 2924 O O . PRO B 1 161 ? 2.996 -9.57 0.844 1 98.38 161 PRO B O 1
ATOM 2927 N N . VAL B 1 162 ? 4.723 -9.484 -0.573 1 98.44 162 VAL B N 1
ATOM 2928 C CA . VAL B 1 162 ? 5.668 -9.477 0.536 1 98.44 162 VAL B CA 1
ATOM 2929 C C . VAL B 1 162 ? 5.504 -8.203 1.352 1 98.44 162 VAL B C 1
ATOM 2931 O O . VAL B 1 162 ? 5.609 -8.219 2.58 1 98.44 162 VAL B O 1
ATOM 2934 N N . LEU B 1 163 ? 5.238 -7.098 0.638 1 96.81 163 LEU B N 1
ATOM 2935 C CA . LEU B 1 163 ? 4.992 -5.852 1.356 1 96.81 163 LEU B CA 1
ATOM 2936 C C . LEU B 1 163 ? 3.721 -5.949 2.193 1 96.81 163 LEU B C 1
ATOM 2938 O O . LEU B 1 163 ? 3.678 -5.457 3.322 1 96.81 163 LEU B O 1
ATOM 2942 N N . SER B 1 164 ? 2.742 -6.578 1.659 1 95.94 164 SER B N 1
ATOM 2943 C CA . SER B 1 164 ? 1.501 -6.785 2.396 1 95.94 164 SER B CA 1
ATOM 2944 C C . SER B 1 164 ? 1.723 -7.676 3.613 1 95.94 164 SER B C 1
ATOM 2946 O O . SER B 1 164 ? 1.16 -7.43 4.684 1 95.94 164 SER B O 1
ATOM 2948 N N . LEU B 1 165 ? 2.5 -8.688 3.473 1 96.94 165 LEU B N 1
ATOM 2949 C CA . LEU B 1 165 ? 2.807 -9.586 4.578 1 96.94 165 LEU B CA 1
ATOM 2950 C C . LEU B 1 165 ? 3.586 -8.867 5.672 1 96.94 165 LEU B C 1
ATOM 2952 O O . LEU B 1 165 ? 3.367 -9.109 6.859 1 96.94 165 LEU B O 1
ATOM 2956 N N . ILE B 1 166 ? 4.457 -8.016 5.289 1 96.19 166 ILE B N 1
ATOM 2957 C CA . ILE B 1 166 ? 5.223 -7.238 6.254 1 96.19 166 ILE B CA 1
ATOM 2958 C C . ILE B 1 166 ? 4.293 -6.281 7 1 96.19 166 ILE B C 1
ATOM 2960 O O . ILE B 1 166 ? 4.434 -6.082 8.211 1 96.19 166 ILE B O 1
ATOM 2964 N N . ASN B 1 167 ? 3.385 -5.707 6.234 1 93.44 167 ASN B N 1
ATOM 2965 C CA . ASN B 1 167 ? 2.367 -4.91 6.906 1 93.44 167 ASN B CA 1
ATOM 2966 C C . ASN B 1 167 ? 1.622 -5.723 7.961 1 93.44 167 ASN B C 1
ATOM 2968 O O . ASN B 1 167 ? 1.41 -5.254 9.078 1 93.44 167 ASN B O 1
ATOM 2972 N N . GLU B 1 168 ? 1.281 -6.91 7.621 1 92.25 168 GLU B N 1
ATOM 2973 C CA . GLU B 1 168 ? 0.614 -7.805 8.562 1 92.25 168 GLU B CA 1
ATOM 2974 C C . GLU B 1 168 ? 1.514 -8.125 9.758 1 92.25 168 GLU B C 1
ATOM 2976 O O . GLU B 1 168 ? 1.035 -8.266 10.883 1 92.25 168 GLU B O 1
ATOM 2981 N N . TYR B 1 169 ? 2.77 -8.258 9.484 1 94 169 TYR B N 1
ATOM 2982 C CA . TYR B 1 169 ? 3.742 -8.516 10.539 1 94 169 TYR B CA 1
ATOM 2983 C C . TYR B 1 169 ? 3.668 -7.449 11.625 1 94 169 TYR B C 1
ATOM 2985 O O . TYR B 1 169 ? 3.744 -7.762 12.812 1 94 169 TYR B O 1
ATOM 2993 N N . PHE B 1 170 ? 3.42 -6.234 11.258 1 90.75 170 PHE B N 1
ATOM 2994 C CA . PHE B 1 170 ? 3.412 -5.133 12.219 1 90.75 170 PHE B CA 1
ATOM 2995 C C . PHE B 1 170 ? 2.016 -4.922 12.789 1 90.75 170 PHE B C 1
ATOM 2997 O O . PHE B 1 170 ? 1.868 -4.445 13.922 1 90.75 170 PHE B O 1
ATOM 3004 N N . GLU B 1 171 ? 0.938 -5.082 12.039 1 80.75 171 GLU B N 1
ATOM 3005 C CA . GLU B 1 171 ? -0.436 -4.789 12.438 1 80.75 171 GLU B CA 1
ATOM 3006 C C . GLU B 1 171 ? -0.962 -5.836 13.414 1 80.75 171 GLU B C 1
ATOM 3008 O O . GLU B 1 171 ? -2.014 -5.645 14.031 1 80.75 171 GLU B O 1
ATOM 3013 N N . TYR B 1 172 ? -0.224 -6.844 13.859 1 65.75 172 TYR B N 1
ATOM 3014 C CA . TYR B 1 172 ? -0.779 -7.938 14.648 1 65.75 172 TYR B CA 1
ATOM 3015 C C . TYR B 1 172 ? -1.323 -7.426 15.977 1 65.75 172 TYR B C 1
ATOM 3017 O O . TYR B 1 172 ? -1.679 -8.219 16.859 1 65.75 172 TYR B O 1
ATOM 3025 N N . GLN B 1 173 ? -2.119 -6.562 15.891 1 57.12 173 GLN B N 1
ATOM 3026 C CA . GLN B 1 173 ? -2.547 -5.984 17.156 1 57.12 173 GLN B CA 1
ATOM 3027 C C . GLN B 1 173 ? -3.557 -6.887 17.859 1 57.12 173 GLN B C 1
ATOM 3029 O O . GLN B 1 173 ? -3.576 -6.961 19.094 1 57.12 173 GLN B O 1
ATOM 3034 N N . ASP B 1 174 ? -4.453 -7.441 17.047 1 56.03 174 ASP B N 1
ATOM 3035 C CA . ASP B 1 174 ? -5.57 -8.109 17.703 1 56.03 174 ASP B CA 1
ATOM 3036 C C . ASP B 1 174 ? -5.297 -9.602 17.875 1 56.03 174 ASP B C 1
ATOM 3038 O O . ASP B 1 174 ? -6.203 -10.375 18.203 1 56.03 174 ASP B O 1
ATOM 3042 N N . ARG B 1 175 ? -3.973 -9.805 17.547 1 63.53 175 AR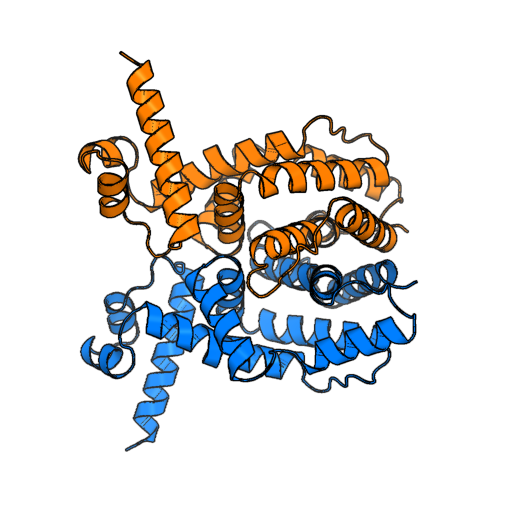G B N 1
ATOM 3043 C CA . ARG B 1 175 ? -3.736 -11.242 17.625 1 63.53 175 ARG B CA 1
ATOM 3044 C C . ARG B 1 175 ? -2.713 -11.562 18.719 1 63.53 175 ARG B C 1
ATOM 3046 O O . ARG B 1 175 ? -1.744 -10.828 18.891 1 63.53 175 ARG B O 1
ATOM 3053 N N . PRO B 1 176 ? -3.088 -12.539 19.312 1 67.12 176 PRO B N 1
ATOM 3054 C CA . PRO B 1 176 ? -2.176 -12.961 20.375 1 67.12 176 PRO B CA 1
ATOM 3055 C C . PRO B 1 176 ? -0.863 -13.531 19.844 1 67.12 176 PRO B C 1
ATOM 3057 O O . PRO B 1 176 ? 0.124 -13.617 20.578 1 67.12 176 PRO B O 1
ATOM 3060 N N . LYS B 1 177 ? -0.879 -13.914 18.469 1 81.62 177 LYS B N 1
ATOM 3061 C CA . LYS B 1 177 ? 0.335 -14.578 18 1 81.62 177 LYS B CA 1
ATOM 3062 C C . LYS B 1 177 ? 0.798 -14.008 16.672 1 81.62 177 LYS B C 1
ATOM 3064 O O . LYS B 1 177 ? -0.018 -13.531 15.875 1 81.62 177 LYS B O 1
ATOM 3069 N N . GLN B 1 178 ? 2.135 -14.008 16.5 1 89.5 178 GLN B N 1
ATOM 3070 C CA . GLN B 1 178 ? 2.768 -13.648 15.242 1 89.5 178 GLN B CA 1
ATOM 3071 C C . GLN B 1 178 ? 2.561 -14.742 14.195 1 89.5 178 GLN B C 1
ATOM 3073 O O . GLN B 1 178 ? 3.035 -15.867 14.367 1 89.5 178 GLN B O 1
ATOM 3078 N N . ILE B 1 179 ? 1.89 -14.406 13.156 1 90.81 179 ILE B N 1
ATOM 3079 C CA . ILE B 1 179 ? 1.579 -15.438 12.172 1 90.81 179 ILE B CA 1
ATOM 3080 C C . ILE B 1 179 ? 2.566 -15.352 11.008 1 90.81 179 ILE B C 1
ATOM 3082 O O . ILE B 1 179 ? 2.672 -16.281 10.211 1 90.81 179 ILE B O 1
ATOM 3086 N N . ILE B 1 180 ? 3.268 -14.219 10.969 1 95 180 ILE B N 1
ATOM 3087 C CA . ILE B 1 180 ? 4.25 -14.055 9.898 1 95 180 ILE B CA 1
ATOM 3088 C C . ILE B 1 180 ? 5.625 -14.508 10.391 1 95 180 ILE B C 1
ATOM 3090 O O . ILE B 1 180 ? 6.305 -13.773 11.109 1 95 180 ILE B O 1
ATOM 3094 N N . THR B 1 181 ? 5.957 -15.656 10.008 1 93.94 181 THR B N 1
ATOM 3095 C CA . THR B 1 181 ? 7.262 -16.234 10.32 1 93.94 181 THR B CA 1
ATOM 3096 C C . THR B 1 181 ? 8.109 -16.375 9.062 1 93.94 181 THR B C 1
ATOM 3098 O O . THR B 1 181 ? 7.609 -16.203 7.949 1 93.94 181 THR B O 1
ATOM 3101 N N . GLU B 1 182 ? 9.375 -16.672 9.258 1 94.88 182 GLU B N 1
ATOM 3102 C CA . GLU B 1 182 ? 10.258 -16.891 8.117 1 94.88 182 GLU B CA 1
ATOM 3103 C C . GLU B 1 182 ? 9.758 -18.062 7.254 1 94.88 182 GLU B C 1
ATOM 3105 O O . GLU B 1 182 ? 9.867 -18.016 6.027 1 94.88 182 GLU B O 1
ATOM 3110 N N . LYS B 1 183 ? 9.305 -19.062 7.898 1 95.75 183 LYS B N 1
ATOM 3111 C CA . LYS B 1 183 ? 8.781 -20.219 7.18 1 95.75 183 LYS B CA 1
ATOM 3112 C C . LYS B 1 183 ? 7.559 -19.828 6.344 1 95.75 183 LYS B C 1
ATOM 3114 O O . LYS B 1 183 ? 7.465 -20.203 5.168 1 95.75 183 LYS B O 1
ATOM 3119 N N . ILE B 1 184 ? 6.648 -19.125 6.922 1 96.06 184 ILE B N 1
ATOM 3120 C CA . ILE B 1 184 ? 5.441 -18.703 6.223 1 96.06 184 ILE B CA 1
ATOM 3121 C C . ILE B 1 184 ? 5.816 -17.812 5.039 1 96.06 184 ILE B C 1
ATOM 3123 O O . ILE B 1 184 ? 5.242 -17.938 3.955 1 96.06 184 ILE B O 1
ATOM 3127 N N . LEU B 1 185 ? 6.777 -16.938 5.254 1 97.69 185 LEU B N 1
ATOM 3128 C CA . LEU B 1 185 ? 7.246 -16.062 4.18 1 97.69 185 LEU B CA 1
ATOM 3129 C C . LEU B 1 185 ? 7.793 -16.875 3.016 1 97.69 185 LEU B C 1
ATOM 3131 O O . LEU B 1 185 ? 7.512 -16.594 1.854 1 97.69 185 LEU B O 1
ATOM 3135 N N . ALA B 1 186 ? 8.602 -17.844 3.375 1 97.69 186 ALA B N 1
ATOM 3136 C CA . ALA B 1 186 ? 9.18 -18.719 2.35 1 97.69 186 ALA B CA 1
ATOM 3137 C C . ALA B 1 186 ? 8.086 -19.469 1.588 1 97.69 186 ALA B C 1
ATOM 3139 O O . ALA B 1 186 ? 8.148 -19.578 0.362 1 97.69 186 ALA B O 1
ATOM 3140 N N . ASP B 1 187 ? 7.09 -19.953 2.285 1 97.5 187 ASP B N 1
ATOM 3141 C CA . ASP B 1 187 ? 5.977 -20.656 1.661 1 97.5 187 ASP B CA 1
ATOM 3142 C C . ASP B 1 187 ? 5.188 -19.734 0.739 1 97.5 187 ASP B C 1
ATOM 3144 O O . ASP B 1 187 ? 4.789 -20.141 -0.357 1 97.5 187 ASP B O 1
ATOM 3148 N N . CYS B 1 188 ? 4.957 -18.547 1.204 1 98.5 188 CYS B N 1
ATOM 3149 C CA . CYS B 1 188 ? 4.242 -17.562 0.4 1 98.5 188 CYS B CA 1
ATOM 3150 C C . CYS B 1 188 ? 5.039 -17.188 -0.845 1 98.5 188 CYS B C 1
ATOM 3152 O O . CYS B 1 188 ? 4.473 -17.047 -1.931 1 98.5 188 CYS B O 1
ATOM 3154 N N . CYS B 1 189 ? 6.301 -17.047 -0.645 1 98.62 189 CYS B N 1
ATOM 3155 C CA . CYS B 1 189 ? 7.164 -16.75 -1.78 1 98.62 189 CYS B CA 1
ATOM 3156 C C . CYS B 1 189 ? 7.074 -17.844 -2.836 1 98.62 189 CYS B C 1
ATOM 3158 O O . CYS B 1 189 ? 6.957 -17.562 -4.027 1 98.62 189 CYS B O 1
ATOM 3160 N N . ASP B 1 190 ? 7.09 -19.094 -2.42 1 98 190 ASP B N 1
ATOM 3161 C CA . ASP B 1 190 ? 6.957 -20.219 -3.336 1 98 190 ASP B CA 1
ATOM 3162 C C . ASP B 1 190 ? 5.625 -20.172 -4.082 1 98 190 ASP B C 1
ATOM 3164 O O . ASP B 1 190 ? 5.559 -20.5 -5.266 1 98 190 ASP B O 1
ATOM 3168 N N . THR B 1 191 ? 4.629 -19.797 -3.344 1 97.81 191 THR B N 1
ATOM 3169 C CA . THR B 1 191 ? 3.301 -19.688 -3.934 1 97.81 191 THR B CA 1
ATOM 3170 C C . THR B 1 191 ? 3.295 -18.656 -5.059 1 97.81 191 THR B C 1
ATOM 3172 O O . THR B 1 191 ? 2.758 -18.906 -6.137 1 97.81 191 THR B O 1
ATOM 3175 N N . VAL B 1 192 ? 3.906 -17.516 -4.836 1 98.19 192 VAL B N 1
ATOM 3176 C CA . VAL B 1 192 ? 3.965 -16.438 -5.812 1 98.19 192 VAL B CA 1
ATOM 3177 C C . VAL B 1 192 ? 4.809 -16.859 -7.012 1 98.19 192 VAL B C 1
ATOM 3179 O O . VAL B 1 192 ? 4.418 -16.641 -8.164 1 98.19 192 VAL B O 1
ATOM 3182 N N . ILE B 1 193 ? 5.914 -17.516 -6.734 1 98.12 193 ILE B N 1
ATOM 3183 C CA . ILE B 1 193 ? 6.805 -17.984 -7.785 1 98.12 193 ILE B CA 1
ATOM 3184 C C . ILE B 1 193 ? 6.07 -18.984 -8.672 1 98.12 193 ILE B C 1
ATOM 3186 O O . ILE B 1 193 ? 6.105 -18.875 -9.898 1 98.12 193 ILE B O 1
ATOM 3190 N N . LYS B 1 194 ? 5.387 -19.906 -8.055 1 96.88 194 LYS B N 1
ATOM 3191 C CA . LYS B 1 194 ? 4.633 -20.922 -8.781 1 96.88 194 LYS B CA 1
ATOM 3192 C C . LYS B 1 194 ? 3.648 -20.281 -9.758 1 96.88 194 LYS B C 1
ATOM 3194 O O . LYS B 1 194 ? 3.488 -20.766 -10.891 1 96.88 194 LYS B O 1
ATOM 3199 N N . GLY B 1 195 ? 3.037 -19.234 -9.375 1 96.56 195 GLY B N 1
ATOM 3200 C CA . GLY B 1 195 ? 2.002 -18.609 -10.18 1 96.56 195 GLY B CA 1
ATOM 3201 C C . GLY B 1 195 ? 2.537 -17.953 -11.445 1 96.56 195 GLY B C 1
ATOM 3202 O O . GLY B 1 195 ? 1.848 -17.922 -12.461 1 96.56 195 GLY B O 1
ATOM 3203 N N . ILE B 1 196 ? 3.721 -17.422 -11.375 1 96.56 196 ILE B N 1
ATOM 3204 C CA . ILE B 1 196 ? 4.191 -16.594 -12.477 1 96.56 196 ILE B CA 1
ATOM 3205 C C . ILE B 1 196 ? 5.035 -17.422 -13.438 1 96.56 196 ILE B C 1
ATOM 3207 O O . ILE B 1 196 ? 5.34 -17 -14.547 1 96.56 196 ILE B O 1
ATOM 3211 N N . LEU B 1 197 ? 5.391 -18.609 -13.016 1 94.69 197 LEU B N 1
ATOM 3212 C CA . LEU B 1 197 ? 6.16 -19.516 -13.867 1 94.69 197 LEU B CA 1
ATOM 3213 C C . LEU B 1 197 ? 5.305 -20.016 -15.031 1 94.69 197 LEU B C 1
ATOM 3215 O O . LEU B 1 197 ? 4.105 -20.234 -14.867 1 94.69 197 LEU B O 1
ATOM 3219 N N . ILE B 1 198 ? 5.879 -20.203 -16.172 1 92 198 ILE B N 1
ATOM 3220 C CA . ILE B 1 198 ? 5.195 -20.734 -17.344 1 92 198 ILE B CA 1
ATOM 3221 C C . ILE B 1 198 ? 5.121 -22.25 -17.234 1 92 198 ILE B C 1
ATOM 3223 O O . ILE B 1 198 ? 6.082 -22.906 -16.828 1 92 198 ILE B O 1
#

Foldseek 3Di:
DPVVLVVLVVLLLVLQLVCCLPPNPVPDALCVSCVSSVHDSVSSCVVAVGSLRSLLCSLVPPQLVVLLCQLCVVAALPDDPLVRLLSSLVSNLVVCLVVVSSLSSVVVCVVPPSNVVSQVVCCVPVHHRPVSVLSSVCVCCVVQFFPPDDSVVVCCLRPVVSSVLSVVQVPCPPPPDRPDDPVVSSVVNVVSSVVGTD/DPPVLVVLVVLLLVLQLVCCLPPNPVPDALCVSCVSSVHDSVSVCVVAVGSLRSLLCSLVPPQLVVLLCQLCVVAALVDDPLVRLLSSLVSNLVVCLVVVSSLSSVVVCVVPPSNVVSQVVCCVPVHHRPVSVLSSVCVCCVVQFFPPDDSVVVCCLRPVVSSVLSVVQPPCPPPPDRPDDPVVSSVVNVVSSVVGTD

Secondary structure (DSSP, 8-state):
--HHHHHHHHHHHHHHHHHHHHH-GGG--HHHHHHHHTS-HHHHHHH-SSHHHHHHHIIIIIIIHHHHHHHTTT--TTS-HHHHHHHHHHHHHHHHHT-HHHHHHHHHHHH-HHHHHHHHHHHHHS--TTHHHHHHHHHHHHTTSB----HHHHHHHHHHHHHHHHHHHHHGGG-SS----HHHHHHHHHHHHHHHB-/--HHHHHHHHHHHHHHHHHHHHH-GGG--HHHHHHHHTS-HHHHHHH-SSHHHHHHHIIIIIIIHHHHHHHTTT--TTS-HHHHHHHHHHHHHHHHHT-HHHHHHHHHHHH-HHHHHHHHHHHHHS--TTHHHHHHHHHHHHTTSB----HHHHHHHHHHHHHHHHHHHHH-TT-SS----HHHHHHHHHHHHHHHB-

Radius of gyration: 21.71 Å; Cα contacts (8 Å, |Δi|>4): 437; chains: 2; bounding box: 68×57×44 Å

Sequence (396 aa):
MRPKNLEKEEAIRTIALQIIAEEGLENLSMQKLAKAANVSPRTIYIKYENKEDLLVKLFIEEVLGAYEKAVLANFDPEMDFAKGVKKIWQNTFQYLKNNRHAFVLLQYGQSSPLLNKAFQQANIKEGYFFAPIHHFLELNATKGIIKNYPVQIQRALLFSPVLSLINEYFEYQDRPKQIITEKILADCCDTVIKGILIMRPKNLEKEEAIRTIALQIIAEEGLENLSMQKLAKAANVSPRTIYIKYENKEDLLVKLFIEEVLGAYEKAVLANFDPEMDFAKGVKKIWQNTFQYLKNNRHAFVLLQYGQSSPLLNKAFQQANIKEGYFFAPIHHFLELNATKGIIKNYPVQIQRALLFSPVLSLINEYFEYQDRPKQIITEKILADCCDTVIKGILI

Nearest PDB structures (foldseek):
  3s5r-assembly1_B  TM=7.210E-01  e=2.524E-04  Syntrophus aciditrophicus SB
  5daj-assembly1_A  TM=6.808E-01  e=1.895E-04  Pseudomonas aeruginosa PAO1
  2qtq-assembly1_A  TM=5.761E-01  e=8.828E-05  Novosphingobium aromaticivorans DSM 12444
  3nrg-assembly1_A  TM=6.754E-01  e=2.164E-03  Chloroflexus aurantiacus J-10-fl
  8sv6-assembly2_C  TM=6.482E-01  e=2.164E-03  Mycolicibacterium smegmatis

pLDDT: mean 91.56, std 10.79, range [36.72, 98.75]

InterPro domains:
  IPR001647 DNA-binding HTH domain, TetR-type [PF00440] (16-56)
  IPR001647 DNA-binding HTH domain, TetR-type [PR00455] (12-25)
  IPR001647 DNA-binding HTH domain, TetR-type [PR00455] (33-56)
  IPR001647 DNA-binding HTH domain, TetR-type [PS50977] (6-66)
  IPR009057 Homedomain-like superfamily [SSF46689] (2-61)
  IPR050624 Nucleoid occlusion factor SlmA/HTH-type transcriptional regulator [PTHR43479] (3-171)

Organism: NCBI:txid1503925

Solvent-accessible surface area (backbone atoms only — not comparable to full-atom values): 21137 Å² total; per-residue (Å²): 130,67,63,65,54,50,52,47,50,52,46,44,52,51,50,48,35,45,44,30,49,70,60,10,65,58,65,62,46,64,64,57,46,18,58,75,60,71,47,55,55,64,64,52,46,74,75,23,86,44,64,67,52,41,52,44,47,45,43,52,59,56,34,48,47,51,47,48,53,46,30,46,59,94,58,53,58,82,46,56,66,70,62,40,53,50,47,37,51,51,30,42,49,59,48,38,75,74,31,54,41,48,43,36,54,54,44,35,35,76,41,28,46,65,44,36,50,46,50,54,52,45,28,69,70,76,44,57,77,62,45,59,58,53,49,26,53,51,51,39,25,74,72,57,50,28,65,80,58,61,67,72,55,47,44,20,62,66,45,32,28,59,54,42,44,51,51,50,55,71,60,43,74,92,42,96,61,87,78,71,42,74,66,52,50,52,51,50,48,50,26,47,50,56,18,46,44,108,129,67,64,63,54,50,52,48,50,52,46,44,53,50,49,48,34,46,44,30,50,69,61,10,65,58,64,61,44,65,64,56,47,18,59,76,57,71,48,54,54,64,64,53,46,74,76,22,87,43,64,67,53,42,51,45,47,46,43,52,59,57,33,47,47,50,47,50,54,46,32,46,58,95,59,53,55,82,46,55,66,70,60,40,53,49,47,37,51,50,29,41,48,59,48,38,75,74,31,55,39,48,43,36,54,54,44,36,33,76,38,29,46,65,43,37,50,47,50,54,54,45,28,70,71,77,43,57,77,62,44,58,56,53,50,27,51,50,52,36,24,73,72,58,50,29,65,79,58,60,67,72,55,48,46,20,62,66,48,33,28,59,55,43,46,50,50,50,56,70,60,44,74,93,43,95,61,87,78,71,41,74,67,52,50,52,52,50,48,50,26,47,50,58,18,47,45,107